Protein AF-0000000077169594 (afdb_homodimer)

Radius of gyration: 22.67 Å; Cα contacts (8 Å, |Δi|>4): 450; chains: 2; bounding box: 64×64×52 Å

Foldseek 3Di:
DPPPPPVNVVVLLVLLLVLLLVQCLVQNLVRGACVSSCVSSVHDSVSVCVPPVGSVRSLLVNLLVLLVVLLVLLVVLLPDQQLLVSLLSSLCCLQPVCALSNLSSVVSLVVVLVVDVVSVVSNVVSLVSSLVSNLVSLVSCVVVVFFDDPDDSNVVSVVSVVVSNVNNNCSNVDDPDPPVRVSVVVSVVSCVHGGDD/DPPPPPVNVVVLLVLLLVLLLVQCLVQNLVRGACVSSCVSSVHDSVSVCVPPVGSVSSLLVNLLVLLVVLLVLLVVLLPDQQLLVSLLSSLCCLQPVCALSNLSSVVSLVVVLVVDVVSVVSNVVSLVSSLVSNLVSLVSCVVVVFFDDPDDSNVVSVVSVVVSNVNNNCSNVDDPDPPVRVSVVVSVVSCVRGGDD

Organism: Gloeobacter violaceus (strain ATCC 29082 / PCC 7421) (NCBI:txid251221)

Nearest PDB structures (foldseek):
  3vpr-assembly2_C  TM=7.956E-01  e=3.188E-06  Thermus thermophilus HB8
  6azh-assembly1_B  TM=7.628E-01  e=4.429E-06  Clostridium perfringens
  3ppb-assembly1_B  TM=7.387E-01  e=2.638E-05  Shewanella loihica PV-4
  3dew-assembly1_A-2  TM=7.353E-01  e=2.086E-05  Geobacter sulfurreducens
  4x1e-assembly1_B  TM=7.895E-01  e=5.591E-05  Escherichia coli CFT073

Solvent-accessible surface area (backbone atoms only — not comparable to full-atom values): 20608 Å² total; per-residue (Å²): 121,85,77,73,50,68,64,54,54,51,50,50,51,48,44,46,49,53,19,39,50,53,39,31,60,72,45,31,69,68,52,38,46,71,65,56,27,21,64,64,46,71,45,54,67,70,64,47,44,74,77,32,85,44,68,65,52,47,51,51,49,50,49,49,53,56,45,50,51,53,44,47,42,46,55,58,23,62,70,44,84,51,47,63,58,16,53,43,47,36,41,47,47,46,50,67,65,36,42,64,69,54,43,43,44,53,48,49,48,54,55,46,25,74,79,30,68,69,51,30,53,54,52,49,53,50,51,48,51,42,34,51,50,45,31,51,41,51,52,51,21,36,75,70,59,44,31,63,64,94,64,59,51,67,48,50,23,50,49,50,51,19,24,40,50,17,40,23,55,45,56,61,78,39,77,88,59,53,68,67,55,43,51,50,50,50,41,53,48,43,44,59,63,32,34,59,134,121,82,77,74,51,70,65,55,53,52,50,51,52,48,43,47,48,53,20,37,49,54,39,31,61,73,44,31,69,69,50,40,46,70,65,54,28,21,63,65,47,71,45,54,67,68,64,47,44,75,77,33,85,44,69,64,54,47,50,49,50,49,48,49,54,56,46,49,53,52,44,47,41,48,55,56,22,62,69,43,84,51,46,62,59,16,53,42,48,35,41,48,48,47,51,66,65,36,40,65,68,55,42,44,44,52,49,50,48,55,53,47,24,74,77,31,68,69,50,30,52,53,52,49,53,49,50,47,52,44,34,51,51,44,30,52,41,52,52,54,20,37,76,71,59,46,32,63,64,91,64,57,51,66,48,50,22,49,49,51,51,20,25,40,52,17,40,24,54,44,56,62,77,39,77,88,59,53,68,67,54,45,51,53,49,50,41,52,49,45,43,60,64,33,34,60,131

Sequence (394 aa):
MPKVDPKFKELRREQILQAAVTCFARKGFHAATTDDICAEARLSPGSIYRYFHNKEAIMLAIAQSHQQVVVGWMQEAAQRTDVIEALAMFAARFVGELDAPNARIALEIVVEAGRNPTLAAQVSRYDEEVNDGIVDLLLSGKQRGQIAADIDFVATAFLLRAAIEGLGIAMTLERRVEPEAALAEFRGWLVRLFGPPMPKVDPKFKELRREQILQAAVTCFARKGFHAATTDDICAEARLSPGSIYRYFHNKEAIMLAIAQSHQQVVVGWMQEAAQRTDVIEALAMFAARFVGELDAPNARIALEIVVEAGRNPTLAAQVSRYDEEVNDGIVDLLLSGKQRGQIAADIDFVATAFLLRAAIEGLGIAMTLERRVEPEAALAEFRGWLVRLFGPP

Secondary structure (DSSP, 8-state):
-----HHHHHHHHHHHHHHHHHHHHHH-TTT--HHHHHHHHT--HHHHHTT-SSHHHHHHHHHHHHHHHHHHHHHHHTT-S-HHHHHHHHHHHHHHH--HHHHHHHHHHHHHHTT-HHHHHHHHHHHHHHHHHHHHHHHHHHHTTS--S---HHHHHHHHHHHHHHHHHHHHH--SS-HHHHHHHHHHHHHHHHS--/-----HHHHHHHHHHHHHHHHHHHHHH-TTT--HHHHHHHHT--HHHHHTT-SSHHHHHHHHHHHHHHHHHHHHHHHTT-S-HHHHHHHHHHHHHHH--HHHHHHHHHHHHHHTT-HHHHHHHHHHHHHHHHHHHHHHHHHHHTTS--S---HHHHHHHHHHHHHHHHHHHHH--SS-HHHHHHHHHHHHHHHHS--

pLDDT: mean 89.83, std 9.02, range [46.09, 97.75]

InterPro domains:
  IPR001647 DNA-binding HTH domain, TetR-type [PF00440] (16-62)
  IPR001647 DNA-binding HTH domain, TetR-type [PR00455] (16-29)
  IPR001647 DNA-binding HTH domain, TetR-type [PR00455] (37-60)
  IPR001647 DNA-binding HTH domain, TetR-type [PS50977] (10-70)
  IPR009057 Homedomain-like superfamily [SSF46689] (7-80)
  IPR023772 DNA-binding HTH domain, TetR-type, conserved site [PS01081] (28-59)
  IPR036271 Tetracyclin repressor-like, C-terminal domain superfamily [SSF48498] (83-193)
  IPR039538 BetI-type transcriptional repressor, C-terminal [PF13977] (88-194)
  IPR050109 HTH-type, TetR-like transcriptional regulator [PTHR30055] (9-196)

Structure (mmCIF, N/CA/C/O backbone):
data_AF-0000000077169594-model_v1
#
loop_
_entity.id
_entity.type
_entity.pdbx_description
1 polymer 'TetR family transcriptional regulatory protein'
#
loop_
_atom_site.group_PDB
_atom_site.id
_atom_site.type_symbol
_atom_site.label_atom_id
_atom_site.label_alt_id
_atom_site.label_comp_id
_atom_site.label_asym_id
_atom_site.label_entity_id
_atom_site.label_seq_id
_atom_site.pdbx_PDB_ins_code
_atom_site.Cartn_x
_atom_site.Cartn_y
_atom_site.Cartn_z
_atom_site.occupancy
_atom_site.B_iso_or_equiv
_atom_site.auth_seq_id
_atom_site.auth_comp_id
_atom_site.auth_asym_id
_atom_site.auth_atom_id
_atom_site.pdbx_PDB_model_num
ATOM 1 N N . MET A 1 1 ? -32.531 -33.844 7.059 1 46.09 1 MET A N 1
ATOM 2 C CA . MET A 1 1 ? -31.094 -33.625 7.223 1 46.09 1 MET A CA 1
ATOM 3 C C . MET A 1 1 ? -30.828 -32.781 8.469 1 46.09 1 MET A C 1
ATOM 5 O O . MET A 1 1 ? -31.531 -31.812 8.734 1 46.09 1 MET A O 1
ATOM 9 N N . PRO A 1 2 ? -30.203 -33.281 9.453 1 49.69 2 PRO A N 1
ATOM 10 C CA . PRO A 1 2 ? -30.125 -32.469 10.688 1 49.69 2 PRO A CA 1
ATOM 11 C C . PRO A 1 2 ? -29.766 -31.016 10.414 1 49.69 2 PRO A C 1
ATOM 13 O O . PRO A 1 2 ? -29.031 -30.719 9.469 1 49.69 2 PRO A O 1
ATOM 16 N N . LYS A 1 3 ? -30.672 -30.172 10.727 1 53.12 3 LYS A N 1
ATOM 17 C CA . LYS A 1 3 ? -30.5 -28.719 10.602 1 53.12 3 LYS A CA 1
ATOM 18 C C . LYS A 1 3 ? -29.156 -28.281 11.164 1 53.12 3 LYS A C 1
ATOM 20 O O . LYS A 1 3 ? -28.891 -28.438 12.359 1 53.12 3 LYS A O 1
ATOM 25 N N . VAL A 1 4 ? -28.016 -28.375 10.352 1 62.69 4 VAL A N 1
ATOM 26 C CA . VAL A 1 4 ? -26.719 -27.906 10.852 1 62.69 4 VAL A CA 1
ATOM 27 C C . VAL A 1 4 ? -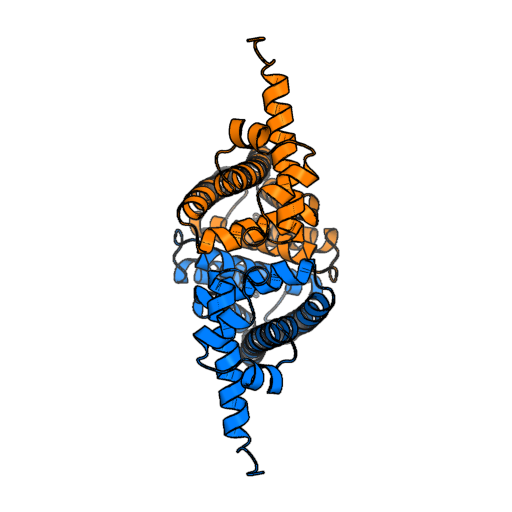26.906 -26.594 11.602 1 62.69 4 VAL A C 1
ATOM 29 O O . VAL A 1 4 ? -27.625 -25.703 11.148 1 62.69 4 VAL A O 1
ATOM 32 N N . ASP A 1 5 ? -26.641 -26.5 12.836 1 72.19 5 ASP A N 1
ATOM 33 C CA . ASP A 1 5 ? -26.672 -25.328 13.719 1 72.19 5 ASP A CA 1
ATOM 34 C C . ASP A 1 5 ? -25.953 -24.141 13.078 1 72.19 5 ASP A C 1
ATOM 36 O O . ASP A 1 5 ? -24.812 -24.281 12.617 1 72.19 5 ASP A O 1
ATOM 40 N N . PRO A 1 6 ? -26.812 -23.109 12.773 1 72.31 6 PRO A N 1
ATOM 41 C CA . PRO A 1 6 ? -26.25 -21.922 12.148 1 72.31 6 PRO A CA 1
ATOM 42 C C . PRO A 1 6 ? -24.875 -21.547 12.719 1 72.31 6 PRO A C 1
ATOM 44 O O . PRO A 1 6 ? -24 -21.062 11.992 1 72.31 6 PRO A O 1
ATOM 47 N N . LYS A 1 7 ? -24.609 -21.797 13.844 1 75.31 7 LYS A N 1
ATOM 48 C CA . LYS A 1 7 ? -23.328 -21.5 14.461 1 75.31 7 LYS A CA 1
ATOM 49 C C . LYS A 1 7 ? -22.219 -22.375 13.891 1 75.31 7 LYS A C 1
ATOM 51 O O . LYS A 1 7 ? -21.094 -21.922 13.688 1 75.31 7 LYS A O 1
ATOM 56 N N . PHE A 1 8 ? -22.672 -23.5 13.711 1 79.19 8 PHE A N 1
ATOM 57 C CA . PHE A 1 8 ? -21.703 -24.453 13.156 1 79.19 8 PHE A CA 1
ATOM 58 C C . PHE A 1 8 ? -21.328 -24.078 11.734 1 79.19 8 PHE A C 1
ATOM 60 O O . PHE A 1 8 ? -20.156 -24.156 11.352 1 79.19 8 PHE A O 1
ATOM 67 N N . LYS A 1 9 ? -22.297 -23.594 10.977 1 85.19 9 LYS A N 1
ATOM 68 C CA . LYS A 1 9 ? -22.047 -23.156 9.602 1 85.19 9 LYS A CA 1
ATOM 69 C C . LYS A 1 9 ? -21.078 -21.984 9.562 1 85.19 9 LYS A C 1
ATOM 71 O O . LYS A 1 9 ? -20.188 -21.953 8.711 1 85.19 9 LYS A O 1
ATOM 76 N N . GLU A 1 10 ? -21.25 -21.141 10.484 1 89 10 GLU A N 1
ATOM 77 C CA . GLU A 1 10 ? -20.375 -19.984 10.547 1 89 10 GLU A CA 1
ATOM 78 C C . GLU A 1 10 ? -18.953 -20.375 10.953 1 89 10 GLU A C 1
ATOM 80 O O . GLU A 1 10 ? -17.984 -19.812 10.445 1 89 10 GLU A O 1
ATOM 85 N N . LEU A 1 11 ? -18.922 -21.297 11.797 1 90.38 11 LEU A N 1
ATOM 86 C CA . LEU A 1 11 ? -17.625 -21.766 12.25 1 90.38 11 LEU A CA 1
ATOM 87 C C . LEU A 1 11 ? -16.875 -22.438 11.109 1 90.38 11 LEU A C 1
ATOM 89 O O . LEU A 1 11 ? -15.664 -22.234 10.953 1 90.38 11 LEU A O 1
ATOM 93 N N . ARG A 1 12 ? -17.609 -23.203 10.367 1 92.5 12 ARG A N 1
ATOM 94 C CA . ARG A 1 12 ? -17 -23.891 9.234 1 92.5 12 ARG A CA 1
ATOM 95 C C . ARG A 1 12 ? -16.547 -22.891 8.164 1 92.5 12 ARG A C 1
ATOM 97 O O . ARG A 1 12 ? -15.461 -23.016 7.605 1 92.5 12 ARG A O 1
ATOM 104 N N . ARG A 1 13 ? -17.406 -22 7.922 1 94.31 13 ARG A N 1
ATOM 105 C CA . ARG A 1 13 ? -17.078 -20.953 6.973 1 94.31 13 ARG A CA 1
ATOM 106 C C . ARG A 1 13 ? -15.789 -20.234 7.375 1 94.31 13 ARG A C 1
ATOM 108 O O . ARG A 1 13 ? -14.898 -20.016 6.547 1 94.31 13 ARG A O 1
ATOM 115 N N . GLU A 1 14 ? -15.695 -19.906 8.633 1 94.19 14 GLU A N 1
ATOM 116 C CA . GLU A 1 14 ? -14.516 -19.203 9.148 1 94.19 14 GLU A CA 1
ATOM 117 C C . GLU A 1 14 ? -13.273 -20.094 9.07 1 94.19 14 GLU A C 1
ATOM 119 O O . GLU A 1 14 ? -12.18 -19.609 8.797 1 94.19 14 GLU A O 1
ATOM 124 N N . GLN A 1 15 ? -13.477 -21.281 9.32 1 95.31 15 GLN A N 1
ATOM 125 C CA . GLN A 1 15 ? -12.383 -22.234 9.203 1 95.31 15 GLN A CA 1
ATOM 126 C C . GLN A 1 15 ? -11.812 -22.25 7.785 1 95.31 15 GLN A C 1
ATOM 128 O O . GLN A 1 15 ? -10.594 -22.25 7.602 1 95.31 15 GLN A O 1
ATOM 133 N N . ILE A 1 16 ? -12.688 -22.234 6.844 1 96.19 16 ILE A N 1
ATOM 134 C CA . ILE A 1 16 ? -12.281 -22.234 5.445 1 96.19 16 ILE A CA 1
ATOM 135 C C . ILE A 1 16 ? -11.562 -20.922 5.117 1 96.19 16 ILE A C 1
ATOM 137 O O . ILE A 1 16 ? -10.508 -20.938 4.477 1 96.19 16 ILE A O 1
ATOM 141 N N . LEU A 1 17 ? -12.094 -19.859 5.598 1 95.19 17 LEU A N 1
ATOM 142 C CA . LEU A 1 17 ? -11.508 -18.547 5.332 1 95.19 17 LEU A CA 1
ATOM 143 C C . LEU A 1 17 ? -10.109 -18.453 5.941 1 95.19 17 LEU A C 1
ATOM 145 O O . LEU A 1 17 ? -9.18 -17.969 5.293 1 95.19 17 LEU A O 1
ATOM 149 N N . GLN A 1 18 ? -9.945 -18.953 7.121 1 93.88 18 GLN A N 1
ATOM 150 C CA . GLN A 1 18 ? -8.641 -18.906 7.785 1 93.88 18 GLN A CA 1
ATOM 151 C C . GLN A 1 18 ? -7.621 -19.781 7.062 1 93.88 18 GLN A C 1
ATOM 153 O O . GLN A 1 18 ? -6.461 -19.391 6.918 1 93.88 18 GLN A O 1
ATOM 158 N N . ALA A 1 19 ? -8.086 -20.891 6.637 1 95.62 19 ALA A N 1
ATOM 159 C CA . ALA A 1 19 ? -7.223 -21.766 5.859 1 95.62 19 ALA A CA 1
ATOM 160 C C . ALA A 1 19 ? -6.797 -21.109 4.551 1 95.62 19 ALA A C 1
ATOM 162 O O . ALA A 1 19 ? -5.637 -21.203 4.148 1 95.62 19 ALA A O 1
ATOM 163 N N . ALA A 1 20 ? -7.754 -20.469 3.926 1 94.81 20 ALA A N 1
ATOM 164 C CA . ALA A 1 20 ? -7.473 -19.781 2.668 1 94.81 20 ALA A CA 1
ATOM 165 C C . ALA A 1 20 ? -6.488 -18.641 2.877 1 94.81 20 ALA A C 1
ATOM 167 O O . ALA A 1 20 ? -5.574 -18.438 2.072 1 94.81 20 ALA A O 1
ATOM 168 N N . VAL A 1 21 ? -6.656 -17.891 3.932 1 91.94 21 VAL A N 1
ATOM 169 C CA . VAL A 1 21 ? -5.75 -16.797 4.266 1 91.94 21 VAL A CA 1
ATOM 170 C C . VAL A 1 21 ? -4.324 -17.328 4.395 1 91.94 21 VAL A C 1
ATOM 172 O O . VAL A 1 21 ? -3.389 -16.75 3.844 1 91.94 21 VAL A O 1
ATOM 175 N N . THR A 1 22 ? -4.188 -18.406 5.066 1 90.19 22 THR A N 1
ATOM 176 C CA . THR A 1 22 ? -2.877 -19.016 5.258 1 90.19 22 THR A CA 1
ATOM 177 C C . THR A 1 22 ? -2.273 -19.422 3.916 1 90.19 22 THR A C 1
ATOM 179 O O . THR A 1 22 ? -1.109 -19.125 3.639 1 90.19 22 THR A O 1
ATOM 182 N N . CYS A 1 23 ? -3.07 -20.031 3.07 1 91.25 23 CYS A N 1
ATOM 183 C CA . CYS A 1 23 ? -2.604 -20.484 1.767 1 91.25 23 CYS A CA 1
ATOM 184 C C . CYS A 1 23 ? -2.236 -19.312 0.872 1 91.25 23 CYS A C 1
ATOM 186 O O . CYS A 1 23 ? -1.187 -19.328 0.227 1 91.25 23 CYS A O 1
ATOM 188 N N . PHE A 1 24 ? -3.119 -18.297 0.873 1 88.75 24 PHE A N 1
ATOM 189 C CA . PHE A 1 24 ? -2.898 -17.141 0.026 1 88.75 24 PHE A CA 1
ATOM 190 C C . PHE A 1 24 ? -1.683 -16.344 0.496 1 88.75 24 PHE A C 1
ATOM 192 O O . PHE A 1 24 ? -0.949 -15.781 -0.319 1 88.75 24 PHE A O 1
ATOM 199 N N . ALA A 1 25 ? -1.491 -16.297 1.769 1 82.06 25 ALA A N 1
ATOM 200 C CA . ALA A 1 25 ? -0.33 -15.602 2.318 1 82.06 25 ALA A CA 1
ATOM 201 C C . ALA A 1 25 ? 0.965 -16.312 1.946 1 82.06 25 ALA A C 1
ATOM 203 O O . ALA A 1 25 ? 1.988 -15.672 1.697 1 82.06 25 ALA A O 1
ATOM 204 N N . ARG A 1 26 ? 0.915 -17.578 1.832 1 81.81 26 ARG A N 1
ATOM 205 C CA . ARG A 1 26 ? 2.102 -18.391 1.603 1 81.81 26 ARG A CA 1
ATOM 206 C C . ARG A 1 26 ? 2.422 -18.5 0.115 1 81.81 26 ARG A C 1
ATOM 208 O O . ARG A 1 26 ? 3.578 -18.359 -0.287 1 81.81 26 ARG A O 1
ATOM 215 N N . LYS A 1 27 ? 1.369 -18.703 -0.753 1 82.75 27 LYS A N 1
ATOM 216 C CA . LYS A 1 27 ? 1.613 -19.047 -2.152 1 82.75 27 LYS A CA 1
ATOM 217 C C . LYS A 1 27 ? 1.18 -17.906 -3.078 1 82.75 27 LYS A C 1
ATOM 219 O O . LYS A 1 27 ? 1.566 -17.875 -4.246 1 82.75 27 LYS A O 1
ATOM 224 N N . GLY A 1 28 ? 0.412 -17 -2.477 1 83.44 28 GLY A N 1
ATOM 225 C CA . GLY A 1 28 ? -0.294 -16.062 -3.336 1 83.44 28 GLY A CA 1
ATOM 226 C C . GLY A 1 28 ? -1.631 -16.594 -3.822 1 83.44 28 GLY A C 1
ATOM 227 O O . GLY A 1 28 ? -1.833 -17.797 -3.91 1 83.44 28 GLY A O 1
ATOM 228 N N . PHE A 1 29 ? -2.533 -15.75 -4.219 1 86.31 29 PHE A N 1
ATOM 229 C CA . PHE A 1 29 ? -3.898 -16.094 -4.598 1 86.31 29 PHE A CA 1
ATOM 230 C C . PHE A 1 29 ? -3.912 -16.969 -5.844 1 86.31 29 PHE A C 1
ATOM 232 O O . PHE A 1 29 ? -4.59 -18 -5.879 1 86.31 29 PHE A O 1
ATOM 239 N N . HIS A 1 30 ? -3.129 -16.594 -6.848 1 83.81 30 HIS A N 1
ATOM 240 C CA . HIS A 1 30 ? -3.199 -17.297 -8.125 1 83.81 30 HIS A CA 1
ATOM 241 C C . HIS A 1 30 ? -2.555 -18.672 -8.031 1 83.81 30 HIS A C 1
ATOM 243 O O . HIS A 1 30 ? -3.043 -19.641 -8.633 1 83.81 30 HIS A O 1
ATOM 249 N N . ALA A 1 31 ? -1.569 -18.797 -7.234 1 84.81 31 ALA A N 1
ATOM 250 C CA . ALA A 1 31 ? -0.826 -20.047 -7.152 1 84.81 31 ALA A CA 1
ATOM 251 C C . ALA A 1 31 ? -1.5 -21.031 -6.195 1 84.81 31 ALA A C 1
ATOM 253 O O . ALA A 1 31 ? -1.353 -22.234 -6.336 1 84.81 31 ALA A O 1
ATOM 254 N N . ALA A 1 32 ? -2.182 -20.469 -5.23 1 90.56 32 ALA A N 1
ATOM 255 C CA . ALA A 1 32 ? -2.895 -21.344 -4.297 1 90.56 32 ALA A CA 1
ATOM 256 C C . ALA A 1 32 ? -4.047 -22.062 -4.992 1 90.56 32 ALA A C 1
ATOM 258 O O . ALA A 1 32 ? -4.719 -21.484 -5.852 1 90.56 32 ALA A O 1
ATOM 259 N N . THR A 1 33 ? -4.273 -23.328 -4.586 1 93.25 33 THR A N 1
ATOM 260 C CA . THR A 1 33 ? -5.352 -24.109 -5.172 1 93.25 33 THR A CA 1
ATOM 261 C C . THR A 1 33 ? -6.406 -24.453 -4.125 1 93.25 33 THR A C 1
ATOM 263 O O . THR A 1 33 ? -6.168 -24.297 -2.924 1 93.25 33 THR A O 1
ATOM 266 N N . THR A 1 34 ? -7.523 -24.844 -4.672 1 94.44 34 THR A N 1
ATOM 267 C CA . THR A 1 34 ? -8.562 -25.312 -3.762 1 94.44 34 THR A CA 1
ATOM 268 C C . THR A 1 34 ? -8.07 -26.516 -2.967 1 94.44 34 THR A C 1
ATOM 270 O O . THR A 1 34 ? -8.422 -26.688 -1.796 1 94.44 34 THR A O 1
ATOM 273 N N . ASP A 1 35 ? -7.242 -27.297 -3.58 1 95.94 35 ASP A N 1
ATOM 274 C CA . ASP A 1 35 ? -6.668 -28.453 -2.891 1 95.94 35 ASP A CA 1
ATOM 275 C C . ASP A 1 35 ? -5.785 -28 -1.728 1 95.94 35 ASP A C 1
ATOM 277 O O . ASP A 1 35 ? -5.789 -28.625 -0.665 1 95.94 35 ASP A O 1
ATOM 281 N N . ASP A 1 36 ? -5.051 -27.016 -1.909 1 96.25 36 ASP A N 1
ATOM 282 C CA . ASP A 1 36 ? -4.238 -26.453 -0.829 1 96.25 36 ASP A CA 1
ATOM 283 C C . ASP A 1 36 ? -5.109 -26.031 0.354 1 96.25 36 ASP A C 1
ATOM 285 O O . ASP A 1 36 ? -4.77 -26.312 1.508 1 96.25 36 ASP A O 1
ATOM 289 N N . ILE A 1 37 ? -6.188 -25.344 0.044 1 97.19 37 ILE A N 1
ATOM 290 C CA . ILE A 1 37 ? -7.094 -24.828 1.068 1 97.19 37 ILE A CA 1
ATOM 291 C C . ILE A 1 37 ? -7.754 -26 1.795 1 97.19 37 ILE A C 1
ATOM 293 O O . ILE A 1 37 ? -7.883 -25.984 3.021 1 97.19 37 ILE A O 1
ATOM 297 N N . CYS A 1 38 ? -8.117 -27.016 1.034 1 97.25 38 CYS A N 1
ATOM 298 C CA . CYS A 1 38 ? -8.688 -28.219 1.618 1 97.25 38 CYS A CA 1
ATOM 299 C C . CYS A 1 38 ? -7.727 -28.844 2.617 1 97.25 38 CYS A C 1
ATOM 301 O O . CYS A 1 38 ? -8.109 -29.156 3.748 1 97.25 38 CYS A O 1
ATOM 303 N N . ALA A 1 39 ? -6.539 -29.016 2.184 1 97.75 39 ALA A N 1
ATOM 304 C CA . ALA A 1 39 ? -5.508 -29.625 3.025 1 97.75 39 ALA A CA 1
ATOM 305 C C . ALA A 1 39 ? -5.281 -28.812 4.293 1 97.75 39 ALA A C 1
ATOM 307 O O . ALA A 1 39 ? -5.207 -29.359 5.391 1 97.75 39 ALA A O 1
ATOM 308 N N . GLU A 1 40 ? -5.191 -27.516 4.168 1 96.62 40 GLU A N 1
ATOM 309 C CA . GLU A 1 40 ? -4.965 -26.625 5.301 1 96.62 40 GLU A CA 1
ATOM 310 C C . GLU A 1 40 ? -6.152 -26.625 6.258 1 96.62 40 GLU A C 1
ATOM 312 O O . GLU A 1 40 ? -5.973 -26.578 7.477 1 96.62 40 GLU A O 1
ATOM 317 N N . ALA A 1 41 ? -7.363 -26.672 5.715 1 97 41 ALA A N 1
ATOM 318 C CA . ALA A 1 41 ? -8.594 -26.625 6.504 1 97 41 ALA A CA 1
ATOM 319 C C . ALA A 1 41 ? -8.945 -28 7.051 1 97 41 ALA A C 1
ATOM 321 O O . ALA A 1 41 ? -9.805 -28.125 7.93 1 97 41 ALA A O 1
ATOM 322 N N . ARG A 1 42 ? -8.312 -29.016 6.504 1 97.38 42 ARG A N 1
ATOM 323 C CA . ARG A 1 42 ? -8.648 -30.391 6.832 1 97.38 42 ARG A CA 1
ATOM 324 C C . ARG A 1 42 ? -10.102 -30.688 6.504 1 97.38 42 ARG A C 1
ATOM 326 O O . ARG A 1 42 ? -10.828 -31.25 7.332 1 97.38 42 ARG A O 1
ATOM 333 N N . LEU A 1 43 ? -10.516 -30.297 5.379 1 96.75 43 LEU A N 1
ATOM 334 C CA . LEU A 1 43 ? -11.859 -30.516 4.852 1 96.75 43 LEU A CA 1
ATOM 335 C C . LEU A 1 43 ? -11.797 -31.078 3.434 1 96.75 43 LEU A C 1
ATOM 337 O O . LEU A 1 43 ? -10.812 -30.875 2.721 1 96.75 43 LEU A O 1
ATOM 341 N N . SER A 1 44 ? -12.812 -31.781 3.057 1 95.31 44 SER A N 1
ATOM 342 C CA . SER A 1 44 ? -12.914 -32.281 1.688 1 95.31 44 SER A CA 1
ATOM 343 C C . SER A 1 44 ? -13.305 -31.156 0.721 1 95.31 44 SER A C 1
ATOM 345 O O . SER A 1 44 ? -13.898 -30.156 1.125 1 95.31 44 SER A O 1
ATOM 347 N N . PRO A 1 45 ? -12.914 -31.359 -0.571 1 94.69 45 PRO A N 1
ATOM 348 C CA . PRO A 1 45 ? -13.367 -30.375 -1.565 1 94.69 45 PRO A CA 1
ATOM 349 C C . PRO A 1 45 ? -14.883 -30.188 -1.549 1 94.69 45 PRO A C 1
ATOM 351 O O . PRO A 1 45 ? -15.359 -29.047 -1.673 1 94.69 45 PRO A O 1
ATOM 354 N N . GLY A 1 46 ? -15.602 -31.25 -1.408 1 93.88 46 GLY A N 1
ATOM 355 C CA . GLY A 1 46 ? -17.047 -31.156 -1.336 1 93.88 46 GLY A CA 1
ATOM 356 C C . GLY A 1 46 ? -17.547 -30.281 -0.195 1 93.88 46 GLY A C 1
ATOM 357 O O . GLY A 1 46 ? -18.484 -29.516 -0.358 1 93.88 46 GLY A O 1
ATOM 358 N N . SER A 1 47 ? -16.938 -30.391 0.941 1 93.12 47 SER A N 1
ATOM 359 C CA . SER A 1 47 ? -17.266 -29.578 2.111 1 93.12 47 SER A CA 1
ATOM 360 C C . SER A 1 47 ? -17.016 -28.094 1.849 1 93.12 47 SER A C 1
ATOM 362 O O . SER A 1 47 ? -17.828 -27.25 2.244 1 93.12 47 SER A O 1
ATOM 364 N N . ILE A 1 48 ? -15.93 -27.734 1.14 1 95.38 48 ILE A N 1
ATOM 365 C CA . ILE A 1 48 ? -15.594 -26.344 0.846 1 95.38 48 ILE A CA 1
ATOM 366 C C . ILE A 1 48 ? -16.562 -25.781 -0.189 1 95.38 48 ILE A C 1
ATOM 368 O O . ILE A 1 48 ? -17.016 -24.641 -0.069 1 95.38 48 ILE A O 1
ATOM 372 N N . TYR A 1 49 ? -16.938 -26.625 -1.107 1 94.44 49 TYR A N 1
ATOM 373 C CA . TYR A 1 49 ? -17.812 -26.203 -2.199 1 94.44 49 TYR A CA 1
ATOM 374 C C . TYR A 1 49 ? -19.203 -25.859 -1.687 1 94.44 49 TYR A C 1
ATOM 376 O O . TYR A 1 49 ? -19.922 -25.047 -2.283 1 94.44 49 TYR A O 1
ATOM 384 N N . ARG A 1 50 ? -19.578 -26.516 -0.604 1 94.56 50 ARG A N 1
ATOM 385 C CA . ARG A 1 50 ? -20.875 -26.219 0.014 1 94.56 50 ARG A CA 1
ATOM 386 C C . ARG A 1 50 ? -20.922 -24.766 0.488 1 94.56 50 ARG A C 1
ATOM 388 O O . ARG A 1 50 ? -22 -24.172 0.534 1 94.56 50 ARG A O 1
ATOM 395 N N . TYR A 1 51 ? -19.781 -24.234 0.75 1 95.06 51 TYR A N 1
ATOM 396 C CA . TYR A 1 51 ? -19.703 -22.875 1.298 1 95.06 51 TYR A CA 1
ATOM 397 C C . TYR A 1 51 ? -19.25 -21.875 0.239 1 95.06 51 TYR A C 1
ATOM 399 O O . TYR A 1 51 ? -19.734 -20.75 0.196 1 95.06 51 TYR A O 1
ATOM 407 N N . PHE A 1 52 ? -18.312 -22.266 -0.562 1 96.56 52 PHE A N 1
ATOM 408 C CA . PHE A 1 52 ? -17.734 -21.406 -1.591 1 96.56 52 PHE A CA 1
ATOM 409 C C . PHE A 1 52 ? -17.625 -22.156 -2.918 1 96.56 52 PHE A C 1
ATOM 411 O O . PHE A 1 52 ? -16.922 -23.172 -3.014 1 96.56 52 PHE A O 1
ATOM 418 N N . HIS A 1 53 ? -18.141 -21.562 -3.912 1 93.94 53 HIS A N 1
ATOM 419 C CA . HIS A 1 53 ? -18.25 -22.266 -5.188 1 93.94 53 HIS A CA 1
ATOM 420 C C . HIS A 1 53 ? -16.922 -22.297 -5.922 1 93.94 53 HIS A C 1
ATOM 422 O O . HIS A 1 53 ? -16.719 -23.109 -6.816 1 93.94 53 HIS A O 1
ATOM 428 N N . ASN A 1 54 ? -16.062 -21.359 -5.562 1 93.06 54 ASN A N 1
ATOM 429 C CA . ASN A 1 54 ? -14.727 -21.328 -6.172 1 93.06 54 ASN A CA 1
ATOM 430 C C . ASN A 1 54 ? -13.758 -20.484 -5.348 1 93.06 54 ASN A C 1
ATOM 432 O O . ASN A 1 54 ? -14.148 -19.875 -4.348 1 93.06 54 ASN A O 1
ATOM 436 N N . LYS A 1 55 ? -12.586 -20.438 -5.715 1 93.25 55 LYS A N 1
ATOM 437 C CA . LYS A 1 55 ? -11.516 -19.734 -5.023 1 93.25 55 LYS A CA 1
ATOM 438 C C . LYS A 1 55 ? -11.773 -18.219 -5.012 1 93.25 55 LYS A C 1
ATOM 440 O O . LYS A 1 55 ? -11.484 -17.547 -4.027 1 93.25 55 LYS A O 1
ATOM 445 N N . GLU A 1 56 ? -12.352 -17.703 -6.039 1 93.31 56 GLU A N 1
ATOM 446 C CA . GLU A 1 56 ? -12.672 -16.281 -6.113 1 93.31 56 GLU A CA 1
ATOM 447 C C . GLU A 1 56 ? -13.68 -15.883 -5.035 1 93.31 56 GLU A C 1
ATOM 449 O O . GLU A 1 56 ? -13.547 -14.828 -4.41 1 93.31 56 GLU A O 1
ATOM 454 N N . ALA A 1 57 ? -14.602 -16.719 -4.879 1 96.12 57 ALA A N 1
ATOM 455 C CA . ALA A 1 57 ? -15.594 -16.453 -3.832 1 96.12 57 ALA A CA 1
ATOM 456 C C . ALA A 1 57 ? -14.938 -16.406 -2.457 1 96.12 57 ALA A C 1
ATOM 458 O O . ALA A 1 57 ? -15.352 -15.633 -1.594 1 96.12 57 ALA A O 1
ATOM 459 N N . ILE A 1 58 ? -13.977 -17.234 -2.266 1 96.62 58 ILE A N 1
ATOM 460 C CA . ILE A 1 58 ? -13.234 -17.234 -1.009 1 96.62 58 ILE A CA 1
ATOM 461 C C . ILE A 1 58 ? -12.484 -15.914 -0.843 1 96.62 58 ILE A C 1
ATOM 463 O O . ILE A 1 58 ? -12.531 -15.297 0.222 1 96.62 58 ILE A O 1
ATOM 467 N N . MET A 1 59 ? -11.836 -15.469 -1.911 1 95.06 59 MET A N 1
ATOM 468 C CA . MET A 1 59 ? -11.102 -14.211 -1.878 1 95.06 59 MET A CA 1
ATOM 469 C C . MET A 1 59 ? -12.039 -13.047 -1.574 1 95.06 59 MET A C 1
ATOM 471 O O . MET A 1 59 ? -11.719 -12.172 -0.765 1 95.06 59 MET A O 1
ATOM 475 N N . LEU A 1 60 ? -13.164 -13.039 -2.193 1 96.31 60 LEU A N 1
ATOM 476 C CA . LEU A 1 60 ? -14.148 -11.984 -1.963 1 96.31 60 LEU A CA 1
ATOM 477 C C . LEU A 1 60 ? -14.602 -11.977 -0.508 1 96.31 60 LEU A C 1
ATOM 479 O O . LEU A 1 60 ? -14.758 -10.906 0.091 1 96.31 60 LEU A O 1
ATOM 483 N N . ALA A 1 61 ? -14.734 -13.141 0.001 1 96.62 61 ALA A N 1
ATOM 484 C CA . ALA A 1 61 ? -15.172 -13.25 1.393 1 96.62 61 ALA A CA 1
ATOM 485 C C . ALA A 1 61 ? -14.07 -12.773 2.344 1 96.62 61 ALA A C 1
ATOM 487 O O . ALA A 1 61 ? -14.352 -12.117 3.35 1 96.62 61 ALA A O 1
ATOM 488 N N . ILE A 1 62 ? -12.875 -13.102 2.064 1 95.31 62 ILE A N 1
ATOM 489 C CA . ILE A 1 62 ? -11.742 -12.641 2.861 1 95.31 62 ILE A CA 1
ATOM 490 C C . ILE A 1 62 ? -11.656 -11.117 2.809 1 95.31 62 ILE A C 1
ATOM 492 O O . ILE A 1 62 ? -11.508 -10.461 3.842 1 95.31 62 ILE A O 1
ATOM 496 N N . ALA A 1 63 ? -11.758 -10.578 1.635 1 94.94 63 ALA A N 1
ATOM 497 C CA . ALA A 1 63 ? -11.711 -9.133 1.451 1 94.94 63 ALA A CA 1
ATOM 498 C C . ALA A 1 63 ? -12.828 -8.445 2.236 1 94.94 63 ALA A C 1
ATOM 500 O O . ALA A 1 63 ? -12.602 -7.422 2.887 1 94.94 63 ALA A O 1
ATOM 501 N N . GLN A 1 64 ? -13.945 -9.023 2.131 1 95.19 64 GLN A N 1
ATOM 502 C CA . GLN A 1 64 ? -15.086 -8.469 2.854 1 95.19 64 GLN A CA 1
ATOM 503 C C . GLN A 1 64 ? -14.828 -8.461 4.359 1 95.19 64 GLN A C 1
ATOM 505 O O . GLN A 1 64 ? -15.109 -7.469 5.035 1 95.19 64 GLN A O 1
ATOM 510 N N . SER A 1 65 ? -14.375 -9.562 4.84 1 92.94 65 SER A N 1
ATOM 511 C CA . SER A 1 65 ? -14.086 -9.664 6.266 1 92.94 65 SER A CA 1
ATOM 512 C C . SER A 1 65 ? -13.047 -8.633 6.695 1 92.94 65 SER A C 1
ATOM 514 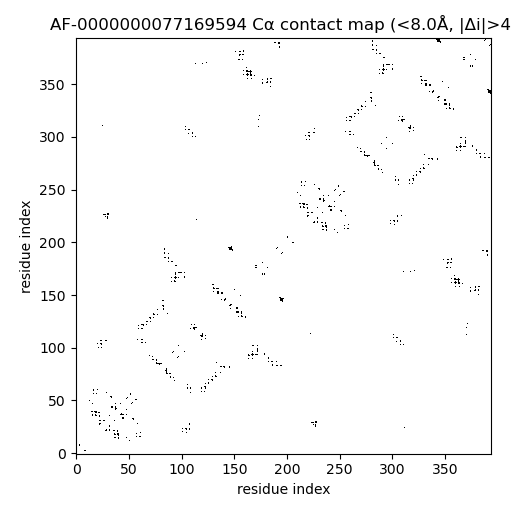O O . SER A 1 65 ? -13.219 -7.965 7.719 1 92.94 65 SER A O 1
ATOM 516 N N . HIS A 1 66 ? -12 -8.5 5.961 1 91.12 66 HIS A N 1
ATOM 517 C CA . HIS A 1 66 ? -10.945 -7.535 6.242 1 91.12 66 HIS A CA 1
ATOM 518 C C . HIS A 1 66 ? -11.484 -6.109 6.238 1 91.12 66 HIS A C 1
ATOM 520 O O . HIS A 1 66 ? -11.188 -5.324 7.145 1 91.12 66 HIS A O 1
ATOM 526 N N . GLN A 1 67 ? -12.25 -5.797 5.27 1 92.69 67 GLN A N 1
ATOM 527 C CA . GLN A 1 67 ? -12.773 -4.445 5.105 1 92.69 67 GLN A CA 1
ATOM 528 C C . GLN A 1 67 ? -13.781 -4.105 6.203 1 92.69 67 GLN A C 1
ATOM 530 O O . GLN A 1 67 ? -13.844 -2.963 6.66 1 92.69 67 GLN A O 1
ATOM 535 N N . GLN A 1 68 ? -14.531 -5.109 6.582 1 93.56 68 GLN A N 1
ATOM 536 C CA . GLN A 1 68 ? -15.5 -4.887 7.652 1 93.56 68 GLN A CA 1
ATOM 537 C C . GLN A 1 68 ? -14.797 -4.559 8.969 1 93.56 68 GLN A C 1
ATOM 539 O O . GLN A 1 68 ? -15.297 -3.764 9.766 1 93.56 68 GLN A O 1
ATOM 544 N N . VAL A 1 69 ? -13.742 -5.195 9.18 1 92.56 69 VAL A N 1
ATOM 545 C CA . VAL A 1 69 ? -12.945 -4.902 10.375 1 92.56 69 VAL A CA 1
ATOM 546 C C . VAL A 1 69 ? -12.484 -3.447 10.344 1 92.56 69 VAL A C 1
ATOM 548 O O . VAL A 1 69 ? -12.586 -2.738 11.344 1 92.56 69 VAL A O 1
ATOM 551 N N . VAL A 1 70 ? -12.023 -2.932 9.234 1 94.38 70 VAL A N 1
ATOM 552 C CA . VAL A 1 70 ? -11.523 -1.567 9.094 1 94.38 70 VAL A CA 1
ATOM 553 C C . VAL A 1 70 ? -12.672 -0.577 9.258 1 94.38 70 VAL A C 1
ATOM 555 O O . VAL A 1 70 ? -12.531 0.44 9.938 1 94.38 70 VAL A O 1
ATOM 558 N N . VAL A 1 71 ? -13.797 -0.896 8.625 1 96.31 71 VAL A N 1
ATOM 559 C CA . VAL A 1 71 ? -14.984 -0.065 8.781 1 96.31 71 VAL A CA 1
ATOM 560 C C . VAL A 1 71 ? -15.375 -0 10.258 1 96.31 71 VAL A C 1
ATOM 562 O O . VAL A 1 71 ? -15.75 1.062 10.758 1 96.31 71 VAL A O 1
ATOM 565 N N . GLY A 1 72 ? -15.258 -1.166 10.906 1 96.25 72 GLY A N 1
ATOM 566 C CA . GLY A 1 72 ? -15.523 -1.199 12.336 1 96.25 72 GLY A CA 1
ATOM 567 C C . GLY A 1 72 ? -14.617 -0.287 13.133 1 96.25 72 GLY A C 1
ATOM 568 O O . GLY A 1 72 ? -15.062 0.39 14.062 1 96.25 72 GLY A O 1
ATOM 569 N N . TRP A 1 73 ? -13.328 -0.268 12.844 1 96.12 73 TRP A N 1
ATOM 570 C CA . TRP A 1 73 ? -12.383 0.637 13.5 1 96.12 73 TRP A CA 1
ATOM 571 C C . TRP A 1 73 ? -12.789 2.092 13.281 1 96.12 73 TRP A C 1
ATOM 573 O O . TRP A 1 73 ? -12.711 2.906 14.203 1 96.12 73 TRP A O 1
ATOM 583 N N . MET A 1 74 ? -13.195 2.426 12.023 1 97.19 74 MET A N 1
ATOM 584 C CA . MET A 1 74 ? -13.625 3.789 11.719 1 97.19 74 MET A CA 1
ATOM 585 C C . MET A 1 74 ? -14.875 4.156 12.516 1 97.19 74 MET A C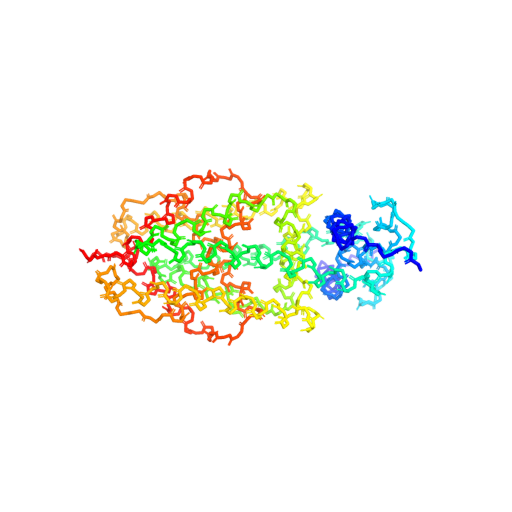 1
ATOM 587 O O . MET A 1 74 ? -14.984 5.273 13.023 1 97.19 74 MET A O 1
ATOM 591 N N . GLN A 1 75 ? -15.789 3.219 12.633 1 96.75 75 GLN A N 1
ATOM 592 C CA . GLN A 1 75 ? -17 3.449 13.398 1 96.75 75 GLN A CA 1
ATOM 593 C C . GLN A 1 75 ? -16.688 3.658 14.883 1 96.75 75 GLN A C 1
ATOM 595 O O . GLN A 1 75 ? -17.312 4.492 15.539 1 96.75 75 GLN A O 1
ATOM 600 N N . GLU A 1 76 ? -15.766 2.852 15.375 1 96.62 76 GLU A N 1
ATOM 601 C CA . GLU A 1 76 ? -15.305 3.035 16.75 1 96.62 76 GLU A CA 1
ATOM 602 C C . GLU A 1 76 ? -14.688 4.418 16.938 1 96.62 76 GLU A C 1
ATOM 604 O O . GLU A 1 76 ? -14.977 5.102 17.922 1 96.62 76 GLU A O 1
ATOM 609 N N . ALA A 1 77 ? -13.836 4.812 16.031 1 96.25 77 ALA A N 1
ATOM 610 C CA . ALA A 1 77 ? -13.195 6.121 16.094 1 96.25 77 ALA A CA 1
ATOM 611 C C . ALA A 1 77 ? -14.234 7.242 16.062 1 96.25 77 ALA A C 1
ATOM 613 O O . ALA A 1 77 ? -14.086 8.25 16.766 1 96.25 77 ALA A O 1
ATOM 614 N N . ALA A 1 78 ? -15.289 7.043 15.328 1 94.44 78 ALA A N 1
ATOM 615 C CA . ALA A 1 78 ? -16.328 8.047 15.133 1 94.44 78 ALA A CA 1
ATOM 616 C C . ALA A 1 78 ? -17.078 8.312 16.438 1 94.44 78 ALA A C 1
ATOM 618 O O . ALA A 1 78 ? -17.812 9.305 16.547 1 94.44 78 ALA A O 1
ATOM 619 N N . GLN A 1 79 ? -16.906 7.461 17.359 1 94.81 79 GLN A N 1
ATOM 620 C CA . GLN A 1 79 ? -17.594 7.621 18.641 1 94.81 79 GLN A CA 1
ATOM 621 C C . GLN A 1 79 ? -16.844 8.594 19.531 1 94.81 79 GLN A C 1
ATOM 623 O O . GLN A 1 79 ? -17.375 9.039 20.562 1 94.81 79 GLN A O 1
ATOM 628 N N . ARG A 1 80 ? -15.672 8.914 19.172 1 94 80 ARG A N 1
ATOM 629 C CA . ARG A 1 80 ? -14.891 9.852 19.969 1 94 80 ARG A CA 1
ATOM 630 C C . ARG A 1 80 ? -15.297 11.289 19.672 1 94 80 ARG A C 1
ATOM 632 O O . ARG A 1 80 ? -15.617 11.633 18.531 1 94 80 ARG A O 1
ATOM 639 N N . THR A 1 81 ? -15.242 12.125 20.703 1 91.69 81 THR A N 1
ATOM 640 C CA . THR A 1 81 ? -15.641 13.516 20.562 1 91.69 81 THR A CA 1
ATOM 641 C C . THR A 1 81 ? -14.5 14.359 19.984 1 91.69 81 THR A C 1
ATOM 643 O O . THR A 1 81 ? -14.734 15.266 19.188 1 91.69 81 THR A O 1
ATOM 646 N N . ASP A 1 82 ? -13.32 14.031 20.406 1 94.94 82 ASP A N 1
ATOM 647 C CA . ASP A 1 82 ? -12.156 14.742 19.891 1 94.94 82 ASP A CA 1
ATOM 648 C C . ASP A 1 82 ? -11.719 14.18 18.531 1 94.94 82 ASP A C 1
ATOM 650 O O . ASP A 1 82 ? -11.242 13.047 18.453 1 94.94 82 ASP A O 1
ATOM 654 N N . VAL A 1 83 ? -11.82 15 17.5 1 94.81 83 VAL A N 1
ATOM 655 C CA . VAL A 1 83 ? -11.602 14.555 16.125 1 94.81 83 VAL A CA 1
ATOM 656 C C . VAL A 1 83 ? -10.148 14.109 15.945 1 94.81 83 VAL A C 1
ATOM 658 O O . VAL A 1 83 ? -9.883 13.117 15.266 1 94.81 83 VAL A O 1
ATOM 661 N N . ILE A 1 84 ? -9.195 14.781 16.547 1 94.69 84 ILE A N 1
ATOM 662 C CA . ILE A 1 84 ? -7.781 14.445 16.438 1 94.69 84 ILE A CA 1
ATOM 663 C C . ILE A 1 84 ? -7.527 13.086 17.078 1 94.69 84 ILE A C 1
ATOM 665 O O . ILE A 1 84 ? -6.875 12.227 16.484 1 94.69 84 ILE A O 1
ATOM 669 N N . GLU A 1 85 ? -8.109 12.883 18.219 1 96.19 85 GLU A N 1
ATOM 670 C CA . GLU A 1 85 ? -7.941 11.609 18.922 1 96.19 85 GLU A CA 1
ATOM 671 C C . GLU A 1 85 ? -8.648 10.477 18.172 1 96.19 85 GLU A C 1
ATOM 673 O O . GLU A 1 85 ? -8.18 9.336 18.172 1 96.19 85 GLU A O 1
ATOM 678 N N . ALA A 1 86 ? -9.758 10.781 17.609 1 97.44 86 ALA A N 1
ATOM 679 C CA . ALA A 1 86 ? -10.477 9.789 16.812 1 97.44 86 ALA A CA 1
ATOM 680 C C . ALA A 1 86 ? -9.617 9.305 15.641 1 97.44 86 ALA A C 1
ATOM 682 O O . ALA A 1 86 ? -9.477 8.102 15.43 1 97.44 86 ALA A O 1
ATOM 683 N N . LEU A 1 87 ? -9.047 10.234 14.914 1 97.19 87 LEU A N 1
ATOM 684 C CA . LEU A 1 87 ? -8.219 9.891 13.766 1 97.19 87 LEU A CA 1
ATOM 685 C C . LEU A 1 87 ? -6.949 9.172 14.195 1 97.19 87 LEU A C 1
ATOM 687 O O . LEU A 1 87 ? -6.516 8.227 13.547 1 97.19 87 LEU A O 1
ATOM 691 N N . ALA A 1 88 ? -6.359 9.625 15.305 1 97 88 ALA A N 1
ATOM 692 C CA . ALA A 1 88 ? -5.168 8.969 15.852 1 97 88 ALA A CA 1
ATOM 693 C C . ALA A 1 88 ? -5.473 7.531 16.25 1 97 88 ALA A C 1
ATOM 695 O O . ALA A 1 88 ? -4.652 6.633 16.047 1 97 88 ALA A O 1
ATOM 696 N N . MET A 1 89 ? -6.586 7.309 16.797 1 96.69 89 MET A N 1
ATOM 697 C CA . MET A 1 89 ? -7 5.969 17.203 1 96.69 89 MET A CA 1
ATOM 698 C C . MET A 1 89 ? -7.176 5.07 15.984 1 96.69 89 MET A C 1
ATOM 700 O O . MET A 1 89 ? -6.781 3.902 16 1 96.69 89 MET A O 1
ATOM 704 N N . PHE A 1 90 ? -7.844 5.586 15.008 1 97.06 90 PHE A N 1
ATOM 705 C CA . PHE A 1 90 ? -8.016 4.82 13.781 1 97.06 90 PHE A CA 1
ATOM 706 C C . PHE A 1 90 ? -6.668 4.402 13.203 1 97.06 90 PHE A C 1
ATOM 708 O O . PHE A 1 90 ? -6.48 3.244 12.836 1 97.06 90 PHE A O 1
ATOM 715 N N . ALA A 1 91 ? -5.727 5.344 13.164 1 96.75 91 ALA A N 1
ATOM 716 C CA . ALA A 1 91 ? -4.375 5.051 12.688 1 96.75 91 ALA A CA 1
ATOM 717 C C . ALA A 1 91 ? -3.709 3.982 13.547 1 96.75 91 ALA A C 1
ATOM 719 O O . ALA A 1 91 ? -3.059 3.074 13.023 1 96.75 91 ALA A O 1
ATOM 720 N N . ALA A 1 92 ? -3.871 4.059 14.844 1 95.38 92 ALA A N 1
ATOM 721 C CA . ALA A 1 92 ? -3.268 3.104 15.766 1 95.38 92 ALA A CA 1
ATOM 722 C C . ALA A 1 92 ? -3.816 1.697 15.539 1 95.38 92 ALA A C 1
ATOM 724 O O . ALA A 1 92 ? -3.082 0.712 15.641 1 95.38 92 ALA A O 1
ATOM 725 N N . ARG A 1 93 ? -5.086 1.635 15.273 1 93.44 93 ARG A N 1
ATOM 726 C CA . ARG A 1 93 ? -5.684 0.338 14.969 1 93.44 93 ARG A CA 1
ATOM 727 C C . ARG A 1 93 ? -5.078 -0.261 13.703 1 93.44 93 ARG A C 1
ATOM 729 O O . ARG A 1 93 ? -4.715 -1.439 13.68 1 93.44 93 ARG A O 1
ATOM 736 N N . PHE A 1 94 ? -4.945 0.527 12.719 1 91.12 94 PHE A N 1
ATOM 737 C CA . PHE A 1 94 ? -4.406 0.068 11.438 1 91.12 94 PHE A CA 1
ATOM 738 C C . PHE A 1 94 ? -2.965 -0.398 11.602 1 91.12 94 PHE A C 1
ATOM 740 O O . PHE A 1 94 ? -2.584 -1.445 11.07 1 91.12 94 PHE A O 1
ATOM 747 N N . VAL A 1 95 ? -2.17 0.344 12.328 1 89.69 95 VAL A N 1
ATOM 748 C CA . VAL A 1 95 ? -0.755 0.046 12.516 1 89.69 95 VAL A CA 1
ATOM 749 C C . VAL A 1 95 ? -0.6 -1.138 13.469 1 89.69 95 VAL A C 1
ATOM 751 O O . VAL A 1 95 ? 0.297 -1.967 13.297 1 89.69 95 VAL A O 1
ATOM 754 N N . GLY A 1 96 ? -1.399 -1.263 14.477 1 85.5 96 GLY A N 1
ATOM 755 C CA . GLY A 1 96 ? -1.25 -2.252 15.531 1 85.5 96 GLY A CA 1
ATOM 756 C C . GLY A 1 96 ? -1.909 -3.578 15.203 1 85.5 96 GLY A C 1
ATOM 757 O O . GLY A 1 96 ? -1.489 -4.625 15.703 1 85.5 96 GLY A O 1
ATOM 758 N N . GLU A 1 97 ? -2.9 -3.529 14.516 1 75.56 97 GLU A N 1
ATOM 759 C CA . GLU A 1 97 ? -3.697 -4.746 14.375 1 75.56 97 GLU A CA 1
ATOM 760 C C . GLU A 1 97 ? -3.48 -5.398 13.016 1 75.56 97 GLU A C 1
ATOM 762 O O .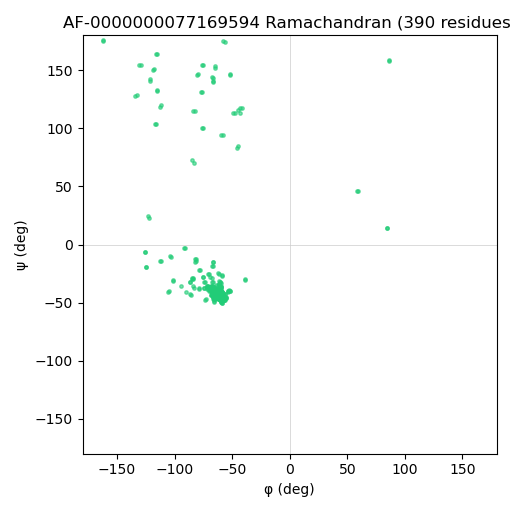 GLU A 1 97 ? -3.961 -6.508 12.773 1 75.56 97 GLU A O 1
ATOM 767 N N . LEU A 1 98 ? -2.82 -4.695 12.172 1 67.31 98 LEU A N 1
ATOM 768 C CA . LEU A 1 98 ? -2.441 -5.395 10.945 1 67.31 98 LEU A CA 1
ATOM 769 C C . LEU A 1 98 ? -1.142 -6.168 11.148 1 67.31 98 LEU A C 1
ATOM 771 O O . LEU A 1 98 ? -0.055 -5.637 10.906 1 67.31 98 LEU A O 1
ATOM 775 N N . ASP A 1 99 ? -1.304 -7.211 11.875 1 67.31 99 ASP A N 1
ATOM 776 C CA . ASP A 1 99 ? -0.139 -8.086 11.984 1 67.31 99 ASP A CA 1
ATOM 777 C C . ASP A 1 99 ? 0.324 -8.562 10.617 1 67.31 99 ASP A C 1
ATOM 779 O O . ASP A 1 99 ? -0.29 -8.242 9.594 1 67.31 99 ASP A O 1
ATOM 783 N N . ALA A 1 100 ? 1.415 -9.273 10.609 1 67.81 100 ALA A N 1
ATOM 784 C CA . ALA A 1 100 ? 2.123 -9.586 9.367 1 67.81 100 ALA A CA 1
ATOM 785 C C . ALA A 1 100 ? 1.24 -10.383 8.422 1 67.81 100 ALA A C 1
ATOM 787 O O . ALA A 1 100 ? 1.122 -10.047 7.238 1 67.81 100 ALA A O 1
ATOM 788 N N . PRO A 1 101 ? 0.486 -11.375 8.93 1 70.44 101 PRO A N 1
ATOM 789 C CA . PRO A 1 101 ? -0.342 -12.141 7.988 1 70.44 101 PRO A CA 1
ATOM 790 C C . PRO A 1 101 ? -1.499 -11.32 7.426 1 70.44 101 PRO A C 1
ATOM 792 O O . PRO A 1 101 ? -1.818 -11.43 6.238 1 70.44 101 PRO A O 1
ATOM 795 N N . ASN A 1 102 ? -2.043 -10.5 8.281 1 74.06 102 ASN A N 1
ATOM 796 C CA . ASN A 1 102 ? -3.176 -9.688 7.848 1 74.06 102 ASN A CA 1
ATOM 797 C C . ASN A 1 102 ? -2.738 -8.586 6.895 1 74.06 102 ASN A C 1
ATOM 799 O O . ASN A 1 102 ? -3.467 -8.234 5.961 1 74.06 102 ASN A O 1
ATOM 803 N N . ALA A 1 103 ? -1.604 -8.109 7.184 1 76.38 103 ALA A N 1
ATOM 804 C CA . ALA A 1 103 ? -1.077 -7.082 6.289 1 76.38 103 ALA A CA 1
ATOM 805 C C . ALA A 1 103 ? -0.783 -7.656 4.906 1 76.38 103 ALA A C 1
ATOM 807 O O . ALA A 1 103 ? -1.045 -7.008 3.893 1 76.38 103 ALA A O 1
ATOM 808 N N . ARG A 1 104 ? -0.296 -8.883 4.918 1 80.12 104 ARG A N 1
ATOM 809 C CA . ARG A 1 104 ? 0.008 -9.531 3.648 1 80.12 104 ARG A CA 1
ATOM 810 C C . ARG A 1 104 ? -1.263 -9.789 2.846 1 80.12 104 ARG A C 1
ATOM 812 O O . ARG A 1 104 ? -1.282 -9.602 1.627 1 80.12 104 ARG A O 1
ATOM 819 N N . ILE A 1 105 ? -2.223 -10.227 3.555 1 83.94 105 ILE A N 1
ATOM 820 C CA . ILE A 1 105 ? -3.473 -10.516 2.859 1 83.94 105 ILE A CA 1
ATOM 821 C C . ILE A 1 105 ? -4.09 -9.219 2.34 1 83.94 105 ILE A C 1
ATOM 823 O O . ILE A 1 105 ? -4.688 -9.195 1.261 1 83.94 105 ILE A O 1
ATOM 827 N N . ALA A 1 106 ? -4 -8.164 3.115 1 85.5 106 ALA A N 1
ATOM 828 C CA . ALA A 1 106 ? -4.504 -6.871 2.666 1 85.5 106 ALA A CA 1
ATOM 829 C C . ALA A 1 106 ? -3.83 -6.441 1.365 1 85.5 106 ALA A C 1
ATOM 831 O O . ALA A 1 106 ? -4.496 -5.973 0.439 1 85.5 106 ALA A O 1
ATOM 832 N N . LEU A 1 107 ? -2.58 -6.652 1.3 1 84.44 107 LEU A N 1
ATOM 833 C CA . LEU A 1 107 ? -1.828 -6.309 0.098 1 84.44 107 LEU A CA 1
ATOM 834 C C . LEU A 1 107 ? -2.236 -7.199 -1.071 1 84.44 107 LEU A C 1
ATOM 836 O O . LEU A 1 107 ? -2.363 -6.723 -2.203 1 84.44 107 LEU A O 1
ATOM 840 N N . GLU A 1 108 ? -2.436 -8.445 -0.752 1 84.88 108 GLU A N 1
ATOM 841 C CA . GLU A 1 108 ? -2.879 -9.375 -1.784 1 84.88 108 GLU A CA 1
ATOM 842 C C . GLU A 1 108 ? -4.234 -8.969 -2.354 1 84.88 108 GLU A C 1
ATOM 844 O O . GLU A 1 108 ? -4.473 -9.094 -3.555 1 84.88 108 GLU A O 1
ATOM 849 N N . ILE A 1 109 ? -5.051 -8.516 -1.484 1 89.38 109 ILE A N 1
ATOM 850 C CA . ILE A 1 109 ? -6.379 -8.07 -1.894 1 89.38 109 ILE A CA 1
ATOM 851 C C . ILE A 1 109 ? -6.25 -6.883 -2.846 1 89.38 109 ILE A C 1
ATOM 853 O O . ILE A 1 109 ? -6.906 -6.848 -3.891 1 89.38 109 ILE A O 1
ATOM 857 N N . VAL A 1 110 ? -5.41 -5.98 -2.551 1 87.5 110 VAL A N 1
ATOM 858 C CA . VAL A 1 110 ? -5.23 -4.781 -3.357 1 87.5 110 VAL A CA 1
ATOM 859 C C . VAL A 1 110 ? -4.664 -5.156 -4.727 1 87.5 110 VAL A C 1
ATOM 861 O O . VAL A 1 110 ? -5.133 -4.66 -5.754 1 87.5 110 VAL A O 1
ATOM 864 N N . VAL A 1 111 ? -3.688 -6 -4.738 1 83.44 111 VAL A N 1
ATOM 865 C CA . VAL A 1 111 ? -3.07 -6.449 -5.984 1 83.44 111 VAL A CA 1
ATOM 866 C C . VAL A 1 111 ? -4.121 -7.121 -6.863 1 83.44 111 VAL A C 1
ATOM 868 O O . VAL A 1 111 ? -4.23 -6.812 -8.055 1 83.44 111 VAL A O 1
ATOM 871 N N . GLU A 1 112 ? -4.867 -7.953 -6.262 1 86.94 112 GLU A N 1
ATOM 872 C CA . GLU A 1 112 ? -5.875 -8.695 -7.016 1 86.94 112 GLU A CA 1
ATOM 873 C C . GLU A 1 112 ? -6.988 -7.773 -7.5 1 86.94 112 GLU A C 1
ATOM 875 O O . GLU A 1 112 ? -7.539 -7.977 -8.586 1 86.94 112 GLU A O 1
ATOM 880 N N . ALA A 1 113 ? -7.348 -6.824 -6.703 1 88.31 113 ALA A N 1
ATOM 881 C CA . ALA A 1 113 ? -8.383 -5.867 -7.09 1 88.31 113 ALA A CA 1
ATOM 882 C C . ALA A 1 113 ? -7.988 -5.125 -8.359 1 88.31 113 ALA A C 1
ATOM 884 O O . ALA A 1 113 ? -8.852 -4.676 -9.117 1 88.31 113 ALA A O 1
ATOM 885 N N . GLY A 1 114 ? -6.746 -5.008 -8.609 1 82.19 114 GLY A N 1
ATOM 886 C CA . GLY A 1 114 ? -6.262 -4.355 -9.82 1 82.19 114 GLY A CA 1
ATOM 887 C C . GLY A 1 114 ? -6.586 -5.121 -11.086 1 82.19 114 GLY A C 1
ATOM 888 O O . GLY A 1 114 ? -6.551 -4.562 -12.18 1 82.19 114 GLY A O 1
ATOM 889 N N . ARG A 1 115 ? -6.895 -6.391 -11.016 1 81.56 115 ARG A N 1
ATOM 890 C CA . ARG A 1 115 ? -7.137 -7.184 -12.219 1 81.56 115 ARG A CA 1
ATOM 891 C C . ARG A 1 115 ? -8.5 -7.867 -12.156 1 81.56 115 ARG A C 1
ATOM 893 O O . ARG A 1 115 ? -8.906 -8.531 -13.109 1 81.56 115 ARG A O 1
ATOM 900 N N . ASN A 1 116 ? -9.156 -7.77 -11.062 1 87.81 116 ASN A N 1
ATOM 901 C CA . ASN A 1 116 ? -10.484 -8.344 -10.836 1 87.81 116 ASN A CA 1
ATOM 902 C C . ASN A 1 116 ? -11.531 -7.266 -10.578 1 87.81 116 ASN A C 1
ATOM 904 O O . ASN A 1 116 ? -11.633 -6.758 -9.461 1 87.81 116 ASN A O 1
ATOM 908 N N . PRO A 1 117 ? -12.32 -7 -11.562 1 90.62 117 PRO A N 1
ATOM 909 C CA . PRO A 1 117 ? -13.266 -5.891 -11.43 1 90.62 117 PRO A CA 1
ATOM 910 C C . PRO A 1 117 ? -14.266 -6.098 -10.289 1 90.62 117 PRO A C 1
ATOM 912 O O . PRO A 1 117 ? -14.695 -5.125 -9.664 1 90.62 117 PRO A O 1
ATOM 915 N N . THR A 1 118 ? -14.602 -7.324 -10.102 1 94.12 118 THR A N 1
ATOM 916 C CA . THR A 1 118 ? -15.531 -7.605 -9.016 1 94.12 118 THR A CA 1
ATOM 917 C C . THR A 1 118 ? -14.898 -7.285 -7.664 1 94.12 118 THR A C 1
ATOM 919 O O . THR A 1 118 ? -15.516 -6.633 -6.82 1 94.12 118 THR A O 1
ATOM 922 N N . LEU A 1 119 ? -13.766 -7.73 -7.43 1 93.38 119 LEU A N 1
ATOM 923 C CA . LEU A 1 119 ? -13.031 -7.434 -6.203 1 93.38 119 LEU A CA 1
ATOM 924 C C . LEU A 1 119 ? -12.758 -5.938 -6.082 1 93.38 119 LEU A C 1
ATOM 926 O O . LEU A 1 119 ? -12.891 -5.363 -5 1 93.38 119 LEU A O 1
ATOM 930 N N . ALA A 1 120 ? -12.453 -5.312 -7.207 1 91.44 120 ALA A N 1
ATOM 931 C CA . ALA A 1 120 ? -12.203 -3.873 -7.223 1 91.44 120 ALA A CA 1
ATOM 932 C C . ALA A 1 120 ? -13.43 -3.098 -6.746 1 91.44 120 ALA A C 1
ATOM 934 O O . ALA A 1 120 ? -13.312 -2.162 -5.949 1 91.44 120 ALA A O 1
ATOM 935 N N . ALA A 1 121 ? -14.547 -3.469 -7.234 1 93.12 121 ALA A N 1
ATOM 936 C CA . ALA A 1 121 ? -15.789 -2.797 -6.867 1 93.12 121 ALA A CA 1
ATOM 937 C C . ALA A 1 121 ? -16.078 -2.959 -5.375 1 93.12 121 ALA A C 1
ATOM 939 O O . ALA A 1 121 ? -16.516 -2.016 -4.715 1 93.12 121 ALA A O 1
ATOM 940 N N . GLN A 1 122 ? -15.812 -4.129 -4.895 1 94.06 122 GLN A N 1
ATOM 941 C CA . GLN A 1 122 ? -16.031 -4.383 -3.473 1 94.06 122 GLN A CA 1
ATOM 942 C C . GLN A 1 122 ? -15.078 -3.553 -2.615 1 94.06 122 GLN A C 1
ATOM 944 O O . GLN A 1 122 ? -15.492 -2.941 -1.631 1 94.06 122 GLN A O 1
ATOM 949 N N . VAL A 1 123 ? -13.875 -3.547 -2.949 1 93 123 VAL A N 1
ATOM 950 C CA . VAL A 1 123 ? -12.867 -2.789 -2.215 1 93 123 VAL A CA 1
ATOM 951 C C . VAL A 1 123 ? -13.211 -1.301 -2.25 1 93 123 VAL A C 1
ATOM 953 O O . VAL A 1 123 ? -13.164 -0.622 -1.221 1 93 123 VAL A O 1
ATOM 956 N N . SER A 1 124 ? -13.633 -0.833 -3.379 1 92.56 124 SER A N 1
ATOM 957 C CA . SER A 1 124 ? -13.977 0.574 -3.551 1 92.56 124 SER A CA 1
ATOM 958 C C . SER A 1 124 ? -15.148 0.966 -2.656 1 92.56 124 SER A C 1
ATOM 960 O O . SER A 1 124 ? -15.156 2.057 -2.08 1 92.56 124 SER A O 1
ATOM 962 N N . ARG A 1 125 ? -16.047 0.138 -2.598 1 93.38 125 ARG A N 1
ATOM 963 C CA . ARG A 1 125 ? -17.219 0.406 -1.768 1 93.38 125 ARG A CA 1
ATOM 964 C C . ARG A 1 125 ? -16.828 0.596 -0.308 1 93.38 125 ARG A C 1
ATOM 966 O O . ARG A 1 125 ? -17.281 1.533 0.349 1 93.38 125 ARG A O 1
ATOM 973 N N . TYR A 1 126 ? -16.031 -0.267 0.171 1 93.31 126 TYR A N 1
ATOM 974 C CA . TYR A 1 126 ? -15.617 -0.198 1.569 1 93.31 126 TYR A CA 1
ATOM 975 C C . TYR A 1 126 ? -14.688 0.983 1.808 1 93.31 126 TYR A C 1
ATOM 977 O O . TYR A 1 126 ? -14.742 1.622 2.861 1 93.31 126 TYR A O 1
ATOM 985 N N . ASP A 1 127 ? -13.82 1.298 0.831 1 94.19 127 ASP A N 1
ATOM 986 C CA . ASP A 1 127 ? -12.977 2.486 0.92 1 94.19 127 ASP A CA 1
ATOM 987 C C . ASP A 1 127 ? -13.828 3.754 1.005 1 94.19 127 ASP A C 1
ATOM 989 O O . ASP A 1 127 ? -13.508 4.672 1.763 1 94.19 127 ASP A O 1
ATOM 993 N N . GLU A 1 128 ? -14.867 3.766 0.265 1 94.44 128 GLU A N 1
ATOM 994 C CA . GLU A 1 128 ? -15.781 4.906 0.289 1 94.44 128 GLU A CA 1
ATOM 995 C C . GLU A 1 128 ? -16.438 5.059 1.657 1 94.44 128 GLU A C 1
ATOM 997 O O . GLU A 1 128 ? -16.625 6.176 2.145 1 94.44 128 GLU A O 1
ATOM 1002 N N . GLU A 1 129 ? -16.766 3.963 2.193 1 96.06 129 GLU A N 1
ATOM 1003 C CA . GLU A 1 129 ? -17.375 4 3.521 1 96.06 129 GLU A CA 1
ATOM 1004 C C . GLU A 1 129 ? -16.422 4.582 4.551 1 96.06 129 GLU A C 1
ATOM 1006 O O . GLU A 1 129 ? -16.812 5.379 5.402 1 96.06 129 GLU A O 1
ATOM 1011 N N . VAL A 1 130 ? -15.234 4.168 4.5 1 96.88 130 VAL A N 1
ATOM 1012 C CA . VAL A 1 130 ? -14.227 4.691 5.414 1 96.88 130 VAL A CA 1
ATOM 1013 C C . VAL A 1 130 ? -14 6.176 5.141 1 96.88 130 VAL A C 1
ATOM 1015 O O . VAL A 1 130 ? -13.945 6.984 6.07 1 96.88 130 VAL A O 1
ATOM 1018 N N . ASN A 1 131 ? -13.875 6.562 3.867 1 96.56 131 ASN A N 1
ATOM 1019 C CA . ASN A 1 131 ? -13.719 7.965 3.5 1 96.56 131 ASN A CA 1
ATOM 1020 C C . ASN A 1 131 ? -14.867 8.812 4.035 1 96.56 131 ASN A C 1
ATOM 1022 O O . ASN A 1 131 ? -14.641 9.891 4.602 1 96.56 131 ASN A O 1
ATOM 1026 N N . ASP A 1 132 ? -16.047 8.328 3.811 1 96.88 132 ASP A N 1
ATOM 1027 C CA . ASP A 1 132 ? -17.219 9.047 4.293 1 96.88 132 ASP A CA 1
ATOM 1028 C C . ASP A 1 132 ? -17.188 9.203 5.812 1 96.88 132 ASP A C 1
ATOM 1030 O O . ASP A 1 132 ? -17.578 10.25 6.344 1 96.88 132 ASP A O 1
ATOM 1034 N N . GLY A 1 133 ? -16.734 8.156 6.492 1 97.44 133 GLY A N 1
ATOM 1035 C CA . GLY A 1 133 ? -16.562 8.242 7.934 1 97.44 133 GLY A CA 1
ATOM 1036 C C . GLY A 1 133 ? -15.586 9.32 8.352 1 97.44 133 GLY A C 1
ATOM 1037 O O . GLY A 1 133 ? -15.836 10.062 9.305 1 97.44 133 GLY A O 1
ATOM 1038 N N . ILE A 1 134 ? -14.516 9.469 7.672 1 97.19 134 ILE A N 1
ATOM 1039 C CA . ILE A 1 134 ? -13.516 10.484 7.973 1 97.19 134 ILE A CA 1
ATOM 1040 C C . ILE A 1 134 ? -14.086 11.875 7.676 1 97.19 134 ILE A C 1
ATOM 1042 O O . ILE A 1 134 ? -13.898 12.805 8.461 1 97.19 134 ILE A O 1
ATOM 1046 N N . VAL A 1 135 ? -14.766 12.016 6.57 1 96.31 135 VAL A N 1
ATOM 1047 C CA . VAL A 1 135 ? -15.391 13.289 6.227 1 96.31 135 VAL A CA 1
ATOM 1048 C C . VAL A 1 135 ? -16.359 13.703 7.336 1 96.31 135 VAL A C 1
ATOM 1050 O O . VAL A 1 135 ? -16.328 14.844 7.793 1 96.31 135 VAL A O 1
ATOM 1053 N N . ASP A 1 136 ? -17.156 12.758 7.738 1 96.5 136 ASP A N 1
ATOM 1054 C CA . ASP A 1 136 ? -18.125 13.047 8.789 1 96.5 136 ASP A CA 1
ATOM 1055 C C . ASP A 1 136 ? -17.438 13.492 10.07 1 96.5 136 ASP A C 1
ATOM 1057 O O . ASP A 1 136 ? -17.906 14.414 10.742 1 96.5 136 ASP A O 1
ATOM 1061 N N . LEU A 1 137 ? -16.375 12.82 10.422 1 95.5 137 LEU A N 1
ATOM 1062 C CA . LEU A 1 137 ? -15.602 13.188 11.602 1 95.5 137 LEU A CA 1
ATOM 1063 C C . LEU A 1 137 ? -15.062 14.609 11.469 1 95.5 137 LEU A C 1
ATOM 1065 O O . LEU A 1 137 ? -15.156 15.398 12.414 1 95.5 137 LEU A O 1
ATOM 1069 N N . LEU A 1 138 ? -14.516 14.961 10.352 1 94.81 138 LEU A N 1
ATOM 1070 C CA . LEU A 1 138 ? -13.93 16.281 10.117 1 94.81 138 LEU A CA 1
ATOM 1071 C C . LEU A 1 138 ? -15.008 17.359 10.156 1 94.81 138 LEU A C 1
ATOM 1073 O O . LEU A 1 138 ? -14.797 18.422 10.75 1 94.81 138 LEU A O 1
ATOM 1077 N N . LEU A 1 139 ? -16.125 17.094 9.555 1 93.69 139 LEU A N 1
ATOM 1078 C CA . LEU A 1 139 ? -17.234 18.031 9.547 1 93.69 139 LEU A CA 1
ATOM 1079 C C . LEU A 1 139 ? -17.75 18.281 10.961 1 93.69 139 LEU A C 1
ATOM 1081 O O . LEU A 1 139 ? -18.016 19.422 11.344 1 93.69 139 LEU A O 1
ATOM 1085 N N . SER A 1 140 ? -17.906 17.219 11.695 1 92.62 140 SER A N 1
ATOM 1086 C CA . SER A 1 140 ? -18.344 17.344 13.078 1 92.62 140 SER A CA 1
ATOM 1087 C C . SER A 1 140 ? -17.359 18.156 13.898 1 92.62 140 SER A C 1
ATOM 1089 O O . SER A 1 140 ? -17.766 18.953 14.758 1 92.62 140 SER A O 1
ATOM 1091 N N . GLY A 1 141 ? -16.109 17.891 13.703 1 92.06 141 GLY A N 1
ATOM 1092 C CA . GLY A 1 141 ? -15.078 18.672 14.359 1 92.06 141 GLY A CA 1
ATOM 1093 C C . GLY A 1 141 ? -15.141 20.156 14.008 1 92.06 141 GLY A C 1
ATOM 1094 O O . GLY A 1 141 ? -14.922 21.016 14.867 1 92.06 141 GLY A O 1
ATOM 1095 N N . LYS A 1 142 ? -15.367 20.453 12.758 1 92.19 142 LYS A N 1
ATOM 1096 C CA . LYS A 1 142 ? -15.531 21.844 12.344 1 92.19 142 LYS A CA 1
ATOM 1097 C C . LYS A 1 142 ? -16.703 22.5 13.07 1 92.19 142 LYS A C 1
ATOM 1099 O O . LYS A 1 142 ? -16.578 23.625 13.562 1 92.19 142 LYS A O 1
ATOM 1104 N N . GLN A 1 143 ? -17.766 21.812 13.125 1 90.62 143 GLN A N 1
ATOM 1105 C CA . GLN A 1 143 ? -18.953 22.312 13.797 1 90.62 143 GLN A CA 1
ATOM 1106 C C . GLN A 1 143 ? -18.688 22.578 15.273 1 90.62 143 GLN A C 1
ATOM 1108 O O . GLN A 1 143 ? -19.234 23.516 15.852 1 90.62 143 GLN A O 1
ATOM 1113 N N . ARG A 1 144 ? -17.844 21.828 15.844 1 90.94 144 ARG A N 1
ATOM 1114 C CA . ARG A 1 144 ? -17.531 21.953 17.266 1 90.94 144 ARG A CA 1
ATOM 1115 C C . ARG A 1 144 ? -16.359 22.906 17.5 1 90.94 144 ARG A C 1
ATOM 1117 O O . ARG A 1 144 ? -15.898 23.047 18.625 1 90.94 144 ARG A O 1
ATOM 1124 N N . GLY A 1 145 ? -15.789 23.406 16.453 1 89.19 145 GLY A N 1
ATOM 1125 C CA . GLY A 1 145 ? -14.711 24.375 16.547 1 89.19 145 GLY A CA 1
ATOM 1126 C C . GLY A 1 145 ? -13.352 23.734 16.734 1 89.19 145 GLY A C 1
ATOM 1127 O O . GLY A 1 145 ? -12.375 24.422 17.062 1 89.19 145 GLY A O 1
ATOM 1128 N N . GLN A 1 146 ? -13.266 22.422 16.5 1 88.62 146 GLN A N 1
ATOM 1129 C CA . GLN A 1 146 ? -12.008 21.688 16.656 1 88.62 146 GLN A CA 1
ATOM 1130 C C . GLN A 1 146 ? -11.141 21.797 15.414 1 88.62 146 GLN A C 1
ATOM 1132 O O . GLN A 1 146 ? -9.922 21.641 15.477 1 88.62 146 GLN A O 1
ATOM 1137 N N . ILE A 1 147 ? -11.828 21.953 14.328 1 85.81 147 ILE A N 1
ATOM 1138 C CA . ILE A 1 147 ? -11.148 22.047 13.047 1 85.81 147 ILE A CA 1
ATOM 1139 C C . ILE A 1 147 ? -11.312 23.453 12.477 1 85.81 147 ILE A C 1
ATOM 1141 O O . ILE A 1 147 ? -12.43 23.953 12.375 1 85.81 147 ILE A O 1
ATOM 1145 N N . ALA A 1 148 ? -10.352 24.109 12.297 1 70.19 148 ALA A N 1
ATOM 1146 C CA . ALA A 1 148 ? -10.406 25.5 11.891 1 70.19 148 ALA A CA 1
ATOM 1147 C C . ALA A 1 148 ? -10.406 25.641 10.375 1 70.19 148 ALA A C 1
ATOM 1149 O O . ALA A 1 148 ? -11.016 26.562 9.828 1 70.19 148 ALA A O 1
ATOM 1150 N N . ALA A 1 149 ? -9.703 24.938 9.75 1 65.31 149 ALA A N 1
ATOM 1151 C CA . ALA A 1 149 ? -9.133 25.219 8.438 1 65.31 149 ALA A CA 1
ATOM 1152 C C . ALA A 1 149 ? -10.18 25.047 7.336 1 65.31 149 ALA A C 1
ATOM 1154 O O . ALA A 1 149 ? -11.133 24.281 7.492 1 65.31 149 ALA A O 1
ATOM 1155 N N . ASP A 1 150 ? -10.242 25.953 6.562 1 78.62 150 ASP A N 1
ATOM 1156 C CA . ASP A 1 150 ? -10.859 25.734 5.258 1 78.62 150 ASP A CA 1
ATOM 1157 C C . ASP A 1 150 ? -10.156 24.625 4.496 1 78.62 150 ASP A C 1
ATOM 1159 O O . ASP A 1 150 ? -9.086 24.828 3.918 1 78.62 150 ASP A O 1
ATOM 1163 N N . ILE A 1 151 ? -10.766 23.516 4.707 1 82.25 151 ILE A N 1
ATOM 1164 C CA . ILE A 1 151 ? -10.141 22.344 4.074 1 82.25 151 ILE A CA 1
ATOM 1165 C C . ILE A 1 151 ? -11.117 21.734 3.074 1 82.25 151 ILE A C 1
ATOM 1167 O O . ILE A 1 151 ? -12.328 21.891 3.191 1 82.25 151 ILE A O 1
ATOM 1171 N N . ASP A 1 152 ? -10.531 21.109 2.037 1 90.88 152 ASP A N 1
ATOM 1172 C CA . ASP A 1 152 ? -11.305 20.203 1.193 1 90.88 152 ASP A CA 1
ATOM 1173 C C . ASP A 1 152 ? -11.539 18.875 1.892 1 90.88 152 ASP A C 1
ATOM 1175 O O . ASP A 1 152 ? -10.672 18 1.876 1 90.88 152 ASP A O 1
ATOM 1179 N N . PHE A 1 153 ? -12.773 18.75 2.447 1 93.38 153 PHE A N 1
ATOM 1180 C CA . PHE A 1 153 ? -13.047 17.625 3.324 1 93.38 153 PHE A CA 1
ATOM 1181 C C . PHE A 1 153 ? -12.852 16.297 2.584 1 93.38 153 PHE A C 1
ATOM 1183 O O . PHE A 1 153 ? -12.312 15.344 3.139 1 93.38 153 PHE A O 1
ATOM 1190 N N . VAL A 1 154 ? -13.219 16.281 1.353 1 94.69 154 VAL A N 1
ATOM 1191 C CA . VAL A 1 154 ? -13.148 15.039 0.581 1 94.69 154 VAL A CA 1
ATOM 1192 C C . VAL A 1 154 ? -11.695 14.711 0.254 1 94.69 154 VAL A C 1
ATOM 1194 O O . VAL A 1 154 ? -11.242 13.586 0.475 1 94.69 154 VAL A O 1
ATOM 1197 N N . ALA A 1 155 ? -10.938 15.656 -0.215 1 94.75 155 ALA A N 1
ATOM 1198 C CA . ALA A 1 155 ? -9.531 15.43 -0.535 1 94.75 155 ALA A CA 1
ATOM 1199 C C . ALA A 1 155 ? -8.719 15.125 0.723 1 94.75 155 ALA A C 1
ATOM 1201 O O . ALA A 1 155 ? -7.84 14.266 0.708 1 94.75 155 ALA A O 1
ATOM 1202 N N . THR A 1 156 ? -9.039 15.852 1.773 1 95.5 156 THR A N 1
ATOM 1203 C CA . THR A 1 156 ? -8.359 15.633 3.043 1 95.5 156 THR A CA 1
ATOM 1204 C C . THR A 1 156 ? -8.617 14.219 3.555 1 95.5 156 THR A C 1
ATOM 1206 O O . THR A 1 156 ? -7.695 13.531 3.998 1 95.5 156 THR A O 1
ATOM 1209 N N . ALA A 1 157 ? -9.883 13.766 3.465 1 96.5 157 ALA A N 1
ATOM 1210 C CA . ALA A 1 157 ? -10.227 12.414 3.912 1 96.5 157 ALA A CA 1
ATOM 1211 C C . ALA A 1 157 ? -9.484 11.359 3.092 1 96.5 157 ALA A C 1
ATOM 1213 O O . ALA A 1 157 ? -8.969 10.391 3.643 1 96.5 157 ALA A O 1
ATOM 1214 N N . PHE A 1 158 ? -9.461 11.555 1.812 1 96.06 158 PHE A N 1
ATOM 1215 C CA . PHE A 1 158 ? -8.75 10.648 0.91 1 96.06 158 PHE A CA 1
ATOM 1216 C C . PHE A 1 158 ? -7.273 10.57 1.27 1 96.06 158 PHE A C 1
ATOM 1218 O O . PHE A 1 158 ? -6.715 9.484 1.394 1 96.06 158 PHE A O 1
ATOM 1225 N N . LEU A 1 159 ? -6.676 11.719 1.513 1 95.56 159 LEU A N 1
ATOM 1226 C CA . LEU A 1 159 ? -5.258 11.789 1.837 1 95.56 159 LEU A CA 1
ATOM 1227 C C . LEU A 1 159 ? -4.977 11.156 3.195 1 95.56 159 LEU A C 1
ATOM 1229 O O . LEU A 1 159 ? -3.986 10.445 3.359 1 95.56 159 LEU A O 1
ATOM 1233 N N . LEU A 1 160 ? -5.816 11.43 4.16 1 97.06 160 LEU A N 1
ATOM 1234 C CA . LEU A 1 160 ? -5.645 10.852 5.488 1 97.06 160 LEU A CA 1
ATOM 1235 C C . LEU A 1 160 ? -5.723 9.328 5.43 1 97.06 160 LEU A C 1
ATOM 1237 O O . LEU A 1 160 ? -4.883 8.641 6.012 1 97.06 160 LEU A O 1
ATOM 1241 N N . ARG A 1 161 ? -6.715 8.828 4.734 1 96.56 161 ARG A N 1
ATOM 1242 C CA . ARG A 1 161 ? -6.848 7.379 4.598 1 96.56 161 ARG A CA 1
ATOM 1243 C C . ARG A 1 161 ? -5.617 6.777 3.928 1 96.56 161 ARG A C 1
ATOM 1245 O O . ARG A 1 161 ? -5.062 5.785 4.406 1 96.56 161 ARG A O 1
ATOM 1252 N N . ALA A 1 162 ? -5.223 7.352 2.834 1 94.62 162 ALA A N 1
ATOM 1253 C CA . ALA A 1 162 ? -4.051 6.871 2.104 1 94.62 162 ALA A CA 1
ATOM 1254 C C . ALA A 1 162 ? -2.807 6.891 2.988 1 94.62 162 ALA A C 1
ATOM 1256 O O . ALA A 1 162 ? -2.018 5.941 2.98 1 94.62 162 ALA A O 1
ATOM 1257 N N . ALA A 1 163 ? -2.594 7.965 3.756 1 96.38 163 ALA A N 1
ATOM 1258 C CA . ALA A 1 163 ? -1.441 8.094 4.645 1 96.38 163 ALA A CA 1
ATOM 1259 C C . ALA A 1 163 ? -1.461 7.023 5.727 1 96.38 163 ALA A C 1
ATOM 1261 O O . ALA A 1 163 ? -0.431 6.414 6.023 1 96.38 163 ALA A O 1
ATOM 1262 N N . ILE A 1 164 ? -2.602 6.793 6.293 1 96.19 164 ILE A N 1
ATOM 1263 C CA . ILE A 1 164 ? -2.74 5.809 7.359 1 96.19 164 ILE A CA 1
ATOM 1264 C C . ILE A 1 164 ? -2.473 4.41 6.812 1 96.19 164 ILE A C 1
ATOM 1266 O O . ILE A 1 164 ? -1.744 3.623 7.422 1 96.19 164 ILE A O 1
ATOM 1270 N N . GLU A 1 165 ? -3.049 4.113 5.711 1 92.25 165 GLU A N 1
ATOM 1271 C CA . GLU A 1 165 ? -2.824 2.812 5.09 1 92.25 165 GLU A CA 1
ATOM 1272 C C . GLU A 1 165 ? -1.361 2.635 4.691 1 92.25 165 GLU A C 1
ATOM 1274 O O . GLU A 1 165 ? -0.779 1.57 4.902 1 92.25 165 GLU A O 1
ATOM 1279 N N . GLY A 1 166 ? 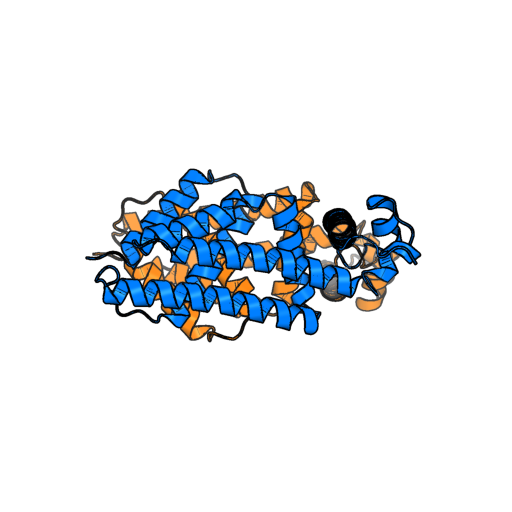-0.816 3.715 4.066 1 92.5 166 GLY A N 1
ATOM 1280 C CA . GLY A 1 166 ? 0.604 3.674 3.754 1 92.5 166 GLY A CA 1
ATOM 1281 C C . GLY A 1 166 ? 1.476 3.43 4.973 1 92.5 166 GLY A C 1
ATOM 1282 O O . GLY A 1 166 ? 2.424 2.645 4.914 1 92.5 166 GLY A O 1
ATOM 1283 N N . LEU A 1 167 ? 1.188 4.07 6.062 1 93.19 167 LEU A N 1
ATOM 1284 C CA . LEU A 1 167 ? 1.917 3.889 7.312 1 93.19 167 LEU A CA 1
ATOM 1285 C C . LEU A 1 167 ? 1.786 2.455 7.816 1 93.19 167 LEU A C 1
ATOM 1287 O O . LEU A 1 167 ? 2.773 1.848 8.242 1 93.19 167 LEU A O 1
ATOM 1291 N N . GLY A 1 168 ? 0.571 1.909 7.801 1 90.38 168 GLY A N 1
ATOM 1292 C CA . GLY A 1 168 ? 0.361 0.532 8.219 1 90.38 168 GLY A CA 1
ATOM 1293 C C . GLY A 1 168 ? 1.199 -0.462 7.438 1 90.38 168 GLY A C 1
ATOM 1294 O O . GLY A 1 168 ? 1.828 -1.347 8.023 1 90.38 168 GLY A O 1
ATOM 1295 N N . ILE A 1 169 ? 1.19 -0.308 6.156 1 86.81 169 ILE A N 1
ATOM 1296 C CA . ILE A 1 169 ? 1.952 -1.196 5.289 1 86.81 169 ILE A CA 1
ATOM 1297 C C . ILE A 1 169 ? 3.445 -1.041 5.57 1 86.81 169 ILE A C 1
ATOM 1299 O O . ILE A 1 169 ? 4.16 -2.033 5.727 1 86.81 169 ILE A O 1
ATOM 1303 N N . ALA A 1 170 ? 3.914 0.202 5.668 1 88.56 170 ALA A N 1
ATOM 1304 C CA . ALA A 1 170 ? 5.328 0.458 5.934 1 88.56 170 ALA A CA 1
ATOM 1305 C C . ALA A 1 170 ? 5.758 -0.165 7.258 1 88.56 170 ALA A C 1
ATOM 1307 O O . ALA A 1 170 ? 6.844 -0.739 7.355 1 88.56 170 ALA A O 1
ATOM 1308 N N . MET A 1 171 ? 4.93 -0.095 8.25 1 87.38 171 MET A N 1
ATOM 1309 C CA . MET A 1 171 ? 5.262 -0.578 9.586 1 87.38 171 MET A CA 1
ATOM 1310 C C . MET A 1 171 ? 5.328 -2.102 9.609 1 87.38 171 MET A C 1
ATOM 1312 O O . MET A 1 171 ? 6.02 -2.682 10.445 1 87.38 171 MET A O 1
ATOM 1316 N N . THR A 1 172 ? 4.656 -2.725 8.75 1 78.44 172 THR A N 1
ATOM 1317 C CA . THR A 1 172 ? 4.695 -4.18 8.664 1 78.44 172 THR A CA 1
ATOM 1318 C C . THR A 1 172 ? 5.996 -4.648 8.023 1 78.44 172 THR A C 1
ATOM 1320 O O . THR A 1 172 ? 6.492 -5.738 8.336 1 78.44 172 THR A O 1
ATOM 1323 N N . LEU A 1 173 ? 6.555 -3.822 7.188 1 76.38 173 LEU A N 1
ATOM 1324 C CA . LEU A 1 173 ? 7.699 -4.254 6.395 1 76.38 173 LEU A CA 1
ATOM 1325 C C . LEU A 1 173 ? 9 -3.723 6.988 1 76.38 173 LEU A C 1
ATOM 1327 O O . LEU A 1 173 ? 10.078 -4.258 6.715 1 76.38 173 LEU A O 1
ATOM 1331 N N . GLU A 1 174 ? 8.805 -2.508 7.629 1 79.25 174 GLU A N 1
ATOM 1332 C CA . GLU A 1 174 ? 10 -1.802 8.086 1 79.25 174 GLU A CA 1
ATOM 1333 C C . GLU A 1 174 ? 9.953 -1.561 9.594 1 79.25 174 GLU A C 1
ATOM 1335 O O . GLU A 1 174 ? 8.898 -1.253 10.148 1 79.25 174 GLU A O 1
ATOM 1340 N N . ARG A 1 175 ? 11.188 -1.701 10.203 1 75.88 175 ARG A N 1
ATOM 1341 C CA . ARG A 1 175 ? 11.25 -1.498 11.648 1 75.88 175 ARG A CA 1
ATOM 1342 C C . ARG A 1 175 ? 12.242 -0.396 12 1 75.88 175 ARG A C 1
ATOM 1344 O O . ARG A 1 175 ? 12.727 -0.324 13.133 1 75.88 175 ARG A O 1
ATOM 1351 N N . ARG A 1 176 ? 12.461 0.399 11.062 1 81.44 176 ARG A N 1
ATOM 1352 C CA . ARG A 1 176 ? 13.398 1.496 11.297 1 81.44 176 ARG A CA 1
ATOM 1353 C C . ARG A 1 176 ? 12.852 2.467 12.344 1 81.44 176 ARG A C 1
ATOM 1355 O O . ARG A 1 176 ? 13.625 3.068 13.094 1 81.44 176 ARG A O 1
ATOM 1362 N N . VAL A 1 177 ? 11.57 2.691 12.328 1 90.31 177 VAL A N 1
ATOM 1363 C CA . VAL A 1 177 ? 10.883 3.555 13.289 1 90.31 177 VAL A CA 1
ATOM 1364 C C . VAL A 1 177 ? 9.914 2.727 14.125 1 90.31 177 VAL A C 1
ATOM 1366 O O . VAL A 1 177 ? 9.195 1.878 13.602 1 90.31 177 VAL A O 1
ATOM 1369 N N . GLU A 1 178 ? 10.008 2.979 15.406 1 91.62 178 GLU A N 1
ATOM 1370 C CA . GLU A 1 178 ? 9.07 2.285 16.281 1 91.62 178 GLU A CA 1
ATOM 1371 C C . GLU A 1 178 ? 7.637 2.756 16.031 1 91.62 178 GLU A C 1
ATOM 1373 O O . GLU A 1 178 ? 7.398 3.947 15.828 1 91.62 178 GLU A O 1
ATOM 1378 N N . PRO A 1 179 ? 6.734 1.755 16.078 1 91.06 179 PRO A N 1
ATOM 1379 C CA . PRO A 1 179 ? 5.336 2.121 15.836 1 91.06 179 PRO A CA 1
ATOM 1380 C C . PRO A 1 179 ? 4.863 3.273 16.719 1 91.06 179 PRO A C 1
ATOM 1382 O O . PRO A 1 179 ? 4.16 4.168 16.25 1 91.06 179 PRO A O 1
ATOM 1385 N N . GLU A 1 180 ? 5.262 3.271 17.922 1 92.25 180 GLU A N 1
ATOM 1386 C CA . GLU A 1 180 ? 4.844 4.316 18.859 1 92.25 180 GLU A CA 1
ATOM 1387 C C . GLU A 1 180 ? 5.332 5.688 18.406 1 92.25 180 GLU A C 1
ATOM 1389 O O . GLU A 1 180 ? 4.594 6.672 18.469 1 92.25 180 GLU A O 1
ATOM 1394 N N . ALA A 1 181 ? 6.57 5.742 17.953 1 93.12 181 ALA A N 1
ATOM 1395 C CA . ALA A 1 181 ? 7.145 7.004 17.5 1 93.12 181 ALA A CA 1
ATOM 1396 C C . ALA A 1 181 ? 6.457 7.492 16.234 1 93.12 181 ALA A C 1
ATOM 1398 O O . ALA A 1 181 ? 6.184 8.688 16.078 1 93.12 181 ALA A O 1
ATOM 1399 N N . ALA A 1 182 ? 6.168 6.602 15.305 1 93.12 182 ALA A N 1
ATOM 1400 C CA . ALA A 1 182 ? 5.492 6.953 14.055 1 93.12 182 ALA A CA 1
ATOM 1401 C C . ALA A 1 182 ? 4.086 7.48 14.328 1 93.12 182 ALA A C 1
ATOM 1403 O O . ALA A 1 182 ? 3.672 8.484 13.75 1 93.12 182 ALA A O 1
ATOM 1404 N N . LEU A 1 183 ? 3.416 6.832 15.266 1 94.81 183 LEU A N 1
ATOM 1405 C CA . LEU A 1 183 ? 2.051 7.227 15.602 1 94.81 183 LEU A CA 1
ATOM 1406 C C . LEU A 1 183 ? 2.035 8.562 16.344 1 94.81 183 LEU A C 1
ATOM 1408 O O . LEU A 1 183 ? 1.119 9.367 16.156 1 94.81 183 LEU A O 1
ATOM 1412 N N . ALA A 1 184 ? 3.018 8.766 17.219 1 95.12 184 ALA A N 1
ATOM 1413 C CA . ALA A 1 184 ? 3.135 10.047 17.891 1 95.12 184 ALA A CA 1
ATOM 1414 C C . ALA A 1 184 ? 3.373 11.18 16.891 1 95.12 184 ALA A C 1
ATOM 1416 O O . ALA A 1 184 ? 2.789 12.258 17.016 1 95.12 184 ALA A O 1
ATOM 1417 N N . GLU A 1 185 ? 4.258 10.922 15.961 1 94.06 185 GLU A N 1
ATOM 1418 C CA . GLU A 1 185 ? 4.512 11.914 14.922 1 94.06 185 GLU A CA 1
ATOM 1419 C C . GLU A 1 185 ? 3.254 12.188 14.102 1 94.06 185 GLU A C 1
ATOM 1421 O O . GLU A 1 185 ? 2.949 13.336 13.781 1 94.06 185 GLU A O 1
ATOM 1426 N N . PHE A 1 186 ? 2.545 11.148 13.758 1 96.19 186 PHE A N 1
ATOM 1427 C CA . PHE A 1 186 ? 1.31 11.305 12.992 1 96.19 186 PHE A CA 1
ATOM 1428 C C . PHE A 1 186 ? 0.3 12.148 13.766 1 96.19 186 PHE A C 1
ATOM 1430 O O . PHE A 1 186 ? -0.345 13.031 13.195 1 96.19 186 PHE A O 1
ATOM 1437 N N . ARG A 1 187 ? 0.16 11.891 15 1 95.94 187 ARG A N 1
ATOM 1438 C CA . ARG A 1 187 ? -0.728 12.688 15.836 1 95.94 187 ARG A CA 1
ATOM 1439 C C . ARG A 1 187 ? -0.298 14.156 15.836 1 95.94 187 ARG A C 1
ATOM 1441 O O . ARG A 1 187 ? -1.14 15.055 15.805 1 95.94 187 ARG A O 1
ATOM 1448 N N . GLY A 1 188 ? 0.973 14.391 16.031 1 93.5 188 GLY A N 1
ATOM 1449 C CA . GLY A 1 188 ? 1.488 15.75 15.945 1 93.5 188 GLY A CA 1
ATOM 1450 C C . GLY A 1 188 ? 1.107 16.453 14.656 1 93.5 188 GLY A C 1
ATOM 1451 O O . GLY A 1 188 ? 0.767 17.641 14.664 1 93.5 188 GLY A O 1
ATOM 1452 N N . TRP A 1 189 ? 1.151 15.711 13.531 1 93.75 189 TRP A N 1
ATOM 1453 C CA . TRP A 1 189 ? 0.726 16.25 12.25 1 93.75 189 TRP A CA 1
ATOM 1454 C C . TRP A 1 189 ? -0.749 16.641 12.281 1 93.75 189 TRP A C 1
ATOM 1456 O O . TRP A 1 189 ? -1.127 17.703 11.797 1 93.75 189 TRP A O 1
ATOM 1466 N N . LEU A 1 190 ? -1.571 15.742 12.836 1 94.94 190 LEU A N 1
ATOM 1467 C CA . LEU A 1 190 ? -3.002 16.016 12.914 1 94.94 190 LEU A CA 1
ATOM 1468 C C . LEU A 1 190 ? -3.268 17.297 13.695 1 94.94 190 LEU A C 1
ATOM 1470 O O . LEU A 1 190 ? -4.098 18.109 13.289 1 94.94 190 LEU A O 1
ATOM 1474 N N . VAL A 1 191 ? -2.578 17.484 14.789 1 92.19 191 VAL A N 1
ATOM 1475 C CA . VAL A 1 191 ? -2.752 18.656 15.625 1 92.19 191 VAL A CA 1
ATOM 1476 C C . VAL A 1 191 ? -2.371 19.906 14.844 1 92.19 191 VAL A C 1
ATOM 1478 O O . VAL A 1 191 ? -3.102 20.906 14.852 1 92.19 191 VAL A O 1
ATOM 1481 N N . ARG A 1 192 ? -1.284 19.891 14.172 1 89.81 192 ARG A N 1
ATOM 1482 C CA . ARG A 1 192 ? -0.8 21.047 13.43 1 89.81 192 ARG A CA 1
ATOM 1483 C C . ARG A 1 192 ? -1.708 21.359 12.242 1 89.81 192 ARG A C 1
ATOM 1485 O O . ARG A 1 192 ? -1.902 22.516 11.891 1 89.81 192 ARG A O 1
ATOM 1492 N N . LEU A 1 193 ? -2.205 20.359 11.648 1 91.25 193 LEU A N 1
ATOM 1493 C CA . LEU A 1 193 ? -2.988 20.531 10.43 1 91.25 193 LEU A CA 1
ATOM 1494 C C . LEU A 1 193 ? -4.406 20.984 10.758 1 91.25 193 LEU A C 1
ATOM 1496 O O . LEU A 1 193 ? -4.98 21.812 10.039 1 91.25 193 LEU A O 1
ATOM 1500 N N . PHE A 1 194 ? -4.922 20.422 11.844 1 90.25 194 PHE A N 1
ATOM 1501 C CA . PHE A 1 194 ? -6.367 20.562 11.984 1 90.25 194 PHE A CA 1
ATOM 1502 C C . PHE A 1 194 ? -6.715 21.203 13.328 1 90.25 194 PHE A C 1
ATOM 1504 O O . PHE A 1 194 ? -7.84 21.672 13.523 1 90.25 194 PHE A O 1
ATOM 1511 N N . GLY A 1 195 ? -5.777 21.125 14.172 1 82.06 195 GLY A N 1
ATOM 1512 C CA . GLY A 1 195 ? -6.047 21.688 15.484 1 82.06 195 GLY A CA 1
ATOM 1513 C C . GLY A 1 195 ? -6.258 23.188 15.469 1 82.06 195 GLY A C 1
ATOM 1514 O O . GLY A 1 195 ? -6 23.844 14.453 1 82.06 195 GLY A O 1
ATOM 1515 N N . PRO A 1 196 ? -7.035 23.609 16.438 1 75.62 196 PRO A N 1
ATOM 1516 C CA . PRO A 1 196 ? -7.211 25.062 16.531 1 75.62 196 PRO A CA 1
ATOM 1517 C C . PRO A 1 196 ? -5.887 25.812 16.562 1 75.62 196 PRO A C 1
ATOM 1519 O O . PRO A 1 196 ? -4.852 25.25 16.922 1 75.62 196 PRO A O 1
ATOM 1522 N N . PRO A 1 197 ? -5.91 27.078 15.938 1 64.44 197 PRO A N 1
ATOM 1523 C CA . PRO A 1 197 ? -4.688 27.891 15.953 1 64.44 197 PRO A CA 1
ATOM 1524 C C . PRO A 1 197 ? -4.156 28.141 17.359 1 64.44 197 PRO A C 1
ATOM 1526 O O . PRO A 1 197 ? -4.934 28.172 18.328 1 64.44 197 PRO A O 1
ATOM 1529 N N . MET B 1 1 ? 33.844 -16 -30.219 1 46.44 1 MET B N 1
ATOM 1530 C CA . MET B 1 1 ? 32.406 -15.766 -30.172 1 46.44 1 MET B CA 1
ATOM 1531 C C . MET B 1 1 ? 32.094 -14.281 -30.359 1 46.44 1 MET B C 1
ATOM 1533 O O . MET B 1 1 ? 32.781 -13.422 -29.812 1 46.44 1 MET B O 1
ATOM 1537 N N . PRO B 1 2 ? 31.484 -13.859 -31.391 1 50.03 2 PRO B N 1
ATOM 1538 C CA . PRO B 1 2 ? 31.344 -12.422 -31.594 1 50.03 2 PRO B CA 1
ATOM 1539 C C . PRO B 1 2 ? 30.969 -11.672 -30.312 1 50.03 2 PRO B C 1
ATOM 1541 O O . PRO B 1 2 ? 30.234 -12.203 -29.469 1 50.03 2 PRO B O 1
ATOM 1544 N N . LYS B 1 3 ? 31.891 -10.891 -29.891 1 53.34 3 LYS B N 1
ATOM 1545 C CA . LYS B 1 3 ? 31.688 -10.047 -28.719 1 53.34 3 LYS B CA 1
ATOM 1546 C C . LYS B 1 3 ? 30.344 -9.352 -28.75 1 53.34 3 LYS B C 1
ATOM 1548 O O . LYS B 1 3 ? 30.062 -8.547 -29.656 1 53.34 3 LYS B O 1
ATOM 1553 N N . VAL B 1 4 ? 29.203 -10.016 -28.281 1 63.25 4 VAL B N 1
ATOM 1554 C CA . VAL B 1 4 ? 27.891 -9.367 -28.266 1 63.25 4 VAL B CA 1
ATOM 1555 C C . VAL B 1 4 ? 28.047 -7.934 -27.75 1 63.25 4 VAL B C 1
ATOM 1557 O O . VAL B 1 4 ? 28.75 -7.684 -26.781 1 63.25 4 VAL B O 1
ATOM 1560 N N . ASP B 1 5 ? 27.75 -6.93 -28.5 1 72.25 5 ASP B N 1
ATOM 1561 C CA . ASP B 1 5 ? 27.75 -5.504 -28.188 1 72.25 5 ASP B CA 1
ATOM 1562 C C . ASP B 1 5 ? 27 -5.227 -26.875 1 72.25 5 ASP B C 1
ATOM 1564 O O . ASP B 1 5 ? 25.875 -5.688 -26.688 1 72.25 5 ASP B O 1
ATOM 1568 N N . PRO B 1 6 ? 27.844 -4.77 -25.891 1 72.38 6 PRO B N 1
ATOM 1569 C CA . PRO B 1 6 ? 27.25 -4.473 -24.578 1 72.38 6 PRO B CA 1
ATOM 1570 C C . PRO B 1 6 ? 25.875 -3.816 -24.688 1 72.38 6 PRO B C 1
ATOM 1572 O O . PRO B 1 6 ? 25 -4.074 -23.859 1 72.38 6 PRO B O 1
ATOM 1575 N N . LYS B 1 7 ? 25.609 -3.145 -25.609 1 75.81 7 LYS B N 1
ATOM 1576 C CA . LYS B 1 7 ? 24.312 -2.496 -25.812 1 75.81 7 LYS B CA 1
ATOM 1577 C C . LYS B 1 7 ? 23.234 -3.521 -26.109 1 75.81 7 LYS B C 1
ATOM 1579 O O . LYS B 1 7 ? 22.094 -3.389 -25.625 1 75.81 7 LYS B O 1
ATOM 1584 N N . PHE B 1 8 ? 23.688 -4.395 -26.844 1 79.62 8 PHE B N 1
ATOM 1585 C CA . PHE B 1 8 ? 22.734 -5.445 -27.203 1 79.62 8 PHE B CA 1
ATOM 1586 C C . PHE B 1 8 ? 22.359 -6.277 -25.984 1 79.62 8 PHE B C 1
ATOM 1588 O O . PHE B 1 8 ? 21.203 -6.637 -25.812 1 79.62 8 PHE B O 1
ATOM 1595 N N . LYS B 1 9 ? 23.344 -6.52 -25.109 1 84.75 9 LYS B N 1
ATOM 1596 C CA . LYS B 1 9 ? 23.094 -7.285 -23.891 1 84.75 9 LYS B CA 1
ATOM 1597 C C . LYS B 1 9 ? 22.109 -6.562 -22.984 1 84.75 9 LYS B C 1
ATOM 1599 O O . LYS B 1 9 ? 21.219 -7.191 -22.422 1 84.75 9 LYS B O 1
ATOM 1604 N N . GLU B 1 10 ? 22.266 -5.312 -22.969 1 88.81 10 GLU B N 1
ATOM 1605 C CA . GLU B 1 10 ? 21.375 -4.516 -22.125 1 88.81 10 GLU B CA 1
ATOM 1606 C C . GLU B 1 10 ? 19.969 -4.492 -22.703 1 88.81 10 GLU B C 1
ATOM 1608 O O . GLU B 1 10 ? 18.984 -4.531 -21.953 1 88.81 10 GLU B O 1
ATOM 1613 N N . LEU B 1 11 ? 19.922 -4.449 -23.953 1 90.31 11 LEU B N 1
ATOM 1614 C CA . LEU B 1 11 ? 18.625 -4.441 -24.609 1 90.31 11 LEU B CA 1
ATOM 1615 C C . LEU B 1 11 ? 17.891 -5.758 -24.375 1 90.31 11 LEU B C 1
ATOM 1617 O O . LEU B 1 11 ? 16.688 -5.766 -24.141 1 90.31 11 LEU B O 1
ATOM 1621 N N . ARG B 1 12 ? 18.641 -6.805 -24.469 1 92.44 12 ARG B N 1
ATOM 1622 C CA . ARG B 1 12 ? 18.062 -8.117 -24.25 1 92.44 12 ARG B CA 1
ATOM 1623 C C . ARG B 1 12 ? 17.609 -8.281 -22.812 1 92.44 12 ARG B C 1
ATOM 1625 O O . ARG B 1 12 ? 16.516 -8.805 -22.547 1 92.44 12 ARG B O 1
ATOM 1632 N N . ARG B 1 13 ? 18.438 -7.879 -21.984 1 94.25 13 ARG B N 1
ATOM 1633 C CA . ARG B 1 13 ? 18.109 -7.914 -20.562 1 94.25 13 ARG B CA 1
ATOM 1634 C C . ARG B 1 13 ? 16.812 -7.164 -20.281 1 94.25 13 ARG B C 1
ATOM 1636 O O . ARG B 1 13 ? 15.922 -7.672 -19.594 1 94.25 13 ARG B O 1
ATOM 1643 N N . GLU B 1 14 ? 16.688 -6 -20.859 1 94.25 14 GLU B N 1
ATOM 1644 C CA . GLU B 1 14 ? 15.5 -5.176 -20.672 1 94.25 14 GLU B CA 1
ATOM 1645 C C . GLU B 1 14 ? 14.273 -5.832 -21.297 1 94.25 14 GLU B C 1
ATOM 1647 O O . GLU B 1 14 ? 13.172 -5.746 -20.766 1 94.25 14 GLU B O 1
ATOM 1652 N N . GLN B 1 15 ? 14.484 -6.41 -22.359 1 95.25 15 GLN B N 1
ATOM 1653 C CA . GLN B 1 15 ? 13.414 -7.148 -23.016 1 95.25 15 GLN B CA 1
ATOM 1654 C C . GLN B 1 15 ? 12.852 -8.234 -22.109 1 95.25 15 GLN B C 1
ATOM 1656 O O . GLN B 1 15 ? 11.641 -8.406 -22 1 95.25 15 GLN B O 1
ATOM 1661 N N . ILE B 1 16 ? 13.742 -8.93 -21.484 1 96.12 16 ILE B N 1
ATOM 1662 C CA . ILE B 1 16 ? 13.344 -10 -20.578 1 96.12 16 ILE B CA 1
ATOM 1663 C C . ILE B 1 16 ? 12.609 -9.406 -19.375 1 96.12 16 ILE B C 1
ATOM 1665 O O . ILE B 1 16 ? 11.555 -9.914 -18.969 1 96.12 16 ILE B O 1
ATOM 1669 N N . LEU B 1 17 ? 13.125 -8.328 -18.875 1 95.19 17 LEU B N 1
ATOM 1670 C CA . LEU B 1 17 ? 12.508 -7.691 -17.719 1 95.19 17 LEU B CA 1
ATOM 1671 C C . LEU B 1 17 ? 11.109 -7.191 -18.047 1 95.19 17 LEU B C 1
ATOM 1673 O O . LEU B 1 17 ? 10.172 -7.379 -17.266 1 95.19 17 LEU B O 1
ATOM 1677 N N . GLN B 1 18 ? 10.93 -6.621 -19.203 1 93.94 18 GLN B N 1
ATOM 1678 C CA . GLN B 1 18 ? 9.625 -6.109 -19.609 1 93.94 18 GLN B CA 1
ATOM 1679 C C . GLN B 1 18 ? 8.625 -7.242 -19.797 1 93.94 18 GLN B C 1
ATOM 1681 O O . GLN B 1 18 ? 7.461 -7.121 -19.422 1 93.94 18 GLN B O 1
ATOM 1686 N N . ALA B 1 19 ? 9.109 -8.281 -20.375 1 95.62 19 ALA B N 1
ATOM 1687 C CA . ALA B 1 19 ? 8.266 -9.461 -20.531 1 95.62 19 ALA B CA 1
ATOM 1688 C C . ALA B 1 19 ? 7.836 -10.023 -19.188 1 95.62 19 ALA B C 1
ATOM 1690 O O . ALA B 1 19 ? 6.68 -10.414 -19 1 95.62 19 ALA B O 1
ATOM 1691 N N . ALA B 1 20 ? 8.797 -10.078 -18.297 1 94.81 20 ALA B N 1
ATOM 1692 C CA . ALA B 1 20 ? 8.516 -10.594 -16.953 1 94.81 20 ALA B CA 1
ATOM 1693 C C . ALA B 1 20 ? 7.504 -9.703 -16.234 1 94.81 20 ALA B C 1
ATOM 1695 O O . ALA B 1 20 ? 6.594 -10.203 -15.562 1 94.81 20 ALA B O 1
ATOM 1696 N N . VAL B 1 21 ? 7.648 -8.414 -16.344 1 91.94 21 VAL B N 1
ATOM 1697 C CA . VAL B 1 21 ? 6.723 -7.465 -15.734 1 91.94 21 VAL B CA 1
ATOM 1698 C C . VAL B 1 21 ? 5.305 -7.738 -16.234 1 91.94 21 VAL B C 1
ATOM 1700 O O . VAL B 1 21 ? 4.363 -7.793 -15.438 1 91.94 21 VAL B O 1
ATOM 1703 N N . THR B 1 22 ? 5.188 -7.93 -17.484 1 90.06 22 THR B N 1
ATOM 1704 C CA . THR B 1 22 ? 3.889 -8.211 -18.078 1 90.06 22 THR B CA 1
ATOM 1705 C C . THR B 1 22 ? 3.301 -9.5 -17.531 1 90.06 22 THR B C 1
ATOM 1707 O O . THR B 1 22 ? 2.135 -9.539 -17.125 1 90.06 22 THR B O 1
ATOM 1710 N N . CYS B 1 23 ? 4.113 -10.531 -17.422 1 91.12 23 CYS B N 1
ATOM 1711 C CA . CYS B 1 23 ? 3.664 -11.828 -16.922 1 91.12 23 CYS B CA 1
ATOM 1712 C C . CYS B 1 23 ? 3.287 -11.742 -15.453 1 91.12 23 CYS B C 1
ATOM 1714 O O . CYS B 1 23 ? 2.242 -12.258 -15.047 1 91.12 23 CYS B O 1
ATOM 1716 N N . PHE B 1 24 ? 4.156 -11.07 -14.68 1 88.62 24 PHE B N 1
ATOM 1717 C CA . PHE B 1 24 ? 3.926 -10.961 -13.25 1 88.62 24 PHE B CA 1
ATOM 1718 C C . PHE B 1 24 ? 2.693 -10.109 -12.961 1 88.62 24 PHE B C 1
ATOM 1720 O O . PHE B 1 24 ? 1.959 -10.375 -12.008 1 88.62 24 PHE B O 1
ATOM 1727 N N . ALA B 1 25 ? 2.484 -9.117 -13.758 1 81.81 25 ALA B N 1
ATOM 1728 C CA . ALA B 1 25 ? 1.306 -8.266 -13.594 1 81.81 25 ALA B CA 1
ATOM 1729 C C . ALA B 1 25 ? 0.027 -9.039 -13.906 1 81.81 25 ALA B C 1
ATOM 1731 O O . ALA B 1 25 ? -1.003 -8.836 -13.258 1 81.81 25 ALA B O 1
ATOM 1732 N N . ARG B 1 26 ? 0.102 -9.945 -14.789 1 81.62 26 ARG B N 1
ATOM 1733 C CA . ARG B 1 26 ? -1.069 -10.672 -15.266 1 81.62 26 ARG B CA 1
ATOM 1734 C C . ARG B 1 26 ? -1.375 -11.867 -14.367 1 81.62 26 ARG B C 1
ATOM 1736 O O . ARG B 1 26 ? -2.531 -12.102 -14.016 1 81.62 26 ARG B O 1
ATOM 1743 N N . LYS B 1 27 ? -0.312 -12.641 -13.961 1 82.5 27 LYS B N 1
ATOM 1744 C CA . LYS B 1 27 ? -0.54 -13.93 -13.305 1 82.5 27 LYS B CA 1
ATOM 1745 C C . LYS B 1 27 ? -0.117 -13.883 -11.844 1 82.5 27 LYS B C 1
ATOM 1747 O O . LYS B 1 27 ? -0.492 -14.758 -11.055 1 82.5 27 LYS B O 1
ATOM 1752 N N . GLY B 1 28 ? 0.636 -12.82 -11.539 1 83.19 28 GLY B N 1
ATOM 1753 C CA . GLY B 1 28 ? 1.335 -12.844 -10.266 1 83.19 28 GLY B CA 1
ATOM 1754 C C . GLY B 1 28 ? 2.684 -13.531 -10.336 1 83.19 28 GLY B C 1
ATOM 1755 O O . GLY B 1 28 ? 2.908 -14.383 -11.203 1 83.19 28 GLY B O 1
ATOM 1756 N N . PHE B 1 29 ? 3.572 -13.281 -9.43 1 86.12 29 PHE B N 1
ATOM 1757 C CA . PHE B 1 29 ? 4.945 -13.766 -9.43 1 86.12 29 PHE B CA 1
ATOM 1758 C C . PHE B 1 29 ? 4.984 -15.281 -9.289 1 86.12 29 PHE B C 1
ATOM 1760 O O . PHE B 1 29 ? 5.691 -15.969 -10.031 1 86.12 29 PHE B O 1
ATOM 1767 N N . HIS B 1 30 ? 4.195 -15.82 -8.375 1 83.75 30 HIS B N 1
ATOM 1768 C CA . HIS B 1 30 ? 4.285 -17.25 -8.07 1 83.75 30 HIS B CA 1
ATOM 1769 C C . HIS B 1 30 ? 3.662 -18.078 -9.188 1 83.75 30 HIS B C 1
ATOM 1771 O O . HIS B 1 30 ? 4.172 -19.156 -9.516 1 83.75 30 HIS B O 1
ATOM 1777 N N . ALA B 1 31 ? 2.684 -17.562 -9.805 1 84.75 31 ALA B N 1
ATOM 1778 C CA . ALA B 1 31 ? 1.963 -18.328 -10.82 1 84.75 31 ALA B CA 1
ATOM 1779 C C . ALA B 1 31 ? 2.646 -18.234 -12.18 1 84.75 31 ALA B C 1
ATOM 1781 O O . ALA B 1 31 ? 2.521 -19.125 -13.016 1 84.75 31 ALA B O 1
ATOM 1782 N N . ALA B 1 32 ? 3.293 -17.109 -12.375 1 90.5 32 ALA B N 1
ATOM 1783 C CA . ALA B 1 32 ? 4.016 -16.953 -13.641 1 90.5 32 ALA B CA 1
ATOM 1784 C C . ALA B 1 32 ? 5.184 -17.922 -13.727 1 90.5 32 ALA B C 1
ATOM 1786 O O . ALA B 1 32 ? 5.863 -18.188 -12.734 1 90.5 32 ALA B O 1
ATOM 1787 N N . THR B 1 33 ? 5.43 -18.453 -14.953 1 93.19 33 THR B N 1
ATOM 1788 C CA . THR B 1 33 ? 6.527 -19.391 -15.156 1 93.19 33 THR B CA 1
ATOM 1789 C C . THR B 1 33 ? 7.578 -18.797 -16.078 1 93.19 33 THR B C 1
ATOM 1791 O O . THR B 1 33 ? 7.328 -17.781 -16.75 1 93.19 33 THR B O 1
ATOM 1794 N N . THR B 1 34 ? 8.711 -19.438 -16.016 1 94.31 34 THR B N 1
ATOM 1795 C CA . THR B 1 34 ? 9.75 -19.047 -16.953 1 94.31 34 THR B CA 1
ATOM 1796 C C . THR B 1 34 ? 9.273 -19.234 -18.391 1 94.31 34 THR B C 1
ATOM 1798 O O . THR B 1 34 ? 9.625 -18.438 -19.281 1 94.31 34 THR B O 1
ATOM 1801 N N . ASP B 1 35 ? 8.469 -20.219 -18.594 1 95.88 35 ASP B N 1
ATOM 1802 C CA . ASP B 1 35 ? 7.914 -20.453 -19.922 1 95.88 35 ASP B CA 1
ATOM 1803 C C . ASP B 1 35 ? 7.008 -19.297 -20.344 1 95.88 35 ASP B C 1
ATOM 1805 O O . ASP B 1 35 ? 7.016 -18.891 -21.516 1 95.88 35 ASP B O 1
ATOM 1809 N N . ASP B 1 36 ? 6.258 -18.812 -19.469 1 96.19 36 ASP B N 1
ATOM 1810 C CA . ASP B 1 36 ? 5.43 -17.641 -19.766 1 96.19 36 ASP B CA 1
ATOM 1811 C C . ASP B 1 36 ? 6.281 -16.453 -20.203 1 96.19 36 ASP B C 1
ATOM 1813 O O . ASP B 1 36 ? 5.938 -15.766 -21.172 1 96.19 36 ASP B O 1
ATOM 1817 N N . ILE B 1 37 ? 7.348 -16.219 -19.469 1 97.12 37 ILE B N 1
ATOM 1818 C CA . ILE B 1 37 ? 8.234 -15.094 -19.734 1 97.12 37 ILE B CA 1
ATOM 1819 C C . ILE B 1 37 ? 8.914 -15.289 -21.094 1 97.12 37 ILE B C 1
ATOM 1821 O O . ILE B 1 37 ? 9.031 -14.344 -21.875 1 97.12 37 ILE B O 1
ATOM 1825 N N . CYS B 1 38 ? 9.305 -16.516 -21.375 1 97.25 38 CYS B N 1
ATOM 1826 C CA . CYS B 1 38 ? 9.891 -16.844 -22.672 1 97.25 38 CYS B CA 1
ATOM 1827 C C . CYS B 1 38 ? 8.93 -16.516 -23.797 1 97.25 38 CYS B C 1
ATOM 1829 O O . CYS B 1 38 ? 9.312 -15.844 -24.766 1 97.25 38 CYS B O 1
ATOM 1831 N N . ALA B 1 39 ? 7.754 -16.969 -23.656 1 97.69 39 ALA B N 1
ATOM 1832 C CA . ALA B 1 39 ? 6.73 -16.75 -24.672 1 97.69 39 ALA B CA 1
ATOM 1833 C C . ALA B 1 39 ? 6.473 -15.258 -24.875 1 97.69 39 ALA B C 1
ATOM 1835 O O . ALA B 1 39 ? 6.402 -14.789 -26 1 97.69 39 ALA B O 1
ATOM 1836 N N . GLU B 1 40 ? 6.363 -14.516 -23.812 1 96.62 40 GLU B N 1
ATOM 1837 C CA . GLU B 1 40 ? 6.105 -13.078 -23.875 1 96.62 40 GLU B CA 1
ATOM 1838 C C . GLU B 1 40 ? 7.285 -12.336 -24.5 1 96.62 40 GLU B C 1
ATOM 1840 O O . GLU B 1 40 ? 7.094 -11.375 -25.25 1 96.62 40 GLU B O 1
ATOM 1845 N N . ALA B 1 41 ? 8.5 -12.75 -24.156 1 97 41 ALA B N 1
ATOM 1846 C CA . ALA B 1 41 ? 9.719 -12.094 -24.625 1 97 41 ALA B CA 1
ATOM 1847 C C . ALA B 1 41 ? 10.086 -12.57 -26.031 1 97 41 ALA B C 1
ATOM 1849 O O . ALA B 1 41 ? 10.938 -11.977 -26.688 1 97 41 ALA B O 1
ATOM 1850 N N . ARG B 1 42 ? 9.477 -13.648 -26.453 1 97.38 42 ARG B N 1
ATOM 1851 C CA . ARG B 1 42 ? 9.828 -14.297 -27.703 1 97.38 42 ARG B CA 1
ATOM 1852 C C . ARG B 1 42 ? 11.297 -14.719 -27.719 1 97.38 42 ARG B C 1
ATOM 1854 O O . ARG B 1 42 ? 12.023 -14.438 -28.672 1 97.38 42 ARG B O 1
ATOM 1861 N N . LEU B 1 43 ? 11.711 -15.305 -26.672 1 96.69 43 LEU B N 1
ATOM 1862 C CA . LEU B 1 43 ? 13.062 -15.828 -26.484 1 96.69 43 LEU B CA 1
ATOM 1863 C C . LEU B 1 43 ? 13.023 -17.266 -26 1 96.69 43 LEU B C 1
ATOM 1865 O O . LEU B 1 43 ? 12.047 -17.703 -25.375 1 96.69 43 LEU B O 1
ATOM 1869 N N . SER B 1 44 ? 14.062 -17.984 -26.281 1 95.25 44 SER B N 1
ATOM 1870 C CA . SER B 1 44 ? 14.18 -19.359 -25.766 1 95.25 44 SER B CA 1
ATOM 1871 C C . SER B 1 44 ? 14.555 -19.359 -24.297 1 95.25 44 SER B C 1
ATOM 1873 O O . SER B 1 44 ? 15.125 -18.391 -23.781 1 95.25 44 SER B O 1
ATOM 1875 N N . PRO B 1 45 ? 14.18 -20.469 -23.594 1 94.56 45 PRO B N 1
ATOM 1876 C CA . PRO B 1 45 ? 14.625 -20.578 -22.203 1 94.56 45 PRO B CA 1
ATOM 1877 C C . PRO B 1 45 ? 16.125 -20.422 -22.047 1 94.56 45 PRO B C 1
ATOM 1879 O O . PRO B 1 45 ? 16.594 -19.766 -21.109 1 94.56 45 PRO B O 1
ATOM 1882 N N . GLY B 1 46 ? 16.875 -20.984 -22.938 1 93.75 46 GLY B N 1
ATOM 1883 C CA . GLY B 1 46 ? 18.328 -20.844 -22.906 1 93.75 46 GLY B CA 1
ATOM 1884 C C . GLY B 1 46 ? 18.797 -19.406 -22.984 1 93.75 46 GLY B C 1
ATOM 1885 O O . GLY B 1 46 ? 19.734 -19.016 -22.281 1 93.75 46 GLY B O 1
ATOM 1886 N N . SER B 1 47 ? 18.188 -18.625 -23.797 1 93.12 47 SER B N 1
ATOM 1887 C CA . SER B 1 47 ? 18.5 -17.219 -23.938 1 93.12 47 SER B CA 1
ATOM 1888 C C . SER B 1 47 ? 18.234 -16.453 -22.641 1 93.12 47 SER B C 1
ATOM 1890 O O . SER B 1 47 ? 19.016 -15.586 -22.25 1 93.12 47 SER B O 1
ATOM 1892 N N . ILE B 1 48 ? 17.125 -16.766 -21.922 1 95.25 48 ILE B N 1
ATOM 1893 C CA . ILE B 1 48 ? 16.766 -16.094 -20.672 1 95.25 48 ILE B CA 1
ATOM 1894 C C . ILE B 1 48 ? 17.75 -16.5 -19.578 1 95.25 48 ILE B C 1
ATOM 1896 O O . ILE B 1 48 ? 18.172 -15.664 -18.781 1 95.25 48 ILE B O 1
ATOM 1900 N N . TYR B 1 49 ? 18.156 -17.75 -19.625 1 94.38 49 TYR B N 1
ATOM 1901 C CA . TYR B 1 49 ? 19.016 -18.281 -18.578 1 94.38 49 TYR B CA 1
ATOM 1902 C C . TYR B 1 49 ? 20.406 -17.656 -18.641 1 94.38 49 TYR B C 1
ATOM 1904 O O . TYR B 1 49 ? 21.109 -17.578 -17.641 1 94.38 49 TYR B O 1
ATOM 1912 N N . ARG B 1 50 ? 20.781 -17.25 -19.859 1 94.5 50 ARG B N 1
ATOM 1913 C CA . ARG B 1 50 ? 22.062 -16.562 -20.016 1 94.5 50 ARG B CA 1
ATOM 1914 C C . ARG B 1 50 ? 22.078 -15.25 -19.219 1 94.5 50 ARG B C 1
ATOM 1916 O O . ARG B 1 50 ? 23.141 -14.805 -18.797 1 94.5 50 ARG B O 1
ATOM 1923 N N . TYR B 1 51 ? 20.922 -14.727 -18.984 1 95.12 51 TYR B N 1
ATOM 1924 C CA . TYR B 1 51 ? 20.828 -13.438 -18.312 1 95.12 51 TYR B CA 1
ATOM 1925 C C . TYR B 1 51 ? 20.359 -13.602 -16.859 1 95.12 51 TYR B C 1
ATOM 1927 O O . TYR B 1 51 ? 20.828 -12.883 -15.977 1 95.12 51 TYR B O 1
ATOM 1935 N N . PHE B 1 52 ? 19.422 -14.477 -16.656 1 96.5 52 PHE B N 1
ATOM 1936 C CA . PHE B 1 52 ? 18.844 -14.711 -15.328 1 96.5 52 PHE B CA 1
ATOM 1937 C C . PHE B 1 52 ? 18.766 -16.203 -15.031 1 96.5 52 PHE B C 1
ATOM 1939 O O . PHE B 1 52 ? 18.078 -16.953 -15.742 1 96.5 52 PHE B O 1
ATOM 1946 N N . HIS B 1 53 ? 19.266 -16.562 -13.938 1 93.94 53 HIS B N 1
ATOM 1947 C CA . HIS B 1 53 ? 19.406 -17.984 -13.641 1 93.94 53 HIS B CA 1
ATOM 1948 C C . HIS B 1 53 ? 18.078 -18.578 -13.195 1 93.94 53 HIS B C 1
ATOM 1950 O O . HIS B 1 53 ? 17.891 -19.797 -13.227 1 93.94 53 HIS B O 1
ATOM 1956 N N . ASN B 1 54 ? 17.203 -17.719 -12.719 1 93 54 ASN B N 1
ATOM 1957 C CA . ASN B 1 54 ? 15.883 -18.188 -12.305 1 93 54 ASN B CA 1
ATOM 1958 C C . ASN B 1 54 ? 14.898 -17.016 -12.203 1 93 54 ASN B C 1
ATOM 1960 O O . ASN B 1 54 ? 15.266 -15.867 -12.398 1 93 54 ASN B O 1
ATOM 1964 N N . LYS B 1 55 ? 13.711 -17.297 -11.953 1 93.19 55 LYS B N 1
ATOM 1965 C CA . LYS B 1 55 ? 12.625 -16.328 -11.867 1 93.19 55 LYS B CA 1
ATOM 1966 C C . LYS B 1 55 ? 12.859 -15.336 -10.734 1 93.19 55 LYS B C 1
ATOM 1968 O O . LYS B 1 55 ? 12.539 -14.148 -10.867 1 93.19 55 LYS B O 1
ATOM 1973 N N . GLU B 1 56 ? 13.438 -15.758 -9.664 1 93.25 56 GLU B N 1
ATOM 1974 C CA . GLU B 1 56 ? 13.734 -14.883 -8.539 1 93.25 56 GLU B CA 1
ATOM 1975 C C . GLU B 1 56 ? 14.727 -13.789 -8.93 1 93.25 56 GLU B C 1
ATOM 1977 O O . GLU B 1 56 ? 14.57 -12.633 -8.539 1 93.25 56 GLU B O 1
ATOM 1982 N N . ALA B 1 57 ? 15.664 -14.195 -9.656 1 96.06 57 ALA B N 1
ATOM 1983 C CA . ALA B 1 57 ? 16.641 -13.219 -10.141 1 96.06 57 ALA B CA 1
ATOM 1984 C C . ALA B 1 57 ? 15.969 -12.148 -11 1 96.06 57 ALA B C 1
ATOM 1986 O O . ALA B 1 57 ? 16.359 -10.984 -10.969 1 96.06 57 ALA B O 1
ATOM 1987 N N . ILE B 1 58 ? 15.023 -12.555 -11.75 1 96.56 58 ILE B N 1
ATOM 1988 C CA . ILE B 1 58 ? 14.273 -11.625 -12.578 1 96.56 58 ILE B CA 1
ATOM 1989 C C . ILE B 1 58 ? 13.492 -10.656 -11.688 1 96.56 58 ILE B C 1
ATOM 1991 O O . ILE B 1 58 ? 13.523 -9.438 -11.906 1 96.56 58 ILE B O 1
ATOM 1995 N N . MET B 1 59 ? 12.852 -11.188 -10.664 1 94.94 59 MET B N 1
ATOM 1996 C CA . MET B 1 59 ? 12.094 -10.359 -9.734 1 94.94 59 MET B CA 1
ATOM 1997 C C . MET B 1 59 ? 13.008 -9.352 -9.039 1 94.94 59 MET B C 1
ATOM 1999 O O . MET B 1 59 ? 12.656 -8.18 -8.906 1 94.94 59 MET B O 1
ATOM 2003 N N . LEU B 1 60 ? 14.133 -9.797 -8.625 1 96.19 60 LEU B N 1
ATOM 2004 C CA . LEU B 1 60 ? 15.086 -8.914 -7.957 1 96.19 60 LEU B CA 1
ATOM 2005 C C . LEU B 1 60 ? 15.531 -7.793 -8.891 1 96.19 60 LEU B C 1
ATOM 2007 O O . LEU B 1 60 ? 15.664 -6.641 -8.469 1 96.19 60 LEU B O 1
ATOM 2011 N N . ALA B 1 61 ? 15.688 -8.156 -10.109 1 96.56 61 ALA B N 1
ATOM 2012 C CA . ALA B 1 61 ? 16.109 -7.16 -11.086 1 96.56 61 ALA B CA 1
ATOM 2013 C C . ALA B 1 61 ? 15 -6.148 -11.352 1 96.56 61 ALA B C 1
ATOM 2015 O O . ALA B 1 61 ? 15.266 -4.953 -11.508 1 96.56 61 ALA B O 1
ATOM 2016 N N . ILE B 1 62 ? 13.812 -6.602 -11.43 1 95.25 62 ILE B N 1
ATOM 2017 C CA . ILE B 1 62 ? 12.664 -5.723 -11.617 1 95.25 62 ILE B CA 1
ATOM 2018 C C . ILE B 1 62 ? 12.539 -4.777 -10.422 1 95.25 62 ILE B C 1
ATOM 2020 O O . ILE B 1 62 ? 12.375 -3.566 -10.594 1 95.25 62 ILE B O 1
ATOM 2024 N N . ALA B 1 63 ? 12.641 -5.316 -9.25 1 94.94 63 ALA B N 1
ATOM 2025 C CA . ALA B 1 63 ? 12.57 -4.52 -8.031 1 94.94 63 ALA B CA 1
ATOM 2026 C C . ALA B 1 63 ? 13.664 -3.455 -8 1 94.94 63 ALA B C 1
ATOM 2028 O O . ALA B 1 63 ? 13.414 -2.303 -7.645 1 94.94 63 ALA B O 1
ATOM 2029 N N . GLN B 1 64 ? 14.797 -3.893 -8.367 1 95.12 64 GLN B N 1
ATOM 2030 C CA . GLN B 1 64 ? 15.922 -2.963 -8.398 1 95.12 64 GLN B CA 1
ATOM 2031 C C . GLN B 1 64 ? 15.656 -1.815 -9.367 1 95.12 64 GLN B C 1
ATOM 2033 O O . GLN B 1 64 ? 15.906 -0.652 -9.047 1 95.12 64 GLN B O 1
ATOM 2038 N N . SER B 1 65 ? 15.211 -2.166 -10.523 1 92.94 65 SER B N 1
ATOM 2039 C CA . SER B 1 65 ? 14.914 -1.148 -11.523 1 92.94 65 SER B CA 1
ATOM 2040 C C . SER B 1 65 ? 13.852 -0.173 -11.023 1 92.94 65 SER B C 1
ATOM 2042 O O . SER B 1 65 ? 14 1.042 -11.18 1 92.94 65 SER B O 1
ATOM 2044 N N . HIS B 1 66 ? 12.805 -0.667 -10.469 1 91.12 66 HIS B N 1
ATOM 2045 C CA . HIS B 1 66 ? 11.727 0.155 -9.93 1 91.12 66 HIS B CA 1
ATOM 2046 C C . HIS B 1 66 ? 12.234 1.08 -8.828 1 91.12 66 HIS B C 1
ATOM 2048 O O . HIS B 1 66 ? 11.922 2.271 -8.812 1 91.12 66 HIS B O 1
ATOM 2054 N N . GLN B 1 67 ? 13.008 0.553 -7.953 1 92.69 67 GLN B N 1
ATOM 2055 C CA . GLN B 1 67 ? 13.5 1.313 -6.809 1 92.69 67 GLN B CA 1
ATOM 2056 C C . GLN B 1 67 ? 14.484 2.389 -7.25 1 92.69 67 GLN B C 1
ATOM 2058 O O . GLN B 1 67 ? 14.523 3.479 -6.676 1 92.69 67 GLN B O 1
ATOM 2063 N N . GLN B 1 68 ? 15.258 2.041 -8.25 1 93.5 68 GLN B N 1
ATOM 2064 C CA . GLN B 1 68 ? 16.203 3.021 -8.766 1 93.5 68 GLN B CA 1
ATOM 2065 C C . GLN B 1 68 ? 15.484 4.223 -9.367 1 93.5 68 GLN B C 1
ATOM 2067 O O . GLN B 1 68 ? 15.961 5.355 -9.273 1 93.5 68 GLN B O 1
ATOM 2072 N N . VAL B 1 69 ? 14.445 3.953 -10 1 92.56 69 VAL B N 1
ATOM 2073 C CA . VAL B 1 69 ? 13.633 5.035 -10.562 1 92.56 69 VAL B CA 1
ATOM 2074 C C . VAL B 1 69 ? 13.141 5.945 -9.438 1 92.56 69 VAL B C 1
ATOM 2076 O O . VAL B 1 69 ? 13.219 7.172 -9.547 1 92.56 69 VAL B O 1
ATOM 2079 N N . VAL B 1 70 ? 12.688 5.422 -8.328 1 94.44 70 VAL B N 1
ATOM 2080 C CA . VAL B 1 70 ? 12.164 6.188 -7.199 1 94.44 70 VAL B CA 1
ATOM 2081 C C . VAL B 1 70 ? 13.297 6.977 -6.543 1 94.44 70 VAL B C 1
ATOM 2083 O O . VAL B 1 70 ? 13.133 8.156 -6.215 1 94.44 70 VAL B O 1
ATOM 2086 N N . VAL B 1 71 ? 14.43 6.316 -6.371 1 96.31 71 VAL B N 1
ATOM 2087 C CA . VAL B 1 71 ? 15.602 6.996 -5.832 1 96.31 71 VAL B CA 1
ATOM 2088 C C . VAL B 1 71 ? 15.977 8.164 -6.738 1 96.31 71 VAL B C 1
ATOM 2090 O O . VAL B 1 71 ? 16.328 9.242 -6.254 1 96.31 71 VAL B O 1
ATOM 2093 N N . GLY B 1 72 ? 15.875 7.906 -8.047 1 96.19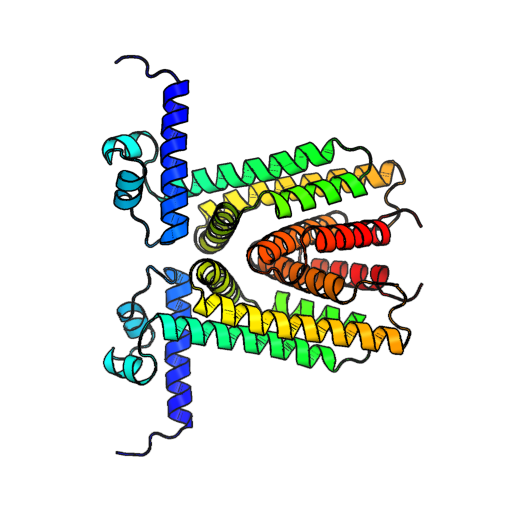 72 GLY B N 1
ATOM 2094 C CA . GLY B 1 72 ? 16.125 8.977 -8.992 1 96.19 72 GLY B CA 1
ATOM 2095 C C . GLY B 1 72 ? 15.195 10.164 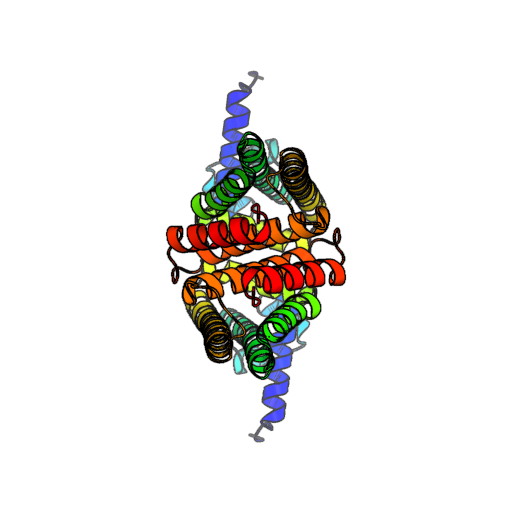-8.828 1 96.19 72 GLY B C 1
ATOM 2096 O O . GLY B 1 72 ? 15.625 11.312 -8.914 1 96.19 72 GLY B O 1
ATOM 2097 N N . TRP B 1 73 ? 13.906 9.922 -8.617 1 96.12 73 TRP B N 1
ATOM 2098 C CA . TRP B 1 73 ? 12.945 10.992 -8.359 1 96.12 73 TRP B CA 1
ATOM 2099 C C . TRP B 1 73 ? 13.328 11.773 -7.109 1 96.12 73 TRP B C 1
ATOM 2101 O O . TRP B 1 73 ? 13.219 13.008 -7.082 1 96.12 73 TRP B O 1
ATOM 2111 N N . MET B 1 74 ? 13.742 11.039 -6.047 1 97.19 74 MET B N 1
ATOM 2112 C CA . MET B 1 74 ? 14.148 11.703 -4.809 1 97.19 74 MET B CA 1
ATOM 2113 C C . MET B 1 74 ? 15.383 12.57 -5.035 1 97.19 74 MET B C 1
ATOM 2115 O O . MET B 1 74 ? 15.477 13.68 -4.512 1 97.19 74 MET B O 1
ATOM 2119 N N . GLN B 1 75 ? 16.312 12.07 -5.82 1 96.81 75 GLN B N 1
ATOM 2120 C CA . GLN B 1 75 ? 17.516 12.828 -6.137 1 96.81 75 GLN B CA 1
ATOM 2121 C C . GLN B 1 75 ? 17.188 14.086 -6.938 1 96.81 75 GLN B C 1
ATOM 2123 O O . GLN B 1 75 ? 17.781 15.141 -6.727 1 96.81 75 GLN B O 1
ATOM 2128 N N . GLU B 1 76 ? 16.266 13.914 -7.879 1 96.69 76 GLU B N 1
ATOM 2129 C CA . GLU B 1 76 ? 15.797 15.07 -8.633 1 96.69 76 GLU B CA 1
ATOM 2130 C C . GLU B 1 76 ? 15.148 16.109 -7.707 1 96.69 76 GLU B C 1
ATOM 2132 O O . GLU B 1 76 ? 15.422 17.297 -7.824 1 96.69 76 GLU B O 1
ATOM 2137 N N . ALA B 1 77 ? 14.305 15.656 -6.82 1 96.25 77 ALA B N 1
ATOM 2138 C CA . ALA B 1 77 ? 13.648 16.531 -5.859 1 96.25 77 ALA B CA 1
ATOM 2139 C C . ALA B 1 77 ? 14.664 17.266 -4.984 1 96.25 77 ALA B C 1
ATOM 2141 O O . ALA B 1 77 ? 14.5 18.438 -4.676 1 96.25 77 ALA B O 1
ATOM 2142 N N . ALA B 1 78 ? 15.727 16.594 -4.652 1 94.5 78 ALA B N 1
ATOM 2143 C CA . ALA B 1 78 ? 16.766 17.109 -3.756 1 94.5 78 ALA B CA 1
ATOM 2144 C C . ALA B 1 78 ? 17.5 18.281 -4.387 1 94.5 78 ALA B C 1
ATOM 2146 O O . ALA B 1 78 ? 18.219 19.016 -3.701 1 94.5 78 ALA B O 1
ATOM 2147 N N . GLN B 1 79 ? 17.328 18.422 -5.641 1 94.88 79 GLN B N 1
ATOM 2148 C CA . GLN B 1 79 ? 18 19.516 -6.344 1 94.88 79 GLN B CA 1
ATOM 2149 C C . GLN B 1 79 ? 17.234 20.828 -6.191 1 94.88 79 GLN B C 1
ATOM 2151 O O . GLN B 1 79 ? 17.75 21.891 -6.508 1 94.88 79 GLN B O 1
ATOM 2156 N N . ARG B 1 80 ? 16.047 20.734 -5.723 1 94.06 80 ARG B N 1
ATOM 2157 C CA . ARG B 1 80 ? 15.242 21.938 -5.531 1 94.06 80 ARG B CA 1
ATOM 2158 C C . ARG B 1 80 ? 15.633 22.656 -4.242 1 94.06 80 ARG B C 1
ATOM 2160 O O . ARG B 1 80 ? 15.961 22.016 -3.242 1 94.06 80 ARG B O 1
ATOM 2167 N N . THR B 1 81 ? 15.539 23.984 -4.27 1 91.75 81 THR B N 1
ATOM 2168 C CA . THR B 1 81 ? 15.922 24.781 -3.115 1 91.75 81 THR B CA 1
ATOM 2169 C C . THR B 1 81 ? 14.773 24.875 -2.115 1 91.75 81 THR B C 1
ATOM 2171 O O . THR B 1 81 ? 15 24.875 -0.903 1 91.75 81 THR B O 1
ATOM 2174 N N . ASP B 1 82 ? 13.586 24.938 -2.635 1 94.94 82 ASP B N 1
ATOM 2175 C CA . ASP B 1 82 ? 12.414 25 -1.769 1 94.94 82 ASP B CA 1
ATOM 2176 C C . ASP B 1 82 ? 11.992 23.594 -1.323 1 94.94 82 ASP B C 1
ATOM 2178 O O . ASP B 1 82 ? 11.539 22.797 -2.137 1 94.94 82 ASP B O 1
ATOM 2182 N N . VAL B 1 83 ? 12.094 23.328 -0.022 1 94.81 83 VAL B N 1
ATOM 2183 C CA . VAL B 1 83 ? 11.891 22 0.532 1 94.81 83 VAL B CA 1
ATOM 2184 C C . VAL B 1 83 ? 10.453 21.547 0.287 1 94.81 83 VAL B C 1
ATOM 2186 O O . VAL B 1 83 ? 10.203 20.391 -0.033 1 94.81 83 VAL B O 1
ATOM 2189 N N . ILE B 1 84 ? 9.484 22.438 0.405 1 94.69 84 ILE B N 1
ATOM 2190 C CA . ILE B 1 84 ? 8.078 22.109 0.201 1 94.69 84 ILE B CA 1
ATOM 2191 C C . ILE B 1 84 ? 7.848 21.719 -1.256 1 94.69 84 ILE B C 1
ATOM 2193 O O . ILE B 1 84 ? 7.215 20.688 -1.534 1 94.69 84 ILE B O 1
ATOM 2197 N N . GLU B 1 85 ? 8.43 22.453 -2.15 1 96.19 85 GLU B N 1
ATOM 2198 C CA . GLU B 1 85 ? 8.281 22.156 -3.572 1 96.19 85 GLU B CA 1
ATOM 2199 C C . GLU B 1 85 ? 9.008 20.859 -3.941 1 96.19 85 GLU B C 1
ATOM 2201 O O . GLU B 1 85 ? 8.562 20.125 -4.816 1 96.19 85 GLU B O 1
ATOM 2206 N N . ALA B 1 86 ? 10.125 20.656 -3.328 1 97.38 86 ALA B N 1
ATOM 2207 C CA . ALA B 1 86 ? 10.867 19.406 -3.557 1 97.38 86 ALA B CA 1
ATOM 2208 C C . ALA B 1 86 ? 10.031 18.188 -3.178 1 97.38 86 ALA B C 1
ATOM 2210 O O . ALA B 1 86 ? 9.906 17.25 -3.959 1 97.38 86 ALA B O 1
ATOM 2211 N N . LEU B 1 87 ? 9.438 18.234 -2.006 1 97.19 87 LEU B N 1
ATOM 2212 C CA . LEU B 1 87 ? 8.633 17.125 -1.522 1 97.19 87 LEU B CA 1
ATOM 2213 C C . LEU B 1 87 ? 7.363 16.969 -2.361 1 97.19 87 LEU B C 1
ATOM 2215 O O . LEU B 1 87 ? 6.953 15.844 -2.664 1 97.19 87 LEU B O 1
ATOM 2219 N N . ALA B 1 88 ? 6.758 18.094 -2.74 1 96.94 88 ALA B N 1
ATOM 2220 C CA . ALA B 1 88 ? 5.578 18.062 -3.598 1 96.94 88 ALA B CA 1
ATOM 2221 C C . ALA B 1 88 ? 5.902 17.438 -4.953 1 96.94 88 ALA B C 1
ATOM 2223 O O . ALA B 1 88 ? 5.098 16.672 -5.504 1 96.94 88 ALA B O 1
ATOM 2224 N N . MET B 1 89 ? 7.012 17.734 -5.469 1 96.62 89 MET B N 1
ATOM 2225 C CA . MET B 1 89 ? 7.445 17.172 -6.746 1 96.62 89 MET B CA 1
ATOM 2226 C C . MET B 1 89 ? 7.648 15.664 -6.637 1 96.62 89 MET B C 1
ATOM 2228 O O . MET B 1 89 ? 7.273 14.914 -7.539 1 96.62 89 MET B O 1
ATOM 2232 N N . PHE B 1 90 ? 8.32 15.273 -5.609 1 97.06 90 PHE B N 1
ATOM 2233 C CA . PHE B 1 90 ? 8.523 13.844 -5.391 1 97.06 90 PHE B CA 1
ATOM 2234 C C . PHE B 1 90 ? 7.184 13.109 -5.348 1 97.06 90 PHE B C 1
ATOM 2236 O O . PHE B 1 90 ? 7.016 12.07 -5.988 1 97.06 90 PHE B O 1
ATOM 2243 N N . ALA B 1 91 ? 6.219 13.664 -4.609 1 96.81 91 ALA B N 1
ATOM 2244 C CA . ALA B 1 91 ? 4.879 13.094 -4.531 1 96.81 91 ALA B CA 1
ATOM 2245 C C . ALA B 1 91 ? 4.219 13.039 -5.906 1 96.81 91 ALA B C 1
ATOM 2247 O O . ALA B 1 91 ? 3.59 12.047 -6.266 1 96.81 91 ALA B O 1
ATOM 2248 N N . ALA B 1 92 ? 4.367 14.078 -6.684 1 95.44 92 ALA B N 1
ATOM 2249 C CA . ALA B 1 92 ? 3.773 14.156 -8.016 1 95.44 92 ALA B CA 1
ATOM 2250 C C . ALA B 1 92 ? 4.348 13.078 -8.938 1 95.44 92 ALA B C 1
ATOM 2252 O O . ALA B 1 92 ? 3.627 12.508 -9.758 1 95.44 92 ALA B O 1
ATOM 2253 N N . ARG B 1 93 ? 5.625 12.852 -8.812 1 93.38 93 ARG B N 1
ATOM 2254 C CA . ARG B 1 93 ? 6.246 11.789 -9.594 1 93.38 93 ARG B CA 1
ATOM 2255 C C . ARG B 1 93 ? 5.656 10.43 -9.227 1 93.38 93 ARG B C 1
ATOM 2257 O O . ARG B 1 93 ? 5.312 9.641 -10.109 1 93.38 93 ARG B O 1
ATOM 2264 N N . PHE B 1 94 ? 5.52 10.188 -7.984 1 91.06 94 PHE B N 1
ATOM 2265 C CA . PHE B 1 94 ? 4.996 8.914 -7.508 1 91.06 94 PHE B CA 1
ATOM 2266 C C . PHE B 1 94 ? 3.561 8.703 -7.973 1 91.06 94 PHE B C 1
ATOM 2268 O O . PHE B 1 94 ? 3.199 7.621 -8.43 1 91.06 94 PHE B O 1
ATOM 2275 N N . VAL B 1 95 ? 2.75 9.727 -7.895 1 89.62 95 VAL B N 1
ATOM 2276 C CA . VAL B 1 95 ? 1.338 9.656 -8.258 1 89.62 95 VAL B CA 1
ATOM 2277 C C . VAL B 1 95 ? 1.194 9.609 -9.773 1 89.62 95 VAL B C 1
ATOM 2279 O O . VAL B 1 95 ? 0.31 8.93 -10.305 1 89.62 95 VAL B O 1
ATOM 2282 N N . GLY B 1 96 ? 1.995 10.312 -10.516 1 85.31 96 GLY B N 1
ATOM 2283 C CA . GLY B 1 96 ? 1.855 10.469 -11.953 1 85.31 96 GLY B CA 1
ATOM 2284 C C . GLY B 1 96 ? 2.533 9.367 -12.75 1 85.31 96 GLY B C 1
ATOM 2285 O O . GLY B 1 96 ? 2.125 9.055 -13.867 1 85.31 96 GLY B O 1
ATOM 2286 N N . GLU B 1 97 ? 3.539 8.891 -12.266 1 75.31 97 GLU B N 1
ATOM 2287 C CA . GLU B 1 97 ? 4.348 8 -13.102 1 75.31 97 GLU B CA 1
ATOM 2288 C C . GLU B 1 97 ? 4.133 6.539 -12.719 1 75.31 97 GLU B C 1
ATOM 2290 O O . GLU B 1 97 ? 4.605 5.637 -13.414 1 75.31 97 GLU B O 1
ATOM 2295 N N . LEU B 1 98 ? 3.48 6.34 -11.625 1 67.12 98 LEU B N 1
ATOM 2296 C CA . LEU B 1 98 ? 3.107 4.957 -11.367 1 67.12 98 LEU B CA 1
ATOM 2297 C C . LEU B 1 98 ? 1.82 4.594 -12.109 1 67.12 98 LEU B C 1
ATOM 2299 O O . LEU B 1 98 ? 0.729 4.699 -11.539 1 67.12 98 LEU B O 1
ATOM 2303 N N . ASP B 1 99 ? 1.997 4.52 -13.359 1 67.19 99 ASP B N 1
ATOM 2304 C CA . ASP B 1 99 ? 0.849 4.02 -14.117 1 67.19 99 ASP B CA 1
ATOM 2305 C C . ASP B 1 99 ? 0.417 2.645 -13.609 1 67.19 99 ASP B C 1
ATOM 2307 O O . ASP B 1 99 ? 1.035 2.09 -12.703 1 67.19 99 ASP B O 1
ATOM 2311 N N . ALA B 1 100 ? -0.65 2.188 -14.141 1 67.75 100 ALA B N 1
ATOM 2312 C CA . ALA B 1 100 ? -1.337 1.021 -13.594 1 67.75 100 ALA B CA 1
ATOM 2313 C C . ALA B 1 100 ? -0.423 -0.202 -13.586 1 67.75 100 ALA B C 1
ATOM 2315 O O . ALA B 1 100 ? -0.302 -0.892 -12.57 1 67.75 100 ALA B O 1
ATOM 2316 N N . PRO B 1 101 ? 0.352 -0.435 -14.68 1 70.19 101 PRO B N 1
ATOM 2317 C CA . PRO B 1 101 ? 1.208 -1.623 -14.648 1 70.19 101 PRO B CA 1
ATOM 2318 C C . PRO B 1 101 ? 2.355 -1.504 -13.648 1 70.19 101 PRO B C 1
ATOM 2320 O O . PRO B 1 101 ? 2.689 -2.477 -12.969 1 70.19 101 PRO B O 1
ATOM 2323 N N . ASN B 1 102 ? 2.871 -0.313 -13.57 1 74.25 102 ASN B N 1
ATOM 2324 C CA . ASN B 1 102 ? 3.99 -0.096 -12.664 1 74.25 102 ASN B CA 1
ATOM 2325 C C . ASN B 1 102 ? 3.543 -0.13 -11.203 1 74.25 102 ASN B C 1
ATOM 2327 O O . ASN B 1 102 ? 4.273 -0.614 -10.336 1 74.25 102 ASN B O 1
ATOM 2331 N N . ALA B 1 103 ? 2.402 0.367 -11.039 1 76.75 103 ALA B N 1
ATOM 2332 C CA . ALA B 1 103 ? 1.864 0.334 -9.68 1 76.75 103 ALA B CA 1
ATOM 2333 C C . ALA B 1 103 ? 1.594 -1.1 -9.234 1 76.75 103 ALA B C 1
ATOM 2335 O O . ALA B 1 103 ? 1.852 -1.455 -8.086 1 76.75 103 ALA B O 1
ATOM 2336 N N . ARG B 1 104 ? 1.132 -1.893 -10.18 1 80.38 104 ARG B N 1
ATOM 2337 C CA . ARG B 1 104 ? 0.847 -3.287 -9.859 1 80.38 104 ARG B CA 1
ATOM 2338 C C . ARG B 1 104 ? 2.127 -4.047 -9.523 1 80.38 104 ARG B C 1
ATOM 2340 O O . ARG B 1 104 ? 2.15 -4.852 -8.586 1 80.38 104 ARG B O 1
ATOM 2347 N N . ILE B 1 105 ? 3.088 -3.773 -10.32 1 83.94 105 ILE B N 1
ATOM 2348 C CA . ILE B 1 105 ? 4.348 -4.469 -10.07 1 83.94 105 ILE B CA 1
ATOM 2349 C C . ILE B 1 105 ? 4.938 -4.012 -8.742 1 83.94 105 ILE B C 1
ATOM 2351 O O . ILE B 1 105 ? 5.539 -4.809 -8.016 1 83.94 105 ILE B O 1
ATOM 2355 N N . ALA B 1 106 ? 4.82 -2.742 -8.445 1 85.56 106 ALA B N 1
ATOM 2356 C CA . ALA B 1 106 ? 5.301 -2.234 -7.164 1 85.56 106 ALA B CA 1
ATOM 2357 C C . ALA B 1 106 ? 4.625 -2.957 -6.004 1 85.56 106 ALA B C 1
ATOM 2359 O O . ALA B 1 106 ? 5.285 -3.348 -5.039 1 85.56 106 ALA B O 1
ATOM 2360 N N . LEU B 1 107 ? 3.385 -3.16 -6.133 1 84.44 107 LEU B N 1
ATOM 2361 C CA . LEU B 1 107 ? 2.631 -3.865 -5.102 1 84.44 107 LEU B CA 1
ATOM 2362 C C . LEU B 1 107 ? 3.066 -5.324 -5.012 1 84.44 107 LEU B C 1
ATOM 2364 O O . LEU B 1 107 ? 3.197 -5.871 -3.912 1 84.44 107 LEU B O 1
ATOM 2368 N N . GLU B 1 108 ? 3.285 -5.891 -6.156 1 84.94 108 GLU B N 1
ATOM 2369 C CA . GLU B 1 108 ? 3.754 -7.273 -6.191 1 84.94 108 GLU B CA 1
ATOM 2370 C C . GLU B 1 108 ? 5.102 -7.414 -5.496 1 84.94 108 GLU B C 1
ATOM 2372 O O . GLU B 1 108 ? 5.352 -8.406 -4.809 1 84.94 108 GLU B O 1
ATOM 2377 N N . ILE B 1 109 ? 5.906 -6.453 -5.715 1 89.25 109 ILE B N 1
ATOM 2378 C CA . ILE B 1 109 ? 7.227 -6.453 -5.094 1 89.25 109 ILE B CA 1
ATOM 2379 C C . ILE B 1 109 ? 7.086 -6.402 -3.576 1 89.25 109 ILE B C 1
ATOM 2381 O O . ILE B 1 109 ? 7.746 -7.16 -2.859 1 89.25 109 ILE B O 1
ATOM 2385 N N . VAL B 1 110 ? 6.227 -5.602 -3.092 1 87.5 110 VAL B N 1
ATOM 2386 C CA . VAL B 1 110 ? 6.031 -5.434 -1.654 1 87.5 110 VAL B CA 1
ATOM 2387 C C . VAL B 1 110 ? 5.48 -6.727 -1.055 1 87.5 110 VAL B C 1
ATOM 2389 O O . VAL B 1 110 ? 5.945 -7.18 -0.006 1 87.5 110 VAL B O 1
ATOM 2392 N N . VAL B 1 111 ? 4.52 -7.301 -1.695 1 83.56 111 VAL B N 1
ATOM 2393 C CA . VAL B 1 111 ? 3.92 -8.547 -1.233 1 83.56 111 VAL B CA 1
ATOM 2394 C C . VAL B 1 111 ? 4.984 -9.641 -1.164 1 83.56 111 VAL B C 1
ATOM 2396 O O . VAL B 1 111 ? 5.102 -10.336 -0.155 1 83.56 111 VAL B O 1
ATOM 2399 N N . GLU B 1 112 ? 5.742 -9.711 -2.188 1 86.88 112 GLU B N 1
ATOM 2400 C CA . GLU B 1 112 ? 6.762 -10.75 -2.254 1 86.88 112 GLU B CA 1
ATOM 2401 C C . GLU B 1 112 ? 7.867 -10.508 -1.227 1 86.88 112 GLU B C 1
ATOM 2403 O O . GLU B 1 112 ? 8.422 -11.453 -0.668 1 86.88 112 GLU B O 1
ATOM 2408 N N . ALA B 1 113 ? 8.203 -9.281 -1.021 1 88.31 113 ALA B N 1
ATOM 2409 C CA . ALA B 1 113 ? 9.219 -8.945 -0.034 1 88.31 113 ALA B CA 1
ATOM 2410 C C . ALA B 1 113 ? 8.828 -9.438 1.355 1 88.31 113 ALA B C 1
ATOM 2412 O O . ALA B 1 113 ? 9.688 -9.711 2.191 1 88.31 113 ALA B O 1
ATOM 2413 N N . GLY B 1 114 ? 7.582 -9.562 1.604 1 82.31 114 GLY B N 1
ATOM 2414 C CA . GLY B 1 114 ? 7.098 -10.062 2.879 1 82.31 114 GLY B CA 1
ATOM 2415 C C . GLY B 1 114 ? 7.441 -11.523 3.119 1 82.31 114 GLY B C 1
ATOM 2416 O O . GLY B 1 114 ? 7.41 -11.992 4.258 1 82.31 114 GLY B O 1
ATOM 2417 N N . ARG B 1 115 ? 7.77 -12.289 2.117 1 81.62 115 ARG B N 1
ATOM 2418 C CA . ARG B 1 115 ? 8.023 -13.711 2.289 1 81.62 115 ARG B CA 1
ATOM 2419 C C . ARG B 1 115 ? 9.398 -14.094 1.74 1 81.62 115 ARG B C 1
ATOM 2421 O O . ARG B 1 115 ? 9.82 -15.242 1.855 1 81.62 115 ARG B O 1
ATOM 2428 N N . ASN B 1 116 ? 10.062 -13.18 1.113 1 87.75 116 ASN B N 1
ATOM 2429 C CA . ASN B 1 116 ? 11.391 -13.367 0.539 1 87.75 116 ASN B CA 1
ATOM 2430 C C . ASN B 1 116 ? 12.422 -12.453 1.199 1 87.75 116 ASN B C 1
ATOM 2432 O O . ASN B 1 116 ? 12.516 -11.273 0.862 1 87.75 116 ASN B O 1
ATOM 2436 N N . PRO B 1 117 ? 13.211 -13.023 2.047 1 90.56 117 PRO B N 1
ATOM 2437 C CA . PRO B 1 117 ? 14.141 -12.195 2.814 1 90.56 117 PRO B CA 1
ATOM 2438 C C . PRO B 1 117 ? 15.133 -11.445 1.927 1 90.56 117 PRO B C 1
ATOM 2440 O O . PRO B 1 117 ? 15.555 -10.336 2.264 1 90.56 117 PRO B O 1
ATOM 2443 N N . THR B 1 118 ? 15.484 -12.094 0.869 1 94 118 THR B N 1
ATOM 2444 C CA . THR B 1 118 ? 16.422 -11.43 -0.042 1 94 118 THR B CA 1
ATOM 2445 C C . THR B 1 118 ? 15.773 -10.203 -0.679 1 94 118 THR B C 1
ATOM 2447 O O . THR B 1 118 ? 16.375 -9.133 -0.722 1 94 118 THR B O 1
ATOM 2450 N N . LEU B 1 119 ? 14.641 -10.336 -1.177 1 93.31 119 LEU B N 1
ATOM 2451 C CA . LEU B 1 119 ? 13.898 -9.219 -1.753 1 93.31 119 LEU B CA 1
ATOM 2452 C C . LEU B 1 119 ? 13.602 -8.164 -0.695 1 93.31 119 LEU B C 1
ATOM 2454 O O . LEU B 1 119 ? 13.711 -6.965 -0.959 1 93.31 119 LEU B O 1
ATOM 2458 N N . ALA B 1 120 ? 13.297 -8.617 0.504 1 91.38 120 ALA B N 1
ATOM 2459 C CA . ALA B 1 120 ? 13.023 -7.703 1.609 1 91.38 120 ALA B CA 1
ATOM 2460 C C . ALA B 1 120 ? 14.234 -6.82 1.9 1 91.38 120 ALA B C 1
ATOM 2462 O O . ALA B 1 120 ? 14.094 -5.609 2.102 1 91.38 120 ALA B O 1
ATOM 2463 N N . ALA B 1 121 ? 15.352 -7.41 1.941 1 93.12 121 ALA B N 1
ATOM 2464 C CA . ALA B 1 121 ? 16.578 -6.676 2.223 1 93.12 121 ALA B CA 1
ATOM 2465 C C . ALA B 1 121 ? 16.859 -5.637 1.137 1 93.12 121 ALA B C 1
ATOM 2467 O O . ALA B 1 121 ? 17.281 -4.516 1.434 1 93.12 121 ALA B O 1
ATOM 2468 N N . GLN B 1 122 ? 16.609 -6.031 -0.068 1 94 122 GLN B N 1
ATOM 2469 C CA . GLN B 1 122 ? 16.828 -5.105 -1.179 1 94 122 GLN B CA 1
ATOM 2470 C C . GLN B 1 122 ? 15.852 -3.934 -1.107 1 94 122 GLN B C 1
ATOM 2472 O O . GLN B 1 122 ? 16.25 -2.779 -1.274 1 94 122 GLN B O 1
ATOM 2477 N N . VAL B 1 123 ? 14.648 -4.207 -0.894 1 92.94 123 VAL B N 1
ATOM 2478 C CA . VAL B 1 123 ? 13.617 -3.176 -0.797 1 92.94 123 VAL B CA 1
ATOM 2479 C C . VAL B 1 123 ? 13.938 -2.234 0.363 1 92.94 123 VAL B C 1
ATOM 2481 O O . VAL B 1 123 ? 13.875 -1.013 0.215 1 92.94 123 VAL B O 1
ATOM 2484 N N . SER B 1 124 ? 14.367 -2.783 1.45 1 92.56 124 SER B N 1
ATOM 2485 C CA . SER B 1 124 ? 14.695 -1.998 2.637 1 92.56 124 SER B CA 1
ATOM 2486 C C . SER B 1 124 ? 15.852 -1.045 2.367 1 92.56 124 SER B C 1
ATOM 2488 O O . SER B 1 124 ? 15.844 0.098 2.828 1 92.56 124 SER B O 1
ATOM 2490 N N . ARG B 1 125 ? 16.766 -1.523 1.698 1 93.31 125 ARG B N 1
ATOM 2491 C CA . ARG B 1 125 ? 17.922 -0.699 1.374 1 93.31 125 ARG B CA 1
ATOM 2492 C C . ARG B 1 125 ? 17.5 0.533 0.574 1 93.31 125 ARG B C 1
ATOM 2494 O O . ARG B 1 125 ? 17.938 1.646 0.871 1 93.31 125 ARG B O 1
ATOM 2501 N N . TYR B 1 126 ? 16.719 0.333 -0.397 1 93.31 126 TYR B N 1
ATOM 2502 C CA . TYR B 1 126 ? 16.297 1.438 -1.249 1 93.31 126 TYR B CA 1
ATOM 2503 C C . TYR B 1 126 ? 15.344 2.365 -0.505 1 93.31 126 TYR B C 1
ATOM 2505 O O . TYR B 1 126 ? 15.375 3.582 -0.698 1 93.31 126 TYR B O 1
ATOM 2513 N N . ASP B 1 127 ? 14.477 1.805 0.365 1 94.19 127 ASP B N 1
ATOM 2514 C CA . ASP B 1 127 ? 13.617 2.625 1.211 1 94.19 127 ASP B CA 1
ATOM 2515 C C . ASP B 1 127 ? 14.445 3.525 2.127 1 94.19 127 ASP B C 1
ATOM 2517 O O . ASP B 1 127 ? 14.102 4.691 2.334 1 94.19 127 ASP B O 1
ATOM 2521 N N . GLU B 1 128 ? 15.492 2.99 2.617 1 94.44 128 GLU B N 1
ATOM 2522 C CA . GLU B 1 128 ? 16.391 3.764 3.475 1 94.44 128 GLU B CA 1
ATOM 2523 C C . GLU B 1 128 ? 17.031 4.914 2.707 1 94.44 128 GLU B C 1
ATOM 2525 O O . GLU B 1 128 ? 17.188 6.016 3.244 1 94.44 128 GLU B O 1
ATOM 2530 N N . GLU B 1 129 ? 17.375 4.617 1.524 1 96.12 129 GLU B N 1
ATOM 2531 C CA . GLU B 1 129 ? 17.969 5.66 0.697 1 96.12 129 GLU B CA 1
ATOM 2532 C C . GLU B 1 129 ? 16.984 6.805 0.466 1 96.12 129 GLU B C 1
ATOM 2534 O O . GLU B 1 129 ? 17.375 7.977 0.522 1 96.12 129 GLU B O 1
ATOM 2539 N N . VAL B 1 130 ? 15.812 6.484 0.186 1 96.94 130 VAL B N 1
ATOM 2540 C CA . VAL B 1 130 ? 14.781 7.5 -0.017 1 96.94 130 VAL B CA 1
ATOM 2541 C C . VAL B 1 130 ? 14.531 8.25 1.288 1 96.94 130 VAL B C 1
ATOM 2543 O O . VAL B 1 130 ? 14.461 9.484 1.3 1 96.94 130 VAL B O 1
ATOM 2546 N N . ASN B 1 131 ? 14.422 7.531 2.408 1 96.56 131 ASN B N 1
ATOM 2547 C CA . ASN B 1 131 ? 14.242 8.164 3.713 1 96.56 131 ASN B CA 1
ATOM 2548 C C . ASN B 1 131 ? 15.367 9.141 4.02 1 96.56 131 ASN B C 1
ATOM 2550 O O . ASN B 1 131 ? 15.117 10.258 4.469 1 96.56 131 ASN B O 1
ATOM 2554 N N . ASP B 1 132 ? 16.562 8.672 3.797 1 96.88 132 ASP B N 1
ATOM 2555 C CA . ASP B 1 132 ? 17.719 9.531 4.043 1 96.88 132 ASP B CA 1
ATOM 2556 C C . ASP B 1 132 ? 17.656 10.781 3.176 1 96.88 132 ASP B C 1
ATOM 2558 O O . ASP B 1 132 ? 18.031 11.875 3.625 1 96.88 132 ASP B O 1
ATOM 2562 N N . GLY B 1 133 ? 17.234 10.609 1.932 1 97.44 133 GLY B N 1
ATOM 2563 C CA . GLY B 1 133 ? 17.047 11.758 1.063 1 97.44 133 GLY B CA 1
ATOM 2564 C C . GLY B 1 133 ? 16.047 12.758 1.607 1 97.44 133 GLY B C 1
ATOM 2565 O O . GLY B 1 133 ? 16.266 13.969 1.548 1 97.44 133 GLY B O 1
ATOM 2566 N N . ILE B 1 134 ? 14.977 12.328 2.152 1 97.25 134 ILE B N 1
ATOM 2567 C CA . ILE B 1 134 ? 13.953 13.195 2.727 1 97.25 134 ILE B CA 1
ATOM 2568 C C . ILE B 1 134 ? 14.508 13.875 3.977 1 97.25 134 ILE B C 1
ATOM 2570 O O . ILE B 1 134 ? 14.297 15.078 4.18 1 97.25 134 ILE B O 1
ATOM 2574 N N . VAL B 1 135 ? 15.195 13.141 4.805 1 96.38 135 VAL B N 1
ATOM 2575 C CA . VAL B 1 135 ? 15.812 13.711 6 1 96.38 135 VAL B CA 1
ATOM 2576 C C . VAL B 1 135 ? 16.75 14.844 5.605 1 96.38 135 VAL B C 1
ATOM 2578 O O . VAL B 1 135 ? 16.703 15.93 6.18 1 96.38 135 VAL B O 1
ATOM 2581 N N . ASP B 1 136 ? 17.562 14.555 4.629 1 96.56 136 ASP B N 1
ATOM 2582 C CA . ASP B 1 136 ? 18.531 15.555 4.172 1 96.56 136 ASP B CA 1
ATOM 2583 C C . ASP B 1 136 ? 17.812 16.812 3.678 1 96.56 136 ASP B C 1
ATOM 2585 O O . ASP B 1 136 ? 18.266 17.938 3.943 1 96.56 136 ASP B O 1
ATOM 2589 N N . LEU B 1 137 ? 16.766 16.625 2.93 1 95.5 137 LEU B N 1
ATOM 2590 C CA . LEU B 1 137 ? 15.969 17.75 2.439 1 95.5 137 LEU B CA 1
ATOM 2591 C C . LEU B 1 137 ? 15.406 18.562 3.598 1 95.5 137 LEU B C 1
ATOM 2593 O O . LEU B 1 137 ? 15.477 19.797 3.59 1 95.5 137 LEU B O 1
ATOM 2597 N N . LEU B 1 138 ? 14.852 17.922 4.594 1 94.81 138 LEU B N 1
ATOM 2598 C CA . LEU B 1 138 ? 14.25 18.594 5.746 1 94.81 138 LEU B CA 1
ATOM 2599 C C . LEU B 1 138 ? 15.305 19.344 6.551 1 94.81 138 LEU B C 1
ATOM 2601 O O . LEU B 1 138 ? 15.078 20.484 6.977 1 94.81 138 LEU B O 1
ATOM 2605 N N . LEU B 1 139 ? 16.438 18.719 6.746 1 93.69 139 LEU B N 1
ATOM 2606 C CA . LEU B 1 139 ? 17.531 19.359 7.477 1 93.69 139 LEU B CA 1
ATOM 2607 C C . LEU B 1 139 ? 18.031 20.594 6.746 1 93.69 139 LEU B C 1
ATOM 2609 O O . LEU B 1 139 ? 18.281 21.625 7.371 1 93.69 139 LEU B O 1
ATOM 2613 N N . SER B 1 140 ? 18.203 20.453 5.465 1 92.69 140 SER B N 1
ATOM 2614 C CA . SER B 1 140 ? 18.625 21.609 4.664 1 92.69 140 SER B CA 1
ATOM 2615 C C . SER B 1 140 ? 17.609 22.75 4.75 1 92.69 140 SER B C 1
ATOM 2617 O O . SER B 1 140 ? 18 23.922 4.801 1 92.69 140 SER B O 1
ATOM 2619 N N . GLY B 1 141 ? 16.359 22.391 4.668 1 92.06 141 GLY B N 1
ATOM 2620 C CA . GLY B 1 141 ? 15.32 23.391 4.832 1 92.06 141 GLY B CA 1
ATOM 2621 C C . GLY B 1 141 ? 15.359 24.078 6.184 1 92.06 141 GLY B C 1
ATOM 2622 O O . GLY B 1 141 ? 15.125 25.297 6.277 1 92.06 141 GLY B O 1
ATOM 2623 N N . LYS B 1 142 ? 15.594 23.344 7.219 1 92.12 142 LYS B N 1
ATOM 2624 C CA . LYS B 1 142 ? 15.742 23.922 8.547 1 92.12 142 LYS B CA 1
ATOM 2625 C C . LYS B 1 142 ? 16.891 24.922 8.586 1 92.12 142 LYS B C 1
ATOM 2627 O O . LYS B 1 142 ? 16.75 26.031 9.117 1 92.12 142 LYS B O 1
ATOM 2632 N N . GLN B 1 143 ? 17.953 24.531 8.023 1 90.56 143 GLN B N 1
ATOM 2633 C CA . GLN B 1 143 ? 19.141 25.391 7.984 1 90.56 143 GLN B CA 1
ATOM 2634 C C . GLN B 1 143 ? 18.859 26.688 7.227 1 90.56 143 GLN B C 1
ATOM 2636 O O . GLN B 1 143 ? 19.391 27.734 7.57 1 90.56 143 GLN B O 1
ATOM 2641 N N . ARG B 1 144 ? 18.016 26.625 6.285 1 90.88 144 ARG B N 1
ATOM 2642 C CA . ARG B 1 144 ? 17.688 27.781 5.453 1 90.88 144 ARG B CA 1
ATOM 2643 C C . ARG B 1 144 ? 16.5 28.547 6.012 1 90.88 144 ARG B C 1
ATOM 2645 O O . ARG B 1 144 ? 16.016 29.5 5.395 1 90.88 144 ARG B O 1
ATOM 2652 N N . GLY B 1 145 ? 15.93 28.062 7.074 1 89.12 145 GLY B N 1
ATOM 2653 C CA . GLY B 1 145 ? 14.836 28.75 7.742 1 89.12 145 GLY B CA 1
ATOM 2654 C C . GLY B 1 145 ? 13.477 28.453 7.125 1 89.12 145 GLY B C 1
ATOM 2655 O O . GLY B 1 145 ? 12.492 29.141 7.426 1 89.12 145 GLY B O 1
ATOM 2656 N N . GLN B 1 146 ? 13.43 27.422 6.285 1 88.56 146 GLN B N 1
ATOM 2657 C CA . GLN B 1 146 ? 12.188 27.047 5.613 1 88.56 146 GLN B CA 1
ATOM 2658 C C . GLN B 1 146 ? 11.328 26.156 6.504 1 88.56 146 GLN B C 1
ATOM 2660 O O . GLN B 1 146 ? 10.109 26.094 6.328 1 88.56 146 GLN B O 1
ATOM 2665 N N . ILE B 1 147 ? 12.008 25.438 7.324 1 85.75 147 ILE B N 1
ATOM 2666 C CA . ILE B 1 147 ? 11.336 24.516 8.234 1 85.75 147 ILE B CA 1
ATOM 2667 C C . ILE B 1 147 ? 11.492 25.016 9.672 1 85.75 147 ILE B C 1
ATOM 2669 O O . ILE B 1 147 ? 12.602 25.281 10.125 1 85.75 147 ILE B O 1
ATOM 2673 N N . ALA B 1 148 ? 10.531 25.266 10.289 1 70.56 148 ALA B N 1
ATOM 2674 C CA . ALA B 1 148 ? 10.586 25.875 11.617 1 70.56 148 ALA B CA 1
ATOM 2675 C C . ALA B 1 148 ? 10.539 24.812 12.711 1 70.56 148 ALA B C 1
ATOM 2677 O O . ALA B 1 148 ? 11.125 25 13.781 1 70.56 148 ALA B O 1
ATOM 2678 N N . ALA B 1 149 ? 9.898 23.875 12.547 1 64.81 149 ALA B N 1
ATOM 2679 C CA . ALA B 1 149 ? 9.328 23.016 13.586 1 64.81 149 ALA B CA 1
ATOM 2680 C C . ALA B 1 149 ? 10.391 22.094 14.18 1 64.81 149 ALA B C 1
ATOM 2682 O O . ALA B 1 149 ? 11.359 21.734 13.5 1 64.81 149 ALA B O 1
ATOM 2683 N N . ASP B 1 150 ? 10.414 22.078 15.375 1 78.38 150 ASP B N 1
ATOM 2684 C CA . ASP B 1 150 ? 11.055 20.969 16.062 1 78.38 150 ASP B CA 1
ATOM 2685 C C . ASP B 1 150 ? 10.383 19.641 15.695 1 78.38 150 ASP B C 1
ATOM 2687 O O . ASP B 1 150 ? 9.312 19.328 16.203 1 78.38 150 ASP B O 1
ATOM 2691 N N . ILE B 1 151 ? 11.023 19.094 14.727 1 82.25 151 ILE B N 1
ATOM 2692 C CA . ILE B 1 151 ? 10.438 17.844 14.25 1 82.25 151 ILE B CA 1
ATOM 2693 C C . ILE B 1 151 ? 11.43 16.703 14.43 1 82.25 151 ILE B C 1
ATOM 2695 O O . ILE B 1 151 ? 12.641 16.922 14.492 1 82.25 151 ILE B O 1
ATOM 2699 N N . ASP B 1 152 ? 10.875 15.516 14.633 1 90.69 152 ASP B N 1
ATOM 2700 C CA . ASP B 1 152 ? 11.672 14.305 14.492 1 90.69 152 ASP B CA 1
ATOM 2701 C C . ASP B 1 152 ? 11.914 13.969 13.023 1 90.69 152 ASP B C 1
ATOM 2703 O O . ASP B 1 152 ? 11.055 13.375 12.367 1 90.69 152 ASP B O 1
ATOM 2707 N N . PHE B 1 153 ? 13.141 14.336 12.586 1 93.38 153 PHE B N 1
ATOM 2708 C CA . PHE B 1 153 ? 13.422 14.273 11.156 1 93.38 153 PHE B CA 1
ATOM 2709 C C . PHE B 1 153 ? 13.258 12.852 10.633 1 93.38 153 PHE B C 1
ATOM 2711 O O . PHE B 1 153 ? 12.719 12.641 9.539 1 93.38 153 PHE B O 1
ATOM 2718 N N . VAL B 1 154 ? 13.633 11.898 11.414 1 94.62 154 VAL B N 1
ATOM 2719 C CA . VAL B 1 154 ? 13.586 10.516 10.969 1 94.62 154 VAL B CA 1
ATOM 2720 C C . VAL B 1 154 ? 12.141 10.031 10.922 1 94.62 154 VAL B C 1
ATOM 2722 O O . VAL B 1 154 ? 11.703 9.461 9.922 1 94.62 154 VAL B O 1
ATOM 2725 N N . ALA B 1 155 ? 11.375 10.266 11.945 1 94.69 155 ALA B N 1
ATOM 2726 C CA . ALA B 1 155 ? 9.977 9.852 11.977 1 94.69 155 ALA B CA 1
ATOM 2727 C C . ALA B 1 155 ? 9.156 10.594 10.922 1 94.69 155 ALA B C 1
ATOM 2729 O O . ALA B 1 155 ? 8.289 10.008 10.273 1 94.69 155 ALA B O 1
ATOM 2730 N N . THR B 1 156 ? 9.461 11.875 10.805 1 95.44 156 THR B N 1
ATOM 2731 C CA . THR B 1 156 ? 8.766 12.688 9.812 1 95.44 156 THR B CA 1
ATOM 2732 C C . THR B 1 156 ? 9.047 12.164 8.406 1 95.44 156 THR B C 1
ATOM 2734 O O . THR B 1 156 ? 8.125 12.031 7.59 1 95.44 156 THR B O 1
ATOM 2737 N N . ALA B 1 157 ? 10.312 11.828 8.117 1 96.56 157 ALA B N 1
ATOM 2738 C CA . ALA B 1 157 ? 10.672 11.297 6.805 1 96.56 157 ALA B CA 1
ATOM 2739 C C . ALA B 1 157 ? 9.953 9.977 6.531 1 96.56 157 ALA B C 1
ATOM 2741 O O . ALA B 1 157 ? 9.445 9.758 5.43 1 96.56 157 ALA B O 1
ATOM 2742 N N . PHE B 1 158 ? 9.938 9.133 7.512 1 96 158 PHE B N 1
ATOM 2743 C CA . PHE B 1 158 ? 9.258 7.852 7.41 1 96 158 PHE B CA 1
ATOM 2744 C C . PHE B 1 158 ? 7.773 8.047 7.105 1 96 158 PHE B C 1
ATOM 2746 O O . PHE B 1 158 ? 7.234 7.422 6.191 1 96 158 PHE B O 1
ATOM 2753 N N . LEU B 1 159 ? 7.152 8.961 7.816 1 95.56 159 LEU B N 1
ATOM 2754 C CA . LEU B 1 159 ? 5.727 9.234 7.652 1 95.56 159 LEU B CA 1
ATOM 2755 C C . LEU B 1 159 ? 5.445 9.852 6.285 1 95.56 159 LEU B C 1
ATOM 2757 O O . LEU B 1 159 ? 4.469 9.492 5.625 1 95.56 159 LEU B O 1
ATOM 2761 N N . LEU B 1 160 ? 6.277 10.773 5.871 1 97.06 160 LEU B N 1
ATOM 2762 C CA . LEU B 1 160 ? 6.105 11.406 4.566 1 97.06 160 LEU B CA 1
ATOM 2763 C C . LEU B 1 160 ? 6.207 10.375 3.447 1 97.06 160 LEU B C 1
ATOM 2765 O O . LEU B 1 160 ? 5.375 10.352 2.539 1 97.06 160 LEU B O 1
ATOM 2769 N N . ARG B 1 161 ? 7.219 9.539 3.527 1 96.56 161 ARG B N 1
ATOM 2770 C CA . ARG B 1 161 ? 7.375 8.492 2.516 1 96.56 161 ARG B CA 1
ATOM 2771 C C . ARG B 1 161 ? 6.164 7.57 2.486 1 96.56 161 ARG B C 1
ATOM 2773 O O . ARG B 1 161 ? 5.625 7.281 1.415 1 96.56 161 ARG B O 1
ATOM 2780 N N . ALA B 1 162 ? 5.766 7.105 3.621 1 94.56 162 ALA B N 1
ATOM 2781 C CA . ALA B 1 162 ? 4.609 6.215 3.719 1 94.56 162 ALA B CA 1
ATOM 2782 C C . ALA B 1 162 ? 3.357 6.879 3.15 1 94.56 162 ALA B C 1
ATOM 2784 O O . ALA B 1 162 ? 2.586 6.242 2.428 1 94.56 162 ALA B O 1
ATOM 2785 N N . ALA B 1 163 ? 3.121 8.156 3.479 1 96.38 163 ALA B N 1
ATOM 2786 C CA . ALA B 1 163 ? 1.959 8.898 2.992 1 96.38 163 ALA B CA 1
ATOM 2787 C C . ALA B 1 163 ? 1.987 9.023 1.472 1 96.38 163 ALA B C 1
ATOM 2789 O O . ALA B 1 163 ? 0.966 8.836 0.807 1 96.38 163 ALA B O 1
ATOM 2790 N N . ILE B 1 164 ? 3.123 9.328 0.937 1 96.19 164 ILE B N 1
ATOM 2791 C CA . ILE B 1 164 ? 3.27 9.508 -0.504 1 96.19 164 ILE B CA 1
ATOM 2792 C C . ILE B 1 164 ? 3.031 8.18 -1.215 1 96.19 164 ILE B C 1
ATOM 2794 O O . ILE B 1 164 ? 2.311 8.117 -2.213 1 96.19 164 ILE B O 1
ATOM 2798 N N . GLU B 1 165 ? 3.625 7.16 -0.722 1 92.25 165 GLU B N 1
ATOM 2799 C CA . GLU B 1 165 ? 3.432 5.84 -1.312 1 92.25 165 GLU B CA 1
ATOM 2800 C C . GLU B 1 165 ? 1.977 5.391 -1.199 1 92.25 165 GLU B C 1
ATOM 2802 O O . GLU B 1 165 ? 1.411 4.852 -2.152 1 92.25 165 GLU B O 1
ATOM 2807 N N . GLY B 1 166 ? 1.412 5.602 0.023 1 92.44 166 GLY B N 1
ATOM 2808 C CA . GLY B 1 166 ? -0.004 5.309 0.182 1 92.44 166 GLY B CA 1
ATOM 2809 C C . GLY B 1 166 ? -0.882 6.062 -0.801 1 92.44 166 GLY B C 1
ATOM 2810 O O . GLY B 1 166 ? -1.817 5.492 -1.366 1 92.44 166 GLY B O 1
ATOM 2811 N N . LEU B 1 167 ? -0.614 7.316 -1.02 1 93.25 167 LEU B N 1
ATOM 2812 C CA . LEU B 1 167 ? -1.352 8.133 -1.974 1 93.25 167 LEU B CA 1
ATOM 2813 C C . LEU B 1 167 ? -1.2 7.594 -3.391 1 93.25 167 LEU B C 1
ATOM 2815 O O . LEU B 1 167 ? -2.18 7.504 -4.133 1 93.25 167 LEU B O 1
ATOM 2819 N N . GLY B 1 168 ? 0.03 7.25 -3.787 1 90.38 168 GLY B N 1
ATOM 2820 C CA . GLY B 1 168 ? 0.261 6.68 -5.105 1 90.38 168 GLY B CA 1
ATOM 2821 C C . GLY B 1 168 ? -0.552 5.426 -5.359 1 90.38 168 GLY B C 1
ATOM 2822 O O . GLY B 1 168 ? -1.171 5.285 -6.418 1 90.38 168 GLY B O 1
ATOM 2823 N N . ILE B 1 169 ? -0.529 4.547 -4.414 1 86.75 169 ILE B N 1
ATOM 2824 C CA . ILE B 1 169 ? -1.267 3.295 -4.531 1 86.75 169 ILE B CA 1
ATOM 2825 C C . ILE B 1 169 ? -2.764 3.582 -4.609 1 86.75 169 ILE B C 1
ATOM 2827 O O . ILE B 1 169 ? -3.461 3.043 -5.473 1 86.75 169 ILE B O 1
ATOM 2831 N N . ALA B 1 170 ? -3.26 4.453 -3.732 1 88.56 170 ALA B N 1
ATOM 2832 C CA . ALA B 1 170 ? -4.68 4.793 -3.723 1 88.56 170 ALA B CA 1
ATOM 2833 C C . ALA B 1 170 ? -5.109 5.387 -5.059 1 88.56 170 ALA B C 1
ATOM 2835 O O . ALA B 1 170 ? -6.184 5.07 -5.57 1 88.56 170 ALA B O 1
ATOM 2836 N N . MET B 1 171 ? -4.289 6.207 -5.641 1 87.44 171 MET B N 1
ATOM 2837 C CA . MET B 1 171 ? -4.625 6.902 -6.879 1 87.44 171 MET B CA 1
ATOM 2838 C C . MET B 1 171 ? -4.664 5.934 -8.055 1 87.44 171 MET B C 1
ATOM 2840 O O . MET B 1 171 ? -5.348 6.188 -9.047 1 87.44 171 MET B O 1
ATOM 2844 N N . THR B 1 172 ? -3.98 4.887 -7.961 1 78.25 172 THR B N 1
ATOM 2845 C CA . THR B 1 172 ? -3.988 3.871 -9.008 1 78.25 172 THR B CA 1
ATOM 2846 C C . THR B 1 172 ? -5.277 3.057 -8.961 1 78.25 172 THR B C 1
ATOM 2848 O O . THR B 1 172 ? -5.75 2.572 -9.992 1 78.25 172 THR B O 1
ATOM 2851 N N . LEU B 1 173 ? -5.844 2.959 -7.797 1 76.19 173 LEU B N 1
ATOM 2852 C CA . LEU B 1 173 ? -6.977 2.057 -7.613 1 76.19 173 LEU B CA 1
ATOM 2853 C C . LEU B 1 173 ? -8.289 2.826 -7.609 1 76.19 173 LEU B C 1
ATOM 2855 O O . LEU B 1 173 ? -9.352 2.25 -7.855 1 76.19 173 LEU B O 1
ATOM 2859 N N . GLU B 1 174 ? -8.125 4.09 -7.09 1 79.06 174 GLU B N 1
ATOM 2860 C CA . GLU B 1 174 ? -9.328 4.875 -6.863 1 79.06 174 GLU B CA 1
ATOM 2861 C C . GLU B 1 174 ? -9.289 6.188 -7.641 1 79.06 174 GLU B C 1
ATOM 2863 O O . GLU B 1 174 ? -8.25 6.844 -7.707 1 79.06 174 GLU B O 1
ATOM 2868 N N . ARG B 1 175 ? -10.5 6.547 -8.18 1 75.75 175 ARG B N 1
ATOM 2869 C CA . ARG B 1 175 ? -10.562 7.785 -8.953 1 75.75 175 ARG B CA 1
ATOM 2870 C C . ARG B 1 175 ? -11.602 8.742 -8.375 1 75.75 175 ARG B C 1
ATOM 2872 O O . ARG B 1 175 ? -12.094 9.633 -9.07 1 75.75 175 ARG B O 1
ATOM 2879 N N . ARG B 1 176 ? -11.836 8.547 -7.152 1 81.25 176 ARG B N 1
ATOM 2880 C CA . ARG B 1 176 ? -12.805 9.414 -6.492 1 81.25 176 ARG B CA 1
ATOM 2881 C C . ARG B 1 176 ? -12.297 10.852 -6.422 1 81.25 176 ARG B C 1
ATOM 2883 O O . ARG B 1 176 ? -13.078 11.797 -6.469 1 81.25 176 ARG B O 1
ATOM 2890 N N . VAL B 1 177 ? -11.016 11.008 -6.219 1 90.44 177 VAL B N 1
ATOM 2891 C CA . VAL B 1 177 ? -10.352 12.305 -6.172 1 90.44 177 VAL B CA 1
ATOM 2892 C C . VAL B 1 177 ? -9.375 12.43 -7.336 1 90.44 177 VAL B C 1
ATOM 2894 O O . VAL B 1 177 ? -8.633 11.5 -7.637 1 90.44 177 VAL B O 1
ATOM 2897 N N . GLU B 1 178 ? -9.492 13.562 -7.969 1 91.62 178 GLU B N 1
ATOM 2898 C CA . GLU B 1 178 ? -8.547 13.805 -9.062 1 91.62 178 GLU B CA 1
ATOM 2899 C C . GLU B 1 178 ? -7.121 13.953 -8.531 1 91.62 178 GLU B C 1
ATOM 2901 O O . GLU B 1 178 ? -6.898 14.555 -7.484 1 91.62 178 GLU B O 1
ATOM 2906 N N . PRO B 1 179 ? -6.191 13.344 -9.328 1 91.12 179 PRO B N 1
ATOM 2907 C CA . PRO B 1 179 ? -4.801 13.414 -8.875 1 91.12 179 PRO B CA 1
ATOM 2908 C C . PRO B 1 179 ? -4.355 14.844 -8.57 1 91.12 179 PRO B C 1
ATOM 2910 O O . PRO B 1 179 ? -3.66 15.078 -7.578 1 91.12 179 PRO B O 1
ATOM 2913 N N . GLU B 1 180 ? -4.762 15.766 -9.344 1 92.38 180 GLU B N 1
ATOM 2914 C CA . GLU B 1 180 ? -4.375 17.156 -9.148 1 92.38 180 GLU B CA 1
ATOM 2915 C C . GLU B 1 180 ? -4.887 17.688 -7.812 1 92.38 180 GLU B C 1
ATOM 2917 O O . GLU B 1 180 ? -4.168 18.406 -7.105 1 92.38 180 GLU B O 1
ATOM 2922 N N . ALA B 1 181 ? -6.121 17.359 -7.492 1 93.25 181 ALA B N 1
ATOM 2923 C CA . ALA B 1 181 ? -6.715 17.828 -6.238 1 93.25 181 ALA B CA 1
ATOM 2924 C C . ALA B 1 181 ? -6.023 17.188 -5.039 1 93.25 181 ALA B C 1
ATOM 2926 O O . ALA B 1 181 ? -5.77 17.844 -4.031 1 93.25 181 ALA B O 1
ATOM 2927 N N . ALA B 1 182 ? -5.715 15.898 -5.117 1 93.31 182 ALA B N 1
ATOM 2928 C CA . ALA B 1 182 ? -5.031 15.195 -4.035 1 93.31 182 ALA B CA 1
ATOM 2929 C C . ALA B 1 182 ? -3.639 15.766 -3.797 1 93.31 182 ALA B C 1
ATOM 2931 O O . ALA B 1 182 ? -3.238 15.984 -2.652 1 93.31 182 ALA B O 1
ATOM 2932 N N . LEU B 1 183 ? -2.963 16.078 -4.898 1 94.88 183 LEU B N 1
ATOM 2933 C CA . LEU B 1 183 ? -1.608 16.609 -4.801 1 94.88 183 LEU B CA 1
ATOM 2934 C C . LEU B 1 183 ? -1.624 18.031 -4.27 1 94.88 183 LEU B C 1
ATOM 2936 O O . LEU B 1 183 ? -0.721 18.438 -3.531 1 94.88 183 LEU B O 1
ATOM 2940 N N . ALA B 1 184 ? -2.611 18.812 -4.688 1 95.19 184 ALA B N 1
ATOM 2941 C CA . ALA B 1 184 ? -2.758 20.172 -4.152 1 95.19 184 ALA B CA 1
ATOM 2942 C C . ALA B 1 184 ? -3.006 20.141 -2.645 1 95.19 184 ALA B C 1
ATOM 2944 O O . ALA B 1 184 ? -2.441 20.938 -1.899 1 95.19 184 ALA B O 1
ATOM 2945 N N . GLU B 1 185 ? -3.881 19.234 -2.24 1 94.12 185 GLU B N 1
ATOM 2946 C CA . GLU B 1 185 ? -4.141 19.094 -0.812 1 94.12 185 GLU B CA 1
ATOM 2947 C C . GLU B 1 185 ? -2.879 18.656 -0.066 1 94.12 185 GLU B C 1
ATOM 2949 O O . GLU B 1 185 ? -2.594 19.172 1.021 1 94.12 185 GLU B O 1
ATOM 2954 N N . PHE B 1 186 ? -2.152 17.734 -0.624 1 96.25 186 PHE B N 1
ATOM 2955 C CA . PHE B 1 186 ? -0.913 17.281 -0.008 1 96.25 186 PHE B CA 1
ATOM 2956 C C . PHE B 1 186 ? 0.072 18.438 0.143 1 96.25 186 PHE B C 1
ATOM 2958 O O . PHE B 1 186 ? 0.708 18.578 1.188 1 96.25 186 PHE B O 1
ATOM 2965 N N . ARG B 1 187 ? 0.209 19.203 -0.861 1 95.94 187 ARG B N 1
ATOM 2966 C CA . ARG B 1 187 ? 1.072 20.375 -0.783 1 95.94 187 ARG B CA 1
ATOM 2967 C C . ARG B 1 187 ? 0.617 21.328 0.326 1 95.94 187 ARG B C 1
ATOM 2969 O O . ARG B 1 187 ? 1.442 21.891 1.043 1 95.94 187 ARG B O 1
ATOM 2976 N N . GLY B 1 188 ? -0.66 21.594 0.377 1 93.5 188 GLY B N 1
ATOM 2977 C CA . GLY B 1 188 ? -1.198 22.406 1.463 1 93.5 188 GLY B CA 1
ATOM 2978 C C . GLY B 1 188 ? -0.817 21.875 2.836 1 93.5 188 GLY B C 1
ATOM 2979 O O . GLY B 1 188 ? -0.495 22.656 3.734 1 93.5 188 GLY B O 1
ATOM 2980 N N . TRP B 1 189 ? -0.84 20.547 2.998 1 93.75 189 TRP B N 1
ATOM 2981 C CA . TRP B 1 189 ? -0.411 19.922 4.246 1 93.75 189 TRP B CA 1
ATOM 2982 C C . TRP B 1 189 ? 1.056 20.234 4.531 1 93.75 189 TRP B C 1
ATOM 2984 O O . TRP B 1 189 ? 1.419 20.562 5.66 1 93.75 189 TRP B O 1
ATOM 2994 N N . LEU B 1 190 ? 1.888 20.078 3.494 1 94.88 190 LEU B N 1
ATOM 2995 C CA . LEU B 1 190 ? 3.312 20.344 3.658 1 94.88 190 LEU B CA 1
ATOM 2996 C C . LEU B 1 190 ? 3.545 21.781 4.133 1 94.88 190 LEU B C 1
ATOM 29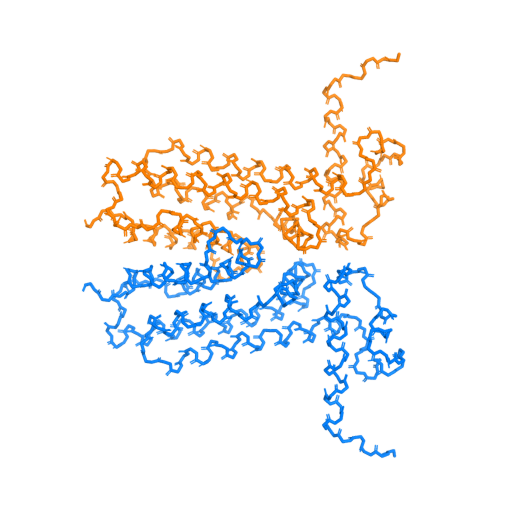98 O O . LEU B 1 190 ? 4.363 22.016 5.023 1 94.88 190 LEU B O 1
ATOM 3002 N N . VAL B 1 191 ? 2.846 22.719 3.551 1 92.06 191 VAL B N 1
ATOM 3003 C CA . VAL B 1 191 ? 2.99 24.125 3.91 1 92.06 191 VAL B CA 1
ATOM 3004 C C . VAL B 1 191 ? 2.594 24.328 5.371 1 92.06 191 VAL B C 1
ATOM 3006 O O . VAL B 1 191 ? 3.305 25 6.129 1 92.06 191 VAL B O 1
ATOM 3009 N N . ARG B 1 192 ? 1.513 23.781 5.777 1 89.81 192 ARG B N 1
ATOM 3010 C CA . ARG B 1 192 ? 1.015 23.953 7.137 1 89.81 192 ARG B CA 1
ATOM 3011 C C . ARG B 1 192 ? 1.93 23.281 8.148 1 89.81 192 ARG B C 1
ATOM 3013 O O . ARG B 1 192 ? 2.105 23.766 9.266 1 89.81 192 ARG B O 1
ATOM 3020 N N . LEU B 1 193 ? 2.447 22.188 7.785 1 91.31 193 LEU B N 1
ATOM 3021 C CA . LEU B 1 193 ? 3.242 21.391 8.711 1 91.31 193 LEU B CA 1
ATOM 3022 C C . LEU B 1 193 ? 4.648 21.953 8.859 1 91.31 193 LEU B C 1
ATOM 3024 O O . LEU B 1 193 ? 5.219 21.953 9.953 1 91.31 193 LEU B O 1
ATOM 3028 N N . PHE B 1 194 ? 5.164 22.438 7.719 1 90.19 194 PHE B N 1
ATOM 3029 C CA . PHE B 1 194 ? 6.602 22.672 7.75 1 90.19 194 PHE B CA 1
ATOM 3030 C C . PHE B 1 194 ? 6.918 24.125 7.367 1 90.19 194 PHE B C 1
ATOM 3032 O O . PHE B 1 194 ? 8.031 24.594 7.602 1 90.19 194 PHE B O 1
ATOM 3039 N N . GLY B 1 195 ? 5.965 24.688 6.746 1 81.94 195 GLY B N 1
ATOM 3040 C CA . GLY B 1 195 ? 6.211 26.062 6.316 1 81.94 195 GLY B CA 1
ATOM 3041 C C . GLY B 1 195 ? 6.398 27.016 7.473 1 81.94 195 GLY B C 1
ATOM 3042 O O . GLY B 1 195 ? 6.16 26.656 8.633 1 81.94 195 GLY B O 1
ATOM 3043 N N . PRO B 1 196 ? 7.133 28.047 7.156 1 75.38 196 PRO B N 1
ATOM 3044 C CA . PRO B 1 196 ? 7.297 29.078 8.188 1 75.38 196 PRO B CA 1
ATOM 3045 C C . PRO B 1 196 ? 5.961 29.547 8.766 1 75.38 196 PRO B C 1
ATOM 3047 O O . PRO B 1 196 ? 4.926 29.438 8.102 1 75.38 196 PRO B O 1
ATOM 3050 N N . PRO B 1 197 ? 5.98 29.891 10.125 1 64.44 197 PRO B N 1
ATOM 3051 C CA . PRO B 1 197 ? 4.754 30.391 10.742 1 64.44 197 PRO B CA 1
ATOM 3052 C C . PRO B 1 197 ? 4.191 31.609 10.023 1 64.44 197 PRO B C 1
ATOM 3054 O O . PRO B 1 197 ? 4.945 32.375 9.43 1 64.44 197 PRO B O 1
#